Protein AF-0000000087755059 (afdb_homodimer)

Solvent-accessible surface area (backbone atoms only — not comparable to full-atom values): 27840 Å² total; per-residue (Å²): 127,82,52,74,66,60,52,49,53,50,48,50,54,49,50,62,50,54,66,37,54,52,71,51,48,65,25,63,71,60,74,59,73,80,85,64,80,77,75,58,38,65,88,63,26,51,72,67,48,26,39,60,58,36,66,69,30,67,46,46,66,72,39,74,57,93,43,62,68,45,20,50,54,49,48,53,51,49,48,53,49,27,46,35,19,40,66,34,38,36,69,63,48,51,48,38,43,71,73,68,63,47,65,60,67,48,53,47,82,53,39,42,29,28,54,33,39,5,19,39,58,45,14,54,58,18,40,52,50,38,49,74,66,66,31,70,62,72,54,44,23,67,73,39,32,44,25,27,52,40,30,3,40,73,52,68,20,56,66,38,37,50,53,49,47,73,69,34,95,46,38,62,58,62,45,54,39,52,27,74,47,30,48,27,38,50,30,42,15,14,26,70,38,36,35,72,45,34,50,48,39,49,76,56,63,32,65,65,76,48,51,23,64,24,77,50,44,10,36,37,28,25,57,32,34,6,16,74,57,40,16,40,62,19,40,51,52,42,50,75,73,61,45,72,69,78,56,49,21,67,53,70,59,37,27,30,50,52,46,5,41,75,71,63,16,56,54,25,28,49,55,50,55,66,70,99,128,83,52,78,64,59,52,49,54,51,49,49,55,49,50,61,50,53,70,35,56,52,68,49,48,62,26,66,68,56,72,61,71,80,86,64,78,76,76,56,34,62,87,64,24,50,72,66,48,25,40,59,55,37,68,69,31,67,42,44,69,72,38,72,55,95,42,62,68,45,20,50,52,50,48,52,51,47,47,51,48,28,46,34,20,39,68,34,38,34,69,62,48,50,49,38,42,71,72,68,62,49,63,63,68,48,51,45,82,53,38,43,30,28,54,34,40,5,19,40,59,46,13,54,59,18,40,53,48,39,49,74,67,65,33,71,62,73,53,45,24,68,74,36,31,44,25,26,52,40,30,3,40,73,51,68,20,54,66,39,36,50,54,49,46,71,70,34,96,47,38,61,58,63,45,53,40,52,25,75,48,29,49,28,39,51,29,43,15,15,28,70,38,36,35,71,48,35,49,50,41,49,76,55,62,30,66,64,75,48,53,25,64,26,76,48,44,12,35,36,27,26,58,31,33,6,16,74,56,40,17,40,61,18,42,52,52,40,50,75,72,62,45,72,70,77,56,48,21,66,52,70,59,38,26,31,50,52,46,5,46,75,71,63,15,55,54,23,28,49,54,51,55,66,70,97

Nearest PDB structures (foldseek):
  5et0-assembly2_C  TM=9.308E-01  e=1.948E-08  Mus musculus
  6gcu-assembly2_F  TM=9.383E-01  e=2.563E-08  synthetic construct
  5et1-assembly2_B  TM=5.572E-01  e=5.932E-09  Mus musculus
  5ma9-assembly1_A  TM=5.021E-01  e=9.524E-10  synthetic construct
  5d68-assembly2_B  TM=6.870E-01  e=3.797E-04  Homo sapiens

Radius of gyration: 23.99 Å; Cα contacts (8 Å, |Δi|>4): 1035; chains: 2; bounding box: 48×77×62 Å

Organism: NCBI:txid74557

InterPro domains:
  IPR002110 Ankyrin repeat [PF12796] (84-168)
  IPR002110 Ankyrin repeat [PF12796] (176-248)
  IPR002110 Ankyrin repeat [PS50088] (110-142)
  IPR002110 Ankyrin repeat [PS50088] (181-213)
  IPR002110 Ankyrin repeat [PS50088] (218-250)
  IPR002110 Ankyrin repeat [SM00248] (76-106)
  IPR002110 Ankyrin repeat [SM00248] (110-139)
  IPR002110 Ankyrin repeat [SM00248] (144-173)
  IPR002110 Ankyrin repeat [SM00248] (181-210)
  IPR002110 Ankyrin repeat [SM00248] (218-247)
  IPR036770 Ankyrin repeat-containing domain superfamily [G3DSA:1.25.40.20] (72-149)
  IPR036770 Ankyrin repeat-containing domain superfamily [G3DSA:1.25.40.20] (150-200)
  IPR036770 Ankyrin repeat-containing domain superfamily [G3DSA:1.25.40.20] (201-275)
  IPR036770 Ankyrin repeat-containing domain superfamily [SSF48403] (79-266)

Sequence (552 aa):
MLSKKERAEEDALVEEELQAMGPKGLLGMFSTKGAKKKPKLFLELSKAQQRVQGKNSLVLRQLDGDTMSDKLSTYKKTIRFHILAAHDEAITMVKELRGLRQDVNARDEKGRSALHFACRMGSEAAIATLIKEEGSVDEPDLEMRWTPLHYAVMGKHKYAAKLLLKYAPSPYVTVNRRDKIGTTPLMIAAAEGHASIVRFLLDSSADINDRDTYLISQGMTALHYAALTDQVKSVEVLLEYKAKVEIRTKASGETALELAERLGSHLVSVALFECKMLSKKERAEEDALVEEELQAMGPKGLLGMFSTKGAKKKPKLFLELSKAQQRVQGKNSLVLRQLDGDTMSDKLSTYKKTIRFHILAAHDEAITMVKELRGLRQDVNARDEKGRSALHFACRMGSEAAIATLIKEEGSVDEPDLEMRWTPLHYAVMGKHKYAAKLLLKYAPSPYVTVNRRDKIGTTPLMIAAAEGHASIVRFLLDSSADINDRDTYLISQGMTALHYAALTDQVKSVEVLLEYKAKVEIRTKASGETALELAERLGSHLVSVALFECK

Secondary structure (DSSP, 8-state):
---HHHHHHHHHHHHHHHH--SGGGGGGG------------TTTS-HHHHHHHHHT-HHHHTS--SSHHHHHHHHHHHHHHHHHHHTT-HHHHHHHHHHS---TT---TT---HHHHHHHHT-HHHHHHHHHTT--TT---SSS---HHHHHHHTT-HHHHHHHHHT-SSHHHHHT---TTS--HHHHHHHHT-HHHHHHHHHTT--TT-----TTTTS--HHHHHHHTT-HHHHHHHHHTT--TT---SSS---HHHHHHHHT-HHHHHHHHHH-/---HHHHHHHHHHHHHHHH--SGGGGGGG------------TTTS-HHHHHHHHHT-HHHHTS--SSHHHHHHHHHHHHHHHHHHHTT-HHHHHHHHHHS---TT---TT---HHHHHHHHT-HHHHHHHHHTT--TT---SSS---HHHHHHHTT-HHHHHHHHHT-SSHHHHHT---TTS--HHHHHHHHT-HHHHHHHHHTT--TT-----TTT-S--HHHHHHHTT-HHHHHHHHHTT--TT---SSS---HHHHHHHHT-HHHHHHHHHH-

Structure (mmCIF, N/CA/C/O backbone):
data_AF-0000000087755059-model_v1
#
loop_
_entity.id
_entity.type
_entity.pdbx_description
1 polymer 'Uncharacterized protein'
#
loop_
_atom_site.group_PDB
_atom_site.id
_atom_site.type_symbol
_atom_site.label_atom_id
_atom_site.label_alt_id
_atom_site.label_comp_id
_atom_site.label_asym_id
_atom_site.label_entity_id
_atom_site.label_seq_id
_atom_site.pdbx_PDB_ins_code
_atom_site.Cartn_x
_atom_site.Cartn_y
_atom_site.Cartn_z
_atom_site.occupancy
_atom_site.B_iso_or_equiv
_atom_site.auth_seq_id
_atom_site.auth_comp_id
_atom_site.auth_asym_id
_atom_site.auth_atom_id
_atom_site.pdbx_PDB_model_num
ATOM 1 N N . MET A 1 1 ? 8.234 -8.898 37.094 1 28.44 1 MET A N 1
ATOM 2 C CA . MET A 1 1 ? 7.523 -7.641 36.875 1 28.44 1 MET A CA 1
ATOM 3 C C . MET A 1 1 ? 8.383 -6.645 36.125 1 28.44 1 MET A C 1
ATOM 5 O O . MET A 1 1 ? 9.398 -6.172 36.625 1 28.44 1 MET A O 1
ATOM 9 N N . LEU A 1 2 ? 8.344 -6.758 34.844 1 38.06 2 LEU A N 1
ATOM 10 C CA . LEU A 1 2 ? 9.281 -5.879 34.156 1 38.06 2 LEU A CA 1
ATOM 11 C C . LEU A 1 2 ? 9.016 -4.418 34.5 1 38.06 2 LEU A C 1
ATOM 13 O O . LEU A 1 2 ? 7.863 -4.012 34.656 1 38.06 2 LEU A O 1
ATOM 17 N N . SER A 1 3 ? 10.055 -3.74 34.875 1 43.62 3 SER A N 1
ATOM 18 C CA . SER A 1 3 ? 9.992 -2.346 35.312 1 43.62 3 SER A CA 1
ATOM 19 C C . SER A 1 3 ? 9.383 -1.463 34.219 1 43.62 3 SER A C 1
ATOM 21 O O . SER A 1 3 ? 9.398 -1.82 33.031 1 43.62 3 SER A O 1
ATOM 23 N N . LYS A 1 4 ? 8.68 -0.333 34.562 1 44.88 4 LYS A N 1
ATOM 24 C CA . LYS A 1 4 ? 8.039 0.682 33.75 1 44.88 4 LYS A CA 1
ATOM 25 C C . LYS A 1 4 ? 8.961 1.133 32.625 1 44.88 4 LYS A C 1
ATOM 27 O O . LYS A 1 4 ? 8.508 1.357 31.484 1 44.88 4 LYS A O 1
ATOM 32 N N . LYS A 1 5 ? 10.219 1.311 32.938 1 48.38 5 LYS A N 1
ATOM 33 C CA . LYS A 1 5 ? 11.25 1.737 31.984 1 48.38 5 LYS A CA 1
ATOM 34 C C . LYS A 1 5 ? 11.469 0.697 30.891 1 48.38 5 LYS A C 1
ATOM 36 O O . LYS A 1 5 ? 11.617 1.045 29.719 1 48.38 5 LYS A O 1
ATOM 41 N N . GLU A 1 6 ? 11.539 -0.546 31.281 1 45.09 6 GLU A N 1
ATOM 42 C CA . GLU A 1 6 ? 11.781 -1.632 30.328 1 45.09 6 GLU A CA 1
ATOM 43 C C . GLU A 1 6 ? 10.602 -1.808 29.375 1 45.09 6 GLU A C 1
ATOM 45 O O . GLU A 1 6 ? 10.781 -2.119 28.203 1 45.09 6 GLU A O 1
ATOM 50 N N . ARG A 1 7 ? 9.43 -1.436 29.797 1 39.22 7 ARG A N 1
ATOM 51 C CA . ARG A 1 7 ? 8.234 -1.513 28.953 1 39.22 7 ARG A CA 1
ATOM 52 C C . ARG A 1 7 ? 8.195 -0.367 27.953 1 39.22 7 ARG A C 1
ATOM 54 O O . ARG A 1 7 ? 7.832 -0.566 26.781 1 39.22 7 ARG A O 1
ATOM 61 N N . ALA A 1 8 ? 8.641 0.871 28.391 1 42.53 8 ALA A N 1
ATOM 62 C CA . ALA A 1 8 ? 8.75 2.029 27.5 1 42.53 8 ALA A CA 1
ATOM 63 C C . ALA A 1 8 ? 9.773 1.783 26.406 1 42.53 8 ALA A C 1
ATOM 65 O O . ALA A 1 8 ? 9.547 2.15 25.25 1 42.53 8 ALA A O 1
ATOM 66 N N . GLU A 1 9 ? 10.93 1.281 26.734 1 44.16 9 GLU A N 1
ATOM 67 C CA . GLU A 1 9 ? 11.977 0.948 25.781 1 44.16 9 GLU A CA 1
ATOM 68 C C . GLU A 1 9 ? 11.516 -0.143 24.812 1 44.16 9 GLU A C 1
ATOM 70 O O . GLU A 1 9 ? 11.836 -0.101 23.625 1 44.16 9 GLU A O 1
ATOM 75 N N . GLU A 1 10 ? 10.805 -1.035 25.266 1 39.31 10 GLU A N 1
ATOM 76 C CA . GLU A 1 10 ? 10.242 -2.076 24.406 1 39.31 10 GLU A CA 1
ATOM 77 C C . GLU A 1 10 ? 9.141 -1.516 23.5 1 39.31 10 GLU A C 1
ATOM 79 O O . GLU A 1 10 ? 9.078 -1.854 22.328 1 39.31 10 GLU A O 1
ATOM 84 N N . ASP A 1 11 ? 8.406 -0.597 24.031 1 39.22 11 ASP A N 1
ATOM 85 C CA . ASP A 1 11 ? 7.371 0.071 23.234 1 39.22 11 ASP A CA 1
ATOM 86 C C . ASP A 1 11 ? 7.988 0.97 22.172 1 39.22 11 ASP A C 1
ATOM 88 O O . ASP A 1 11 ? 7.504 1.019 21.047 1 39.22 11 ASP A O 1
ATOM 92 N N . ALA A 1 12 ? 9.047 1.756 22.547 1 40.69 12 ALA A N 1
ATOM 93 C CA . ALA A 1 12 ? 9.797 2.582 21.609 1 40.69 12 ALA A CA 1
ATOM 94 C C . ALA A 1 12 ? 10.414 1.732 20.5 1 40.69 12 ALA A C 1
ATOM 96 O O . ALA A 1 12 ? 10.414 2.127 19.328 1 40.69 12 ALA A O 1
ATOM 97 N N . LEU A 1 13 ? 11.047 0.668 20.828 1 37.72 13 LEU A N 1
ATOM 98 C CA . LEU A 1 13 ? 11.648 -0.234 19.859 1 37.72 13 LEU A CA 1
ATOM 99 C C . LEU A 1 13 ? 10.586 -0.825 18.938 1 37.72 13 LEU A C 1
ATOM 101 O O . LEU A 1 13 ? 10.805 -0.933 17.719 1 37.72 13 LEU A O 1
ATOM 105 N N . VAL A 1 14 ? 9.492 -1.106 19.453 1 35.5 14 VAL A N 1
ATOM 106 C CA . VAL A 1 14 ? 8.398 -1.663 18.672 1 35.5 14 VAL A CA 1
ATOM 107 C C . VAL A 1 14 ? 7.809 -0.58 17.766 1 35.5 14 VAL A C 1
ATOM 109 O O . VAL A 1 14 ? 7.512 -0.828 16.594 1 35.5 14 VAL A O 1
ATOM 112 N N . GLU A 1 15 ? 7.648 0.688 18.266 1 36.78 15 GLU A N 1
ATOM 113 C CA . GLU A 1 15 ? 7.18 1.819 17.469 1 36.78 15 GLU A CA 1
ATOM 114 C C . GLU A 1 15 ? 8.148 2.129 16.328 1 36.78 15 GLU A C 1
ATOM 116 O O . GLU A 1 15 ? 7.723 2.42 15.211 1 36.78 15 GLU A O 1
ATOM 121 N N . GLU A 1 16 ? 9.406 2.221 16.594 1 37.62 16 GLU A N 1
ATOM 122 C CA . GLU A 1 16 ? 10.422 2.396 15.555 1 37.62 16 GLU A CA 1
ATOM 123 C C . GLU A 1 16 ? 10.336 1.299 14.5 1 37.62 16 GLU A C 1
ATOM 125 O O . GLU A 1 16 ? 10.516 1.561 13.312 1 37.62 16 GLU A O 1
ATOM 130 N N . GLU A 1 17 ? 10.094 0.123 14.867 1 36.88 17 GLU A N 1
ATOM 131 C CA . GLU A 1 17 ? 10.016 -0.997 13.938 1 36.88 17 GLU A CA 1
ATOM 132 C C . GLU A 1 17 ? 8.742 -0.924 13.094 1 36.88 17 GLU A C 1
ATOM 134 O O . GLU A 1 17 ? 8.75 -1.29 11.914 1 36.88 17 GLU A O 1
ATOM 139 N N . LEU A 1 18 ? 7.66 -0.38 13.602 1 31.77 18 LEU A N 1
ATOM 140 C CA . LEU A 1 18 ? 6.379 -0.274 12.914 1 31.77 18 LEU A CA 1
ATOM 141 C C . LEU A 1 18 ? 6.426 0.816 11.852 1 31.77 18 LEU A C 1
ATOM 143 O O . LEU A 1 18 ? 5.824 0.672 10.781 1 31.77 18 LEU A O 1
ATOM 147 N N . GLN A 1 19 ? 6.965 1.963 12.086 1 35.84 19 GLN A N 1
ATOM 148 C CA . GLN A 1 19 ? 7.055 3.072 11.141 1 35.84 19 GLN A CA 1
ATOM 149 C C . GLN A 1 19 ? 7.773 2.65 9.867 1 35.84 19 GLN A C 1
ATOM 151 O O . GLN A 1 19 ? 7.637 3.297 8.828 1 35.84 19 GLN A O 1
ATOM 156 N N . ALA A 1 20 ? 8.656 1.737 10.023 1 34.09 20 ALA A N 1
ATOM 157 C CA . ALA A 1 20 ? 9.422 1.319 8.852 1 34.09 20 ALA A CA 1
ATOM 158 C C . ALA A 1 20 ? 8.594 0.398 7.961 1 34.09 20 ALA A C 1
ATOM 160 O O . ALA A 1 20 ? 8.758 -0.824 7.996 1 34.09 20 ALA A O 1
ATOM 161 N N . MET A 1 21 ? 7.301 0.58 7.922 1 33.78 21 MET A N 1
ATOM 162 C CA . MET A 1 21 ? 6.363 -0.355 7.305 1 33.78 21 MET A CA 1
ATOM 163 C C . MET A 1 21 ? 6.531 -0.374 5.789 1 33.78 21 MET A C 1
ATOM 165 O O . MET A 1 21 ? 5.68 0.141 5.062 1 33.78 21 MET A O 1
ATOM 169 N N . GLY A 1 22 ? 7.5 0.141 5.332 1 35.16 22 GLY A N 1
ATOM 170 C CA . GLY A 1 22 ? 7.742 -0.263 3.955 1 35.16 22 GLY A CA 1
ATOM 171 C C . GLY A 1 22 ? 7.777 -1.769 3.773 1 35.16 22 GLY A C 1
ATOM 172 O O . GLY A 1 22 ? 7.418 -2.518 4.684 1 35.16 22 GLY A O 1
ATOM 173 N N . PRO A 1 23 ? 8.031 -2.254 2.643 1 34 23 PRO A N 1
ATOM 174 C CA . PRO A 1 23 ? 8.25 -3.695 2.492 1 34 23 PRO A CA 1
ATOM 175 C C . PRO A 1 23 ? 8.969 -4.312 3.689 1 34 23 PRO A C 1
ATOM 177 O O . PRO A 1 23 ? 8.867 -5.52 3.918 1 34 23 PRO A O 1
ATOM 180 N N . LYS A 1 24 ? 9.57 -3.447 4.414 1 37.66 24 LYS A N 1
ATOM 181 C CA . LYS A 1 24 ? 10.414 -3.867 5.531 1 37.66 24 LYS A CA 1
ATOM 182 C C . LYS A 1 24 ? 9.562 -4.301 6.727 1 37.66 24 LYS A C 1
ATOM 184 O O . LYS A 1 24 ? 10.07 -4.906 7.672 1 37.66 24 LYS A O 1
ATOM 189 N N . GLY A 1 25 ? 8.523 -3.635 6.957 1 35.59 25 GLY A N 1
ATOM 190 C CA . GLY A 1 25 ? 7.75 -4.148 8.078 1 35.59 25 GLY A CA 1
ATOM 191 C C . GLY A 1 25 ? 7.66 -5.664 8.094 1 35.59 25 GLY A C 1
ATOM 192 O O . GLY A 1 25 ? 7.379 -6.262 9.133 1 35.59 25 GLY A O 1
ATOM 193 N N . LEU A 1 26 ? 7.805 -6.156 6.914 1 32.66 26 LEU A N 1
ATOM 194 C CA . LEU A 1 26 ? 7.766 -7.605 6.734 1 32.66 26 LEU A CA 1
ATOM 195 C C . LEU A 1 26 ? 9.039 -8.25 7.266 1 32.66 26 LEU A C 1
ATOM 197 O O . LEU A 1 26 ? 9.031 -9.414 7.676 1 32.66 26 LEU A O 1
ATOM 201 N N . LEU A 1 27 ? 10.172 -7.504 7.27 1 33.12 27 LEU A N 1
ATOM 202 C CA . LEU A 1 27 ? 11.469 -8.148 7.438 1 33.12 27 LEU A CA 1
ATOM 203 C C . LEU A 1 27 ? 11.695 -8.547 8.891 1 33.12 27 LEU A C 1
ATOM 205 O O . LEU A 1 27 ? 12.555 -9.383 9.188 1 33.12 27 LEU A O 1
ATOM 209 N N . GLY A 1 28 ? 11.148 -7.875 9.742 1 32.16 28 GLY A N 1
ATOM 210 C CA . GLY A 1 28 ? 11.586 -8.156 11.094 1 32.16 28 GLY A CA 1
ATOM 211 C C . GLY A 1 28 ? 11.398 -9.602 11.5 1 32.16 28 GLY A C 1
ATOM 212 O O . GLY A 1 28 ? 11.836 -10.023 12.57 1 32.16 28 GLY A O 1
ATOM 213 N N . MET A 1 29 ? 10.398 -10.242 10.922 1 31.73 29 MET A N 1
ATOM 214 C CA . MET A 1 29 ? 9.953 -11.469 11.586 1 31.73 29 MET A CA 1
ATOM 215 C C . MET A 1 29 ? 10.805 -12.656 11.156 1 31.73 29 MET A C 1
ATOM 217 O O . MET A 1 29 ? 10.469 -13.805 11.453 1 31.73 29 MET A O 1
ATOM 221 N N . PHE A 1 30 ? 11.812 -12.5 10.367 1 30.48 30 PHE A N 1
ATOM 222 C CA . PHE A 1 30 ? 12.508 -13.703 9.922 1 30.48 30 PHE A CA 1
ATOM 223 C C . PHE A 1 30 ? 13.445 -14.219 11.008 1 30.48 30 PHE A C 1
ATOM 225 O O . PHE A 1 30 ? 14.422 -13.547 11.359 1 30.48 30 PHE A O 1
ATOM 232 N N . SER A 1 31 ? 12.883 -14.867 12 1 29.44 31 SER A N 1
ATOM 233 C CA . SER A 1 31 ? 13.773 -15.617 12.883 1 29.44 31 SER A CA 1
ATOM 234 C C . SER A 1 31 ? 14.555 -16.672 12.109 1 29.44 31 SER A C 1
ATOM 236 O O . SER A 1 31 ? 13.992 -17.406 11.297 1 29.44 31 SER A O 1
ATOM 238 N N . THR A 1 32 ? 15.883 -16.578 12.078 1 30.34 32 THR A N 1
ATOM 239 C CA . THR A 1 32 ? 16.922 -17.453 11.547 1 30.34 32 THR A CA 1
ATOM 240 C C . THR A 1 32 ? 16.938 -18.797 12.273 1 30.34 32 THR A C 1
ATOM 242 O O . THR A 1 32 ? 17.422 -18.891 13.398 1 30.34 32 THR A O 1
ATOM 245 N N . LYS A 1 33 ? 15.969 -19.719 12.305 1 30.75 33 LYS A N 1
ATOM 246 C CA . LYS A 1 33 ? 16.328 -21.031 12.852 1 30.75 33 LYS A CA 1
ATOM 247 C C . LYS A 1 33 ? 17.5 -21.641 12.094 1 30.75 33 LYS A C 1
ATOM 249 O O . LYS A 1 33 ? 17.797 -21.234 10.961 1 30.75 33 LYS A O 1
ATOM 254 N N . GLY A 1 34 ? 18.094 -22.828 12.727 1 29.89 34 GLY A N 1
ATOM 255 C CA . GLY A 1 34 ? 19.234 -23.672 12.43 1 29.89 34 GLY A CA 1
ATOM 256 C C . GLY A 1 34 ? 19.297 -24.125 10.984 1 29.89 34 GLY A C 1
ATOM 257 O O . GLY A 1 34 ? 18.281 -24.109 10.289 1 29.89 34 GLY A O 1
ATOM 258 N N . ALA A 1 35 ? 20.516 -24.422 10.508 1 31.14 35 ALA A N 1
ATOM 259 C CA . ALA A 1 35 ? 21.156 -24.859 9.266 1 31.14 35 ALA A CA 1
ATOM 260 C C . ALA A 1 35 ? 20.469 -26.109 8.719 1 31.14 35 ALA A C 1
ATOM 262 O O . ALA A 1 35 ? 21.078 -27.188 8.648 1 31.14 35 ALA A O 1
ATOM 263 N N . LYS A 1 36 ? 19.359 -26.562 9.25 1 34.28 36 LYS A N 1
ATOM 264 C CA . LYS A 1 36 ? 19.109 -27.859 8.648 1 34.28 36 LYS A CA 1
ATOM 265 C C . LYS A 1 36 ? 19.172 -27.797 7.125 1 34.28 36 LYS A C 1
ATOM 267 O O . LYS A 1 36 ? 19.047 -26.703 6.547 1 34.28 36 LYS A O 1
ATOM 272 N N . LYS A 1 37 ? 19.328 -28.984 6.453 1 36.44 37 LYS A N 1
ATOM 273 C CA . LYS A 1 37 ? 19.422 -29.312 5.035 1 36.44 37 LYS A CA 1
ATOM 274 C C . LYS A 1 37 ? 18.422 -28.516 4.211 1 36.44 37 LYS A C 1
ATOM 276 O O . LYS A 1 37 ? 17.328 -28.219 4.676 1 36.44 37 LYS A O 1
ATOM 281 N N . LYS A 1 38 ? 18.953 -27.828 3.23 1 41.81 38 LYS A N 1
ATOM 282 C CA . LYS A 1 38 ? 18.391 -26.844 2.311 1 41.81 38 LYS A CA 1
ATOM 283 C C . LYS A 1 38 ? 17.031 -27.312 1.786 1 41.81 38 LYS A C 1
ATOM 285 O O . LYS A 1 38 ? 16.938 -28.328 1.106 1 41.81 38 LYS A O 1
ATOM 290 N N . PRO A 1 39 ? 15.938 -27.156 2.543 1 40.34 39 PRO A N 1
ATOM 291 C CA . PRO A 1 39 ? 14.719 -27.719 1.957 1 40.34 39 PRO A CA 1
ATOM 292 C C . PRO A 1 39 ? 14.523 -27.312 0.497 1 40.34 39 PRO A C 1
ATOM 294 O O . PRO A 1 39 ? 14.805 -26.172 0.124 1 40.34 39 PRO A O 1
ATOM 297 N N . LYS A 1 40 ? 14.758 -28.203 -0.415 1 44.72 40 LYS A N 1
ATOM 298 C CA . LYS A 1 40 ? 14.469 -28 -1.83 1 44.72 40 LYS A CA 1
ATOM 299 C C . LYS A 1 40 ? 13.117 -27.312 -2.016 1 44.72 40 LYS A C 1
ATOM 301 O O . LYS A 1 40 ? 12.219 -27.453 -1.185 1 44.72 40 LYS A O 1
ATOM 306 N N . LEU A 1 41 ? 13.117 -26.281 -2.752 1 50.09 41 LEU A N 1
ATOM 307 C CA . LEU A 1 41 ? 11.875 -25.703 -3.234 1 50.09 41 LEU A CA 1
ATOM 308 C C . LEU A 1 41 ? 10.898 -26.781 -3.68 1 50.09 41 LEU A C 1
ATOM 310 O O . LEU A 1 41 ? 11.312 -27.844 -4.141 1 50.09 41 LEU A O 1
ATOM 314 N N . PHE A 1 42 ? 9.547 -26.656 -3.244 1 53.81 42 PHE A N 1
ATOM 315 C CA . PHE A 1 42 ? 8.617 -27.703 -3.662 1 53.81 42 PHE A CA 1
ATOM 316 C C . PHE A 1 42 ? 8.859 -28.094 -5.117 1 53.81 42 PHE A C 1
ATOM 318 O O . PHE A 1 42 ? 8.906 -29.281 -5.445 1 53.81 42 PHE A O 1
ATOM 325 N N . LEU A 1 43 ? 9.109 -26.984 -5.906 1 52.56 43 LEU A N 1
ATOM 326 C CA . LEU A 1 43 ? 9.273 -27.219 -7.34 1 52.56 43 LEU A CA 1
ATOM 327 C C . LEU A 1 43 ? 10.641 -27.844 -7.637 1 52.56 43 LEU A C 1
ATOM 329 O O . LEU A 1 43 ? 10.859 -28.375 -8.727 1 52.56 43 LEU A O 1
ATOM 333 N N . GLU A 1 44 ? 11.609 -27.656 -6.707 1 53.53 44 GLU A N 1
ATOM 334 C CA . GLU A 1 44 ? 12.938 -28.234 -6.902 1 53.53 44 GLU A CA 1
ATOM 335 C C . GLU A 1 44 ? 13.008 -29.656 -6.344 1 53.53 44 GLU A C 1
ATOM 337 O O . GLU A 1 44 ? 13.992 -30.375 -6.566 1 53.53 44 GLU A O 1
ATOM 342 N N . LEU A 1 45 ? 12.211 -29.812 -5.457 1 54.72 45 LEU A N 1
ATOM 343 C CA . LEU A 1 45 ? 12.195 -31.141 -4.859 1 54.72 45 LEU A CA 1
ATOM 344 C C . LEU A 1 45 ? 11.938 -32.219 -5.918 1 54.72 45 LEU A C 1
ATOM 346 O O . LEU A 1 45 ? 11.336 -31.938 -6.957 1 54.72 45 LEU A O 1
ATOM 350 N N . SER A 1 46 ? 12.758 -33.188 -5.727 1 53.66 46 SER A N 1
ATOM 351 C CA . SER A 1 46 ? 12.414 -34.344 -6.562 1 53.66 46 SER A CA 1
ATOM 352 C C . SER A 1 46 ? 10.93 -34.688 -6.461 1 53.66 46 SER A C 1
ATOM 354 O O . SER A 1 46 ? 10.266 -34.281 -5.508 1 53.66 46 SER A O 1
ATOM 356 N N . LYS A 1 47 ? 10.383 -35.062 -7.621 1 53.22 47 LYS A N 1
ATOM 357 C CA . LYS A 1 47 ? 8.984 -35.5 -7.625 1 53.22 47 LYS A CA 1
ATOM 358 C C . LYS A 1 47 ? 8.633 -36.25 -6.344 1 53.22 47 LYS A C 1
ATOM 360 O O . LYS A 1 47 ? 7.547 -36.062 -5.785 1 53.22 47 LYS A O 1
ATOM 365 N N . ALA A 1 48 ? 9.609 -37 -5.926 1 55.97 48 ALA A N 1
ATOM 366 C CA . ALA A 1 48 ? 9.398 -37.781 -4.719 1 55.97 48 ALA A CA 1
ATOM 367 C C . ALA A 1 48 ? 9.273 -36.875 -3.49 1 55.97 48 ALA A C 1
ATOM 369 O O . ALA A 1 48 ? 8.398 -37.094 -2.646 1 55.97 48 ALA A O 1
ATOM 370 N N . GLN A 1 49 ? 10.07 -35.906 -3.396 1 59.19 49 GLN A N 1
ATOM 371 C CA . GLN A 1 49 ? 10.062 -35 -2.242 1 59.19 49 GLN A CA 1
ATOM 372 C C . GLN A 1 49 ? 8.836 -34.094 -2.256 1 59.19 49 GLN A C 1
ATOM 374 O O . GLN A 1 49 ? 8.25 -33.812 -1.207 1 59.19 49 GLN A O 1
ATOM 379 N N . GLN A 1 50 ? 8.586 -33.719 -3.461 1 57.66 50 GLN A N 1
ATOM 380 C CA . GLN A 1 50 ? 7.371 -32.938 -3.619 1 57.66 50 GLN A CA 1
ATOM 381 C C . GLN A 1 50 ? 6.141 -33.719 -3.146 1 57.66 50 GLN A C 1
ATOM 383 O O . GLN A 1 50 ? 5.25 -33.156 -2.514 1 57.66 50 GLN A O 1
ATOM 388 N N . ARG A 1 51 ? 6.176 -34.938 -3.484 1 54.47 51 ARG A N 1
ATOM 389 C CA . ARG A 1 51 ? 5.086 -35.812 -3.084 1 54.47 51 ARG A CA 1
ATOM 390 C C . ARG A 1 51 ? 4.984 -35.906 -1.565 1 54.47 51 ARG A C 1
ATOM 392 O O . ARG A 1 51 ? 3.885 -35.875 -1.008 1 54.47 51 ARG A O 1
ATOM 399 N N . VAL A 1 52 ? 6.137 -36 -1.011 1 56.66 52 VAL A N 1
ATOM 400 C CA . VAL A 1 52 ? 6.129 -36.125 0.442 1 56.66 52 VAL A CA 1
ATOM 401 C C . VAL A 1 52 ? 5.621 -34.844 1.083 1 56.66 52 VAL A C 1
ATOM 403 O O . VAL A 1 52 ? 4.762 -34.875 1.969 1 56.66 52 VAL A O 1
ATOM 406 N N . GLN A 1 53 ? 6.172 -33.781 0.645 1 58.56 53 GLN A N 1
ATOM 407 C CA . GLN A 1 53 ? 5.793 -32.531 1.243 1 58.56 53 GLN A CA 1
AT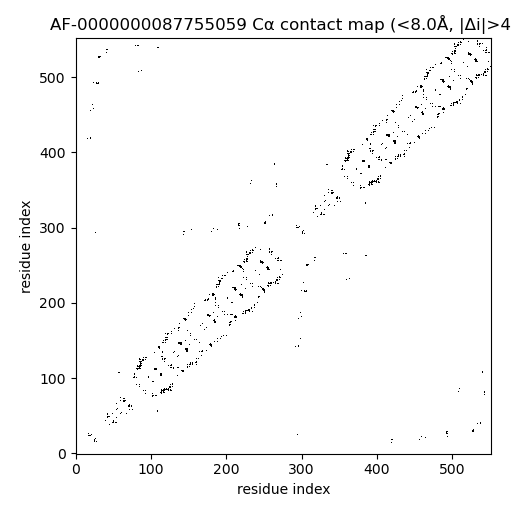OM 408 C C . GLN A 1 53 ? 4.363 -32.125 0.861 1 58.56 53 GLN A C 1
ATOM 410 O O . GLN A 1 53 ? 3.652 -31.516 1.646 1 58.56 53 GLN A O 1
ATOM 415 N N . GLY A 1 54 ? 4.094 -32.5 -0.406 1 55.56 54 GLY A N 1
ATOM 416 C CA . GLY A 1 54 ? 2.762 -32.219 -0.912 1 55.56 54 GLY A CA 1
ATOM 417 C C . GLY A 1 54 ? 1.667 -32.969 -0.187 1 55.56 54 GLY A C 1
ATOM 418 O O . GLY A 1 54 ? 0.524 -32.531 -0.124 1 55.56 54 GLY A O 1
ATOM 419 N N . LYS A 1 55 ? 2.078 -34.062 0.245 1 53 55 LYS A N 1
ATOM 420 C CA . LYS A 1 55 ? 1.073 -34.875 0.936 1 53 55 LYS A CA 1
ATOM 421 C C . LYS A 1 55 ? 0.433 -34.094 2.076 1 53 55 LYS A C 1
ATOM 423 O O . LYS A 1 55 ? -0.753 -34.25 2.367 1 53 55 LYS A O 1
ATOM 428 N N . ASN A 1 56 ? 1.227 -33.219 2.533 1 54.66 56 ASN A N 1
ATOM 429 C CA . ASN A 1 56 ? 0.68 -32.5 3.688 1 54.66 56 ASN A CA 1
ATOM 430 C C . ASN A 1 56 ? 0.108 -31.141 3.297 1 54.66 56 ASN A C 1
ATOM 432 O O . ASN A 1 56 ? -0.466 -30.438 4.133 1 54.66 56 ASN A O 1
ATOM 436 N N . SER A 1 57 ? 0.34 -30.906 2.057 1 60.59 57 SER A N 1
ATOM 437 C CA . SER A 1 57 ? -0.149 -29.594 1.658 1 60.59 57 SER A CA 1
ATOM 438 C C . SER A 1 57 ? -1.66 -29.594 1.451 1 60.59 57 SER A C 1
ATOM 440 O O . SER A 1 57 ? -2.191 -30.484 0.772 1 60.59 57 SER A O 1
ATOM 442 N N . LEU A 1 58 ? -2.273 -28.797 2.176 1 59.31 58 LEU A N 1
ATOM 443 C CA . LEU A 1 58 ? -3.729 -28.703 2.145 1 59.31 58 LEU A CA 1
ATOM 444 C C . LEU A 1 58 ? -4.227 -28.469 0.721 1 59.31 58 LEU A C 1
ATOM 446 O O . LEU A 1 58 ? -5.25 -29.031 0.318 1 59.31 58 LEU A O 1
ATOM 450 N N . VAL A 1 59 ? -3.414 -27.781 0.002 1 62.09 59 VAL A N 1
ATOM 451 C CA . VAL A 1 59 ? -3.887 -27.438 -1.332 1 62.09 59 VAL A CA 1
ATOM 452 C C . VAL A 1 59 ? -3.877 -28.672 -2.229 1 62.09 59 VAL A C 1
ATOM 454 O O . VAL A 1 59 ? -4.777 -28.859 -3.051 1 62.09 59 VAL A O 1
ATOM 457 N N . LEU A 1 60 ? -3.004 -29.531 -1.986 1 65.88 60 LEU A N 1
ATOM 458 C CA . LEU A 1 60 ? -2.916 -30.703 -2.846 1 65.88 60 LEU A CA 1
ATOM 459 C C . LEU A 1 60 ? -4.012 -31.719 -2.508 1 65.88 60 LEU A C 1
ATOM 461 O O . LEU A 1 60 ? -4.473 -32.438 -3.381 1 65.88 60 LEU A O 1
ATOM 465 N N . ARG A 1 61 ? -4.359 -31.578 -1.235 1 64.94 61 ARG A N 1
ATOM 466 C CA . ARG A 1 61 ? -5.41 -32.5 -0.824 1 64.94 61 ARG A CA 1
ATOM 467 C C . ARG A 1 61 ? -6.727 -32.188 -1.524 1 64.94 61 ARG A C 1
ATOM 469 O O . ARG A 1 61 ? -7.559 -33.062 -1.734 1 64.94 61 ARG A O 1
ATOM 476 N N . GLN A 1 62 ? -6.805 -30.984 -1.864 1 64.31 62 GLN A N 1
ATOM 477 C CA . GLN A 1 62 ? -8.07 -30.547 -2.441 1 64.31 62 GLN A CA 1
ATOM 478 C C . GLN A 1 62 ? -8.07 -30.703 -3.957 1 64.31 62 GLN A C 1
ATOM 480 O O . GLN A 1 62 ? -9.109 -30.547 -4.605 1 64.31 62 GLN A O 1
ATOM 485 N N . LEU A 1 63 ? -6.898 -31.125 -4.387 1 67.44 63 LEU A N 1
ATOM 486 C CA . LEU A 1 63 ? -6.801 -31.188 -5.84 1 67.44 63 LEU A CA 1
ATOM 487 C C . LEU A 1 63 ? -7.203 -32.562 -6.344 1 67.44 63 LEU A C 1
ATOM 489 O O . LEU A 1 63 ? -6.988 -33.594 -5.656 1 67.44 63 LEU A O 1
ATOM 493 N N . ASP A 1 64 ? -7.867 -32.531 -7.441 1 64.44 64 ASP A N 1
ATOM 494 C CA . ASP A 1 64 ? -8.242 -33.781 -8.086 1 64.44 64 ASP A CA 1
ATOM 495 C C . ASP A 1 64 ? -7.012 -34.531 -8.617 1 64.44 64 ASP A C 1
ATOM 497 O O . ASP A 1 64 ? -6.039 -33.875 -9.039 1 64.44 64 ASP A O 1
ATOM 501 N N . GLY A 1 65 ? -6.914 -35.75 -8.352 1 66.31 65 GLY A N 1
ATOM 502 C CA . GLY A 1 65 ? -5.848 -36.594 -8.883 1 66.31 65 GLY A CA 1
ATOM 503 C C . GLY A 1 65 ? -5.672 -37.875 -8.117 1 66.31 65 GLY A C 1
ATOM 504 O O . GLY A 1 65 ? -5.895 -37.938 -6.906 1 66.31 65 GLY A O 1
ATOM 505 N N . ASP A 1 66 ? -5.398 -38.875 -8.906 1 68.75 66 ASP A N 1
ATOM 506 C CA . ASP A 1 66 ? -5.281 -40.219 -8.32 1 68.75 66 ASP A CA 1
ATOM 507 C C . ASP A 1 66 ? -3.91 -40.406 -7.676 1 68.75 66 ASP A C 1
ATOM 509 O O . ASP A 1 66 ? -3.781 -41.125 -6.684 1 68.75 66 ASP A O 1
ATOM 513 N N . THR A 1 67 ? -3.01 -39.719 -8.305 1 72.31 67 THR A N 1
ATOM 514 C CA . THR A 1 67 ? -1.647 -39.875 -7.805 1 72.31 67 THR A CA 1
ATOM 515 C C . THR A 1 67 ? -1.081 -38.5 -7.395 1 72.31 67 THR A C 1
ATOM 517 O O . THR A 1 67 ? -1.628 -37.469 -7.762 1 72.31 67 THR A O 1
ATOM 520 N N . ME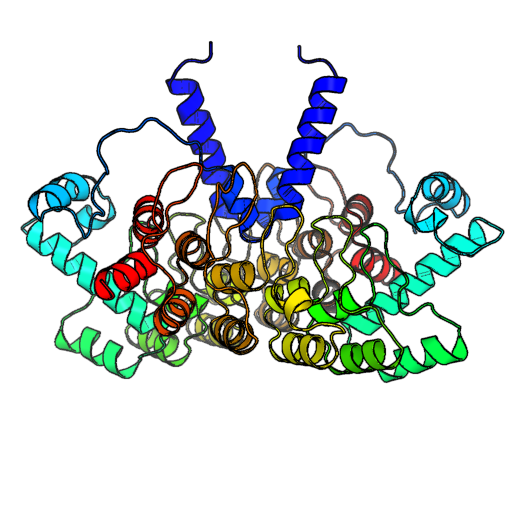T A 1 68 ? -0.11 -38.562 -6.566 1 72 68 MET A N 1
ATOM 521 C CA . MET A 1 68 ? 0.569 -37.344 -6.145 1 72 68 MET A CA 1
ATOM 522 C C . MET A 1 68 ? 1.15 -36.594 -7.348 1 72 68 MET A C 1
ATOM 524 O O . MET A 1 68 ? 1.157 -35.375 -7.379 1 72 68 MET A O 1
ATOM 528 N N . SER A 1 69 ? 1.606 -37.344 -8.266 1 72.38 69 SER A N 1
ATOM 529 C CA . SER A 1 69 ? 2.145 -36.75 -9.484 1 72.38 69 SER A CA 1
ATOM 530 C C . SER A 1 69 ? 1.071 -35.969 -10.242 1 72.38 69 SER A C 1
ATOM 532 O O . SER A 1 69 ? 1.333 -34.875 -10.75 1 72.38 69 SER A O 1
ATOM 534 N N . ASP A 1 70 ? -0.066 -36.469 -10.273 1 75.38 70 ASP A N 1
ATOM 535 C CA . ASP A 1 70 ? -1.177 -35.812 -10.953 1 75.38 70 ASP A CA 1
ATOM 536 C C . ASP A 1 70 ? -1.581 -34.531 -10.219 1 75.38 70 ASP A C 1
ATOM 538 O O . ASP A 1 70 ? -1.872 -33.531 -10.844 1 75.38 70 ASP A O 1
ATOM 542 N N . LYS A 1 71 ? -1.514 -34.688 -8.953 1 76.19 71 LYS A N 1
ATOM 543 C CA . LYS A 1 71 ? -1.898 -33.531 -8.133 1 76.19 71 LYS A CA 1
ATOM 544 C C . LYS A 1 71 ? -0.896 -32.406 -8.289 1 76.19 71 LYS A C 1
ATOM 546 O O . LYS A 1 71 ? -1.285 -31.234 -8.375 1 76.19 71 LYS A O 1
ATOM 551 N N . LEU A 1 72 ? 0.259 -32.75 -8.344 1 73.69 72 LEU A N 1
ATOM 552 C CA . LEU A 1 72 ? 1.306 -31.734 -8.516 1 73.69 72 LEU A CA 1
ATOM 553 C C . LEU A 1 72 ? 1.208 -31.078 -9.883 1 73.69 72 LEU A C 1
ATOM 555 O O . LEU A 1 72 ? 1.443 -29.875 -10.016 1 73.69 72 LEU A O 1
ATOM 559 N N . SER A 1 73 ? 1 -31.844 -10.875 1 77.19 73 SER A N 1
ATOM 560 C CA . SER A 1 73 ? 0.818 -31.297 -12.219 1 77.19 73 SER A CA 1
ATOM 561 C C . SER A 1 73 ? -0.368 -30.328 -12.266 1 77.19 73 SER A C 1
ATOM 563 O O . SER A 1 73 ? -0.287 -29.266 -12.883 1 77.19 73 SER A O 1
ATOM 565 N N . THR A 1 74 ? -1.393 -30.781 -11.625 1 80.56 74 THR A N 1
ATOM 566 C CA . THR A 1 74 ? -2.582 -29.938 -11.57 1 80.56 74 THR A CA 1
ATOM 567 C C . THR A 1 74 ? -2.285 -28.625 -10.836 1 80.56 74 THR A C 1
ATOM 569 O O . THR A 1 74 ? -2.746 -27.562 -11.25 1 80.56 74 THR A O 1
ATOM 572 N N . TYR A 1 75 ? -1.56 -28.75 -9.812 1 81.56 75 TYR A N 1
ATOM 573 C CA . TYR A 1 75 ? -1.208 -27.562 -9.031 1 81.56 75 TYR A CA 1
ATOM 574 C C . TYR A 1 75 ? -0.378 -26.594 -9.867 1 81.56 75 TYR A C 1
ATOM 576 O O . TYR A 1 75 ? -0.632 -25.391 -9.859 1 81.56 75 TYR A O 1
ATOM 584 N N . LYS A 1 76 ? 0.594 -27.078 -10.562 1 79.5 76 LYS A N 1
ATOM 585 C CA . LYS A 1 76 ? 1.431 -26.25 -11.414 1 79.5 76 LYS A CA 1
ATOM 586 C C . LYS A 1 76 ? 0.596 -25.547 -12.484 1 79.5 76 LYS A C 1
ATOM 588 O O . LYS A 1 76 ? 0.824 -24.359 -12.781 1 79.5 76 LYS A O 1
ATOM 593 N N . LYS A 1 77 ? -0.27 -26.266 -13.008 1 84.25 77 LYS A N 1
ATOM 594 C CA . LYS A 1 77 ? -1.158 -25.688 -14.008 1 84.25 77 LYS A CA 1
ATOM 595 C C . LYS A 1 77 ? -2.002 -24.562 -13.414 1 84.25 77 LYS A C 1
ATOM 597 O O . LYS A 1 77 ? -2.23 -23.547 -14.062 1 84.25 77 LYS A O 1
ATOM 602 N N . THR A 1 78 ? -2.406 -24.812 -12.219 1 87.81 78 THR A N 1
ATOM 603 C CA . THR A 1 78 ? -3.215 -23.812 -11.531 1 87.81 78 THR A CA 1
ATOM 604 C C . THR A 1 78 ? -2.418 -22.531 -11.305 1 87.81 78 THR A C 1
ATOM 606 O O . THR A 1 78 ? -2.92 -21.438 -11.539 1 87.81 78 THR A O 1
ATOM 609 N N . ILE A 1 79 ? -1.244 -22.656 -10.875 1 88.62 79 ILE A N 1
ATOM 610 C CA . ILE A 1 79 ? -0.414 -21.5 -10.602 1 88.62 79 ILE A CA 1
ATOM 611 C C . ILE A 1 79 ? -0.098 -20.766 -11.914 1 88.62 79 ILE A C 1
ATOM 613 O O . ILE A 1 79 ? -0.078 -19.547 -11.953 1 88.62 79 ILE A O 1
ATOM 617 N N . ARG A 1 80 ? 0.151 -21.5 -12.945 1 88.25 80 ARG A N 1
ATOM 618 C CA . ARG A 1 80 ? 0.359 -20.891 -14.258 1 88.25 80 ARG A CA 1
ATOM 619 C C . ARG A 1 80 ? -0.88 -20.109 -14.703 1 88.25 80 ARG A C 1
ATOM 621 O O . ARG A 1 80 ? -0.77 -19.031 -15.289 1 88.25 80 ARG A O 1
ATOM 628 N N . PHE A 1 81 ? -1.996 -20.719 -14.414 1 93.56 81 PHE A N 1
ATOM 629 C CA . PHE A 1 81 ? -3.252 -20.062 -14.734 1 93.56 81 PHE A CA 1
ATOM 630 C C . PHE A 1 81 ? -3.393 -18.75 -13.953 1 93.56 81 PHE A C 1
ATOM 632 O O . PHE A 1 81 ? -3.859 -17.75 -14.492 1 93.56 81 PHE A O 1
ATOM 639 N N . HIS A 1 82 ? -2.955 -18.75 -12.695 1 94.62 82 HIS A N 1
ATOM 640 C CA . HIS A 1 82 ? -2.977 -17.547 -11.875 1 94.62 82 HIS A CA 1
ATOM 641 C C . HIS A 1 82 ? -2.039 -16.484 -12.43 1 94.62 82 HIS A C 1
ATOM 643 O O . HIS A 1 82 ? -2.348 -15.289 -12.375 1 94.62 82 HIS A O 1
ATOM 649 N N . ILE A 1 83 ? -0.936 -16.891 -12.945 1 92.75 83 ILE A N 1
ATOM 650 C CA . ILE A 1 83 ? 0.014 -15.961 -13.547 1 92.75 83 ILE A CA 1
ATOM 651 C C . ILE A 1 83 ? -0.606 -15.32 -14.781 1 92.75 83 ILE A C 1
ATOM 653 O O . ILE A 1 83 ? -0.492 -14.109 -14.984 1 92.75 83 ILE A O 1
ATOM 657 N N . LEU A 1 84 ? -1.263 -16.094 -15.586 1 94.5 84 LEU A N 1
ATOM 658 C CA . LEU A 1 84 ? -1.942 -15.562 -16.766 1 94.5 84 LEU A CA 1
ATOM 659 C C . LEU A 1 84 ? -2.967 -14.5 -16.375 1 94.5 84 LEU A C 1
ATOM 661 O O . LEU A 1 84 ? -3.08 -13.461 -17.031 1 94.5 84 LEU A O 1
ATOM 665 N N . ALA A 1 85 ? -3.711 -14.805 -15.305 1 96.38 85 ALA A N 1
ATOM 666 C CA . ALA A 1 85 ? -4.719 -13.859 -14.812 1 96.38 85 ALA A CA 1
ATOM 667 C C . ALA A 1 85 ? -4.074 -12.555 -14.375 1 96.38 85 ALA A C 1
ATOM 669 O O . ALA A 1 85 ? -4.566 -11.469 -14.703 1 96.38 85 ALA A O 1
ATOM 670 N N . ALA A 1 86 ? -2.982 -12.68 -13.688 1 93.69 86 ALA A N 1
ATOM 671 C CA . ALA A 1 86 ? -2.26 -11.508 -13.211 1 93.69 86 ALA A CA 1
ATOM 672 C C . ALA A 1 86 ? -1.726 -10.68 -14.383 1 93.69 86 ALA A C 1
ATOM 674 O O . ALA A 1 86 ? -1.657 -9.453 -14.297 1 93.69 86 ALA A O 1
ATOM 675 N N . HIS A 1 87 ? -1.438 -11.344 -15.508 1 94.12 87 HIS A N 1
ATOM 676 C CA . HIS A 1 87 ? -0.859 -10.68 -16.672 1 94.12 87 HIS A CA 1
ATOM 677 C C . HIS A 1 87 ? -1.945 -10.188 -17.625 1 94.12 87 HIS A C 1
ATOM 679 O O . HIS A 1 87 ? -1.645 -9.602 -18.656 1 94.12 87 HIS A O 1
ATOM 685 N N . ASP A 1 88 ? -3.1 -10.445 -17.266 1 96 88 ASP A N 1
ATOM 686 C CA . ASP A 1 88 ? -4.242 -10.023 -18.062 1 96 88 ASP A CA 1
ATOM 687 C C . ASP A 1 88 ? -4.234 -10.703 -19.438 1 96 88 ASP A C 1
ATOM 689 O O . ASP A 1 88 ? -4.566 -10.078 -20.438 1 96 88 ASP A O 1
ATOM 693 N N . GLU A 1 89 ? -3.801 -11.93 -19.453 1 95.31 89 GLU A N 1
ATOM 694 C CA . GLU A 1 89 ? -3.795 -12.719 -20.688 1 95.31 89 GLU A CA 1
ATOM 695 C C . GLU A 1 89 ? -5.129 -13.438 -20.891 1 95.31 89 GLU A C 1
ATOM 697 O O . GLU A 1 89 ? -5.18 -14.672 -20.906 1 95.31 89 GLU A O 1
ATOM 702 N N . ALA A 1 90 ? -6.055 -12.719 -21.203 1 94.81 90 ALA A N 1
ATOM 703 C CA . ALA A 1 90 ? -7.441 -13.18 -21.25 1 94.81 90 ALA A CA 1
ATOM 704 C C . ALA A 1 90 ? -7.637 -14.234 -22.328 1 94.81 90 ALA A C 1
ATOM 706 O O . ALA A 1 90 ? -8.312 -15.242 -22.109 1 94.81 90 ALA A O 1
ATOM 707 N N . ILE A 1 91 ? -7.012 -14.047 -23.453 1 94 91 ILE A N 1
ATOM 708 C CA . ILE A 1 91 ? -7.199 -14.953 -24.578 1 94 91 ILE A CA 1
ATOM 709 C C . ILE A 1 91 ? -6.652 -16.328 -24.234 1 94 91 ILE A C 1
ATOM 711 O O . ILE A 1 91 ? -7.324 -17.344 -24.438 1 94 91 ILE A O 1
ATOM 715 N N . THR A 1 92 ? -5.473 -16.344 -23.719 1 94.69 92 THR A N 1
ATOM 716 C CA . THR A 1 92 ? -4.852 -17.594 -23.328 1 94.69 92 THR A CA 1
ATOM 717 C C . THR A 1 92 ? -5.648 -18.266 -22.219 1 94.69 92 THR A C 1
ATOM 719 O O . THR A 1 92 ? -5.77 -19.484 -22.172 1 94.69 92 THR A O 1
ATOM 722 N N . MET A 1 93 ? -6.184 -17.5 -21.328 1 94.56 93 MET A N 1
ATOM 723 C CA . MET A 1 93 ? -6.977 -18.031 -20.219 1 94.56 93 MET A CA 1
ATOM 724 C C . MET A 1 93 ? -8.211 -18.766 -20.734 1 94.56 93 MET A C 1
ATOM 726 O O . MET A 1 93 ? -8.539 -19.859 -20.25 1 94.56 93 MET A O 1
ATOM 730 N N . VAL A 1 94 ? -8.828 -18.203 -21.672 1 92 94 VAL A N 1
ATOM 731 C CA . VAL A 1 94 ? -10.023 -18.812 -22.25 1 92 94 VAL A CA 1
ATOM 732 C C . VAL A 1 94 ? -9.664 -20.156 -22.859 1 92 94 VAL A C 1
ATOM 734 O O . VAL A 1 94 ? -10.406 -21.141 -22.688 1 92 94 VAL A O 1
ATOM 737 N N . LYS A 1 95 ? -8.555 -20.141 -23.547 1 91.56 95 LYS A N 1
ATOM 738 C CA . LYS A 1 95 ? -8.094 -21.391 -24.141 1 91.56 95 LYS A CA 1
ATOM 739 C C . LYS A 1 95 ? -7.84 -22.453 -23.078 1 91.56 95 LYS A C 1
ATOM 741 O O . LYS A 1 95 ? -8.188 -23.625 -23.281 1 91.56 95 LYS A O 1
ATOM 746 N N . GLU A 1 96 ? -7.266 -22.062 -22.016 1 90 96 GLU A N 1
ATOM 747 C CA . GLU A 1 96 ? -6.973 -23 -20.938 1 90 96 GLU A CA 1
ATOM 748 C C . GLU A 1 96 ? -8.258 -23.5 -20.266 1 90 96 GLU A C 1
ATOM 750 O O . GLU A 1 96 ? -8.352 -24.672 -19.891 1 90 96 GLU A O 1
ATOM 755 N N . LEU A 1 97 ? -9.188 -22.672 -20.078 1 89.75 97 LEU A N 1
ATOM 756 C CA . LEU A 1 97 ? -10.445 -23.016 -19.406 1 89.75 97 LEU A CA 1
ATOM 757 C C . LEU A 1 97 ? -11.273 -23.953 -20.281 1 89.75 97 LEU A C 1
ATOM 759 O O . LEU A 1 97 ? -11.891 -24.891 -19.766 1 89.75 97 LEU A O 1
ATOM 763 N N . ARG A 1 98 ? -11.281 -23.734 -21.5 1 87.69 98 ARG A N 1
ATOM 764 C CA . ARG A 1 98 ? -12.125 -24.5 -22.406 1 87.69 98 ARG A CA 1
ATOM 765 C C . ARG A 1 98 ? -11.398 -25.75 -22.906 1 87.69 98 ARG A C 1
ATOM 767 O O . ARG A 1 98 ? -12.008 -26.812 -23.031 1 87.69 98 ARG A O 1
ATOM 774 N N . GLY A 1 99 ? -10.133 -25.672 -23.172 1 83.88 99 GLY A N 1
ATOM 775 C CA . GLY A 1 99 ? -9.383 -26.766 -23.766 1 83.88 99 GLY A CA 1
ATOM 776 C C . GLY A 1 99 ? -8.789 -27.703 -22.719 1 83.88 99 GLY A C 1
ATOM 777 O O . GLY A 1 99 ? -8.734 -28.922 -22.938 1 83.88 99 GLY A O 1
ATOM 778 N N . LEU A 1 100 ? -8.281 -27.25 -21.625 1 75.5 100 LEU A N 1
ATOM 779 C CA . LEU A 1 100 ? -7.504 -28.047 -20.672 1 75.5 100 LEU A CA 1
ATOM 780 C C . LEU A 1 100 ? -8.297 -28.297 -19.391 1 75.5 100 LEU A C 1
ATOM 782 O O . LEU A 1 100 ? -7.789 -28.906 -18.453 1 75.5 100 LEU A O 1
ATOM 786 N N . ARG A 1 101 ? -9.438 -27.859 -19.375 1 81 101 ARG A N 1
ATOM 787 C CA . ARG A 1 101 ? -10.375 -28.047 -18.281 1 81 101 ARG A CA 1
ATOM 788 C C . ARG A 1 101 ? -9.812 -27.484 -16.984 1 81 101 ARG A C 1
ATOM 790 O O . ARG A 1 101 ? -9.828 -28.156 -15.945 1 81 101 ARG A O 1
ATOM 797 N N . GLN A 1 102 ? -9.219 -26.453 -17.031 1 88.56 102 GLN A N 1
ATOM 798 C CA . GLN A 1 102 ? -8.773 -25.719 -15.844 1 88.56 102 GLN A CA 1
ATOM 799 C C . GLN A 1 102 ? -9.961 -25.25 -15.008 1 88.56 102 GLN A C 1
ATOM 801 O O . GLN A 1 102 ? -10.93 -24.703 -15.539 1 88.56 102 GLN A O 1
ATOM 806 N N . ASP A 1 103 ? -9.906 -25.594 -13.703 1 89.88 103 ASP A N 1
ATOM 807 C CA . ASP A 1 103 ? -10.922 -25.094 -12.773 1 89.88 103 ASP A CA 1
ATOM 808 C C . ASP A 1 103 ? -10.75 -23.594 -12.531 1 89.88 103 ASP A C 1
ATOM 810 O O . ASP A 1 103 ? -9.727 -23.156 -12 1 89.88 103 ASP A O 1
ATOM 814 N N . VAL A 1 104 ? -11.727 -22.797 -12.906 1 93.94 104 VAL A N 1
ATOM 815 C CA . VAL A 1 104 ? -11.672 -21.344 -12.82 1 93.94 104 VAL A CA 1
ATOM 816 C C . VAL A 1 104 ? -11.547 -20.922 -11.359 1 93.94 104 VAL A C 1
ATOM 818 O O . VAL A 1 104 ? -10.969 -19.875 -11.055 1 93.94 104 VAL A O 1
ATOM 821 N N . ASN A 1 105 ? -11.977 -21.766 -10.438 1 93.62 105 ASN A N 1
ATOM 822 C CA . ASN A 1 105 ? -12.008 -21.406 -9.023 1 93.62 105 ASN A CA 1
ATOM 823 C C . ASN A 1 105 ? -10.93 -22.141 -8.242 1 93.62 105 ASN A C 1
ATOM 825 O O . ASN A 1 105 ? -10.953 -22.156 -7.008 1 93.62 105 ASN A O 1
ATOM 829 N N . ALA A 1 106 ? -9.992 -22.766 -9.016 1 90.06 106 ALA A N 1
ATOM 830 C CA . ALA A 1 106 ? -8.883 -23.422 -8.328 1 90.06 106 ALA A CA 1
ATOM 831 C C . ALA A 1 106 ? -8.102 -22.422 -7.477 1 90.06 106 ALA A C 1
ATOM 833 O O . ALA A 1 106 ? -7.91 -21.266 -7.883 1 90.06 106 ALA A O 1
ATOM 834 N N . ARG A 1 107 ? -7.617 -22.891 -6.324 1 88.88 107 ARG A N 1
ATOM 835 C CA . ARG A 1 107 ? -6.973 -21.984 -5.371 1 88.88 107 ARG A CA 1
ATOM 836 C C . ARG A 1 107 ? -5.559 -22.453 -5.043 1 88.88 107 ARG A C 1
ATOM 838 O O . ARG A 1 107 ? -5.234 -23.641 -5.219 1 88.88 107 ARG A O 1
ATOM 845 N N . ASP A 1 108 ? -4.793 -21.516 -4.652 1 86.06 108 ASP A N 1
ATOM 846 C CA . ASP A 1 108 ? -3.479 -21.875 -4.121 1 86.06 108 ASP A CA 1
ATOM 847 C C . ASP A 1 108 ? -3.551 -22.172 -2.627 1 86.06 108 ASP A C 1
ATOM 849 O O . ASP A 1 108 ? -4.641 -22.328 -2.072 1 86.06 108 ASP A O 1
ATOM 853 N N . GLU A 1 109 ? -2.426 -22.328 -1.98 1 78.06 109 GLU A N 1
ATOM 854 C CA . GLU A 1 109 ? -2.369 -22.734 -0.582 1 78.06 109 GLU A CA 1
ATOM 855 C C . GLU A 1 109 ? -2.959 -21.672 0.336 1 78.06 109 GLU A C 1
ATOM 857 O O . GLU A 1 109 ? -3.412 -21.969 1.44 1 78.06 109 GLU A O 1
ATOM 862 N N . LYS A 1 110 ? -2.965 -20.5 -0.191 1 83.88 110 LYS A N 1
ATOM 863 C CA . LYS A 1 110 ? -3.482 -19.406 0.612 1 83.88 110 LYS A CA 1
ATOM 864 C C . LYS A 1 110 ? -4.953 -19.141 0.303 1 83.88 110 LYS A C 1
ATOM 866 O O . LYS A 1 110 ? -5.539 -18.188 0.812 1 83.88 110 LYS A O 1
ATOM 871 N N . GLY A 1 111 ? -5.469 -19.953 -0.549 1 88.56 111 GLY A N 1
ATOM 872 C CA . GLY A 1 111 ? -6.887 -19.844 -0.866 1 88.56 111 GLY A CA 1
ATOM 873 C C . GLY A 1 111 ? -7.188 -18.812 -1.932 1 88.56 111 GLY A C 1
ATOM 874 O O . GLY A 1 111 ? -8.328 -18.375 -2.066 1 88.56 111 GLY A O 1
ATOM 875 N N . ARG A 1 112 ? -6.195 -18.453 -2.633 1 93.06 112 ARG A N 1
ATOM 876 C CA . ARG A 1 112 ? -6.391 -17.438 -3.658 1 93.06 112 ARG A CA 1
ATOM 877 C C . ARG A 1 112 ? -6.672 -18.078 -5.016 1 93.06 112 ARG A C 1
ATOM 879 O O . ARG A 1 112 ? -6.031 -19.062 -5.387 1 93.06 112 ARG A O 1
ATOM 886 N N . SER A 1 113 ? -7.605 -17.531 -5.656 1 95 113 SER A N 1
ATOM 887 C CA . SER A 1 113 ? -7.953 -17.953 -7.008 1 95 113 SER A CA 1
ATOM 888 C C . SER A 1 113 ? -7.398 -16.984 -8.047 1 95 113 SER A C 1
ATOM 890 O O . SER A 1 113 ? -6.812 -15.953 -7.695 1 95 113 SER A O 1
ATOM 892 N N . ALA A 1 114 ? -7.574 -17.328 -9.312 1 96.44 114 ALA A N 1
ATOM 893 C CA . ALA A 1 114 ? -7.137 -16.469 -10.414 1 96.44 114 ALA A CA 1
ATOM 894 C C . ALA A 1 114 ? -7.781 -15.094 -10.32 1 96.44 114 ALA A C 1
ATOM 896 O O . ALA A 1 114 ? -7.148 -14.086 -10.625 1 96.44 114 ALA A O 1
ATOM 897 N N . LEU A 1 115 ? -9 -15.039 -9.844 1 97.81 115 LEU A N 1
ATOM 898 C CA . LEU A 1 115 ? -9.719 -13.773 -9.742 1 97.81 115 LEU A CA 1
ATOM 899 C C . LEU A 1 115 ? -9.07 -12.859 -8.703 1 97.81 115 LEU A C 1
ATOM 901 O O . LEU A 1 115 ? -8.992 -11.648 -8.898 1 97.81 115 LEU A O 1
ATOM 905 N N . HIS A 1 116 ? -8.609 -13.461 -7.609 1 97.44 116 HIS A N 1
ATOM 906 C CA . HIS A 1 116 ? -7.891 -12.672 -6.609 1 97.44 116 HIS A CA 1
ATOM 907 C C . HIS A 1 116 ? -6.684 -11.977 -7.227 1 97.44 116 HIS A C 1
ATOM 909 O O . HIS A 1 116 ? -6.5 -10.773 -7.047 1 97.44 116 HIS A O 1
ATOM 915 N N . PHE A 1 117 ? -5.93 -12.695 -7.969 1 95.81 117 PHE A N 1
ATOM 916 C CA . PHE A 1 117 ? -4.699 -12.164 -8.547 1 95.81 117 PHE A CA 1
ATOM 917 C C . PHE A 1 117 ? -5.012 -11.133 -9.633 1 95.81 117 PHE A C 1
ATOM 919 O O . PHE A 1 117 ? -4.348 -10.102 -9.719 1 95.81 117 PHE A O 1
ATOM 926 N N . ALA A 1 118 ? -5.973 -11.461 -10.453 1 97.62 118 ALA A N 1
ATOM 927 C CA . ALA A 1 118 ? -6.379 -10.516 -11.492 1 97.62 118 ALA A CA 1
ATOM 928 C C . ALA A 1 118 ? -6.812 -9.18 -10.883 1 97.62 118 ALA A C 1
ATOM 930 O O . ALA A 1 118 ? -6.473 -8.117 -11.398 1 97.62 118 ALA A O 1
ATOM 931 N N . CYS A 1 119 ? -7.527 -9.242 -9.812 1 97.81 119 CYS A N 1
ATOM 932 C CA . CYS A 1 119 ? -8.023 -8.039 -9.148 1 97.81 119 CYS A CA 1
ATOM 933 C C . CYS A 1 119 ? -6.883 -7.262 -8.516 1 97.81 119 CYS A C 1
ATOM 935 O O . CYS A 1 119 ? -6.844 -6.031 -8.586 1 97.81 119 CYS A O 1
ATOM 937 N N . ARG A 1 120 ? -5.965 -7.969 -7.898 1 94.81 120 ARG A N 1
ATOM 938 C CA . ARG A 1 120 ? -4.816 -7.324 -7.27 1 94.81 120 ARG A CA 1
ATOM 939 C C . ARG A 1 120 ? -4.008 -6.531 -8.289 1 94.81 120 ARG A C 1
ATOM 941 O O . ARG A 1 120 ? -3.453 -5.477 -7.969 1 94.81 120 ARG A O 1
ATOM 948 N N . MET A 1 121 ? -3.984 -7.074 -9.516 1 93.69 121 MET A N 1
ATOM 949 C CA . MET A 1 121 ? -3.146 -6.473 -10.547 1 93.69 121 MET A CA 1
ATOM 950 C C . MET A 1 121 ? -3.961 -5.531 -11.43 1 93.69 121 MET A C 1
ATOM 952 O O . MET A 1 121 ? -3.4 -4.809 -12.258 1 93.69 121 MET A O 1
ATOM 956 N N . GLY A 1 122 ? -5.219 -5.512 -11.258 1 95.69 122 GLY A N 1
ATOM 957 C CA . GLY A 1 122 ? -6.062 -4.68 -12.102 1 95.69 122 GLY A CA 1
ATOM 958 C C . GLY A 1 122 ? -6.164 -5.191 -13.523 1 95.69 122 GLY A C 1
ATOM 959 O O . GLY A 1 122 ? -6.215 -4.402 -14.477 1 95.69 122 GLY A O 1
ATOM 960 N N . SER A 1 123 ? -6.129 -6.48 -13.695 1 96.94 123 SER A N 1
ATOM 961 C CA . SER A 1 123 ? -6.223 -7.109 -15.008 1 96.94 123 SER A CA 1
ATOM 962 C C . SER A 1 123 ? -7.676 -7.207 -15.469 1 96.94 123 SER A C 1
ATOM 964 O O . SER A 1 123 ? -8.289 -8.273 -15.383 1 96.94 123 SER A O 1
ATOM 966 N N . GLU A 1 124 ? -8.102 -6.211 -16.078 1 97.44 124 GLU A N 1
ATOM 967 C CA . GLU A 1 124 ? -9.523 -6.023 -16.344 1 97.44 124 GLU A CA 1
ATOM 968 C C . GLU A 1 124 ? -10.055 -7.07 -17.312 1 97.44 124 GLU A C 1
ATOM 970 O O . GLU A 1 124 ? -11.148 -7.598 -17.141 1 97.44 124 GLU A O 1
ATOM 975 N N . ALA A 1 125 ? -9.281 -7.367 -18.375 1 97.94 125 ALA A N 1
ATOM 976 C CA . ALA A 1 125 ? -9.734 -8.359 -19.344 1 97.94 125 ALA A CA 1
ATOM 977 C C . ALA A 1 125 ? -9.805 -9.75 -18.719 1 97.94 125 ALA A C 1
ATOM 979 O O . ALA A 1 125 ? -10.742 -10.508 -18.969 1 97.94 125 ALA A O 1
ATOM 980 N N . ALA A 1 126 ? -8.852 -10.039 -17.906 1 98.06 126 ALA A N 1
ATOM 981 C CA . ALA A 1 126 ? -8.852 -11.312 -17.203 1 98.06 126 ALA A CA 1
ATOM 982 C C . ALA A 1 126 ? -10.023 -11.414 -16.234 1 98.06 126 ALA A C 1
ATOM 984 O O . ALA A 1 126 ? -10.664 -12.461 -16.125 1 98.06 126 ALA A O 1
ATOM 985 N N . ILE A 1 127 ? -10.297 -10.32 -15.5 1 98.19 127 ILE A N 1
ATOM 986 C CA . ILE A 1 127 ? -11.398 -10.289 -14.547 1 98.19 127 ILE A CA 1
ATOM 987 C C . ILE A 1 127 ? -12.719 -10.555 -15.273 1 98.19 127 ILE A C 1
ATOM 989 O O . ILE A 1 127 ? -13.516 -11.391 -14.836 1 98.19 127 ILE A O 1
ATOM 993 N N . ALA A 1 128 ? -12.891 -9.891 -16.359 1 97.44 128 ALA A N 1
ATOM 994 C CA . ALA A 1 128 ? -14.109 -10.078 -17.141 1 97.44 128 ALA A CA 1
ATOM 995 C C . ALA A 1 128 ? -14.242 -11.523 -17.609 1 97.44 128 ALA A C 1
ATOM 997 O O . ALA A 1 128 ? -15.328 -12.109 -17.531 1 97.44 128 ALA A O 1
ATOM 998 N N . THR A 1 129 ? -13.164 -12.062 -18.109 1 97.06 129 THR A N 1
ATOM 999 C CA . THR A 1 129 ? -13.148 -13.445 -18.578 1 97.06 129 THR A CA 1
ATOM 1000 C C . THR A 1 129 ? -13.492 -14.406 -17.453 1 97.06 129 THR A C 1
ATOM 1002 O O . THR A 1 129 ? -14.312 -15.312 -17.625 1 97.06 129 THR A O 1
ATOM 1005 N N . LEU A 1 130 ? -12.898 -14.219 -16.266 1 97.75 130 LEU A N 1
ATOM 1006 C CA . LEU A 1 130 ? -13.094 -15.117 -15.141 1 97.75 130 LEU A CA 1
ATOM 1007 C C . LEU A 1 130 ? -14.539 -15.055 -14.641 1 97.75 130 LEU A C 1
ATOM 1009 O O . LEU A 1 130 ? -15.117 -16.094 -14.289 1 97.75 130 LEU A O 1
ATOM 1013 N N . ILE A 1 131 ? -15.102 -13.875 -14.609 1 96.25 131 ILE A N 1
ATOM 1014 C CA . ILE A 1 131 ? -16.484 -13.711 -14.188 1 96.25 131 ILE A CA 1
ATOM 1015 C C . ILE A 1 131 ? -17.422 -14.414 -15.172 1 96.25 131 ILE A C 1
ATOM 1017 O O . ILE A 1 131 ? -18.344 -15.117 -14.773 1 96.25 131 ILE A O 1
ATOM 1021 N N . LYS A 1 132 ? -17.141 -14.203 -16.469 1 94.88 132 LYS A N 1
ATOM 1022 C CA . LYS A 1 132 ? -17.953 -14.836 -17.5 1 94.88 132 LYS A CA 1
ATOM 1023 C C . LYS A 1 132 ? -17.922 -16.359 -17.391 1 94.88 132 LYS A C 1
ATOM 1025 O O . LYS A 1 132 ? -18.922 -17.031 -17.656 1 94.88 132 LYS A O 1
ATOM 1030 N N . GLU A 1 133 ? -16.812 -16.859 -17 1 94 133 GLU A N 1
ATOM 1031 C CA . GLU A 1 133 ? -16.625 -18.297 -16.875 1 94 133 GLU A CA 1
ATOM 1032 C C . GLU A 1 133 ? -17.016 -18.781 -15.492 1 94 133 GLU A C 1
ATOM 1034 O O . GLU A 1 133 ? -16.547 -19.828 -15.039 1 94 133 GLU A O 1
ATOM 1039 N N . GLU A 1 134 ? -17.719 -17.969 -14.711 1 92.94 134 GLU A N 1
ATOM 1040 C CA . GLU A 1 134 ? -18.359 -18.312 -13.445 1 92.94 134 GLU A CA 1
ATOM 1041 C C . GLU A 1 134 ? -17.359 -18.344 -12.305 1 92.94 134 GLU A C 1
ATOM 1043 O O . GLU A 1 134 ? -17.438 -19.203 -11.422 1 92.94 134 GLU A O 1
ATOM 1048 N N . GLY A 1 135 ? -16.359 -17.547 -12.43 1 94.75 135 GLY A N 1
ATOM 1049 C CA . GLY A 1 135 ? -15.508 -17.344 -11.273 1 94.75 135 GLY A CA 1
ATOM 1050 C C . GLY A 1 135 ? -16.25 -16.781 -10.07 1 94.75 135 GLY A C 1
ATOM 1051 O O . GLY A 1 135 ? -17.125 -15.938 -10.219 1 94.75 135 GLY A O 1
ATOM 1052 N N . SER A 1 136 ? -15.891 -17.281 -8.859 1 94.38 136 SER A N 1
ATOM 1053 C CA . SER A 1 136 ? -16.547 -16.828 -7.637 1 94.38 136 SER A CA 1
ATOM 1054 C C . SER A 1 136 ? -16.062 -15.445 -7.215 1 94.38 136 SER A C 1
ATOM 1056 O O . SER A 1 136 ? -14.906 -15.281 -6.816 1 94.38 136 SER A O 1
ATOM 1058 N N . VAL A 1 137 ? -16.922 -14.477 -7.141 1 95.19 137 VAL A N 1
ATOM 1059 C CA . VAL A 1 137 ? -16.578 -13.078 -6.91 1 95.19 137 VAL A CA 1
ATOM 1060 C C . VAL A 1 137 ? -16.406 -12.828 -5.41 1 95.19 137 VAL A C 1
ATOM 1062 O O . VAL A 1 137 ? -15.633 -11.961 -5.004 1 95.19 137 VAL A O 1
ATOM 1065 N N . ASP A 1 138 ? -17 -13.648 -4.547 1 94.56 138 ASP A N 1
ATOM 1066 C CA . ASP A 1 138 ? -17.031 -13.336 -3.121 1 94.56 138 ASP A CA 1
ATOM 1067 C C . ASP A 1 138 ? -16.234 -14.352 -2.311 1 94.56 138 ASP A C 1
ATOM 1069 O O . ASP A 1 138 ? -16.344 -14.398 -1.083 1 94.56 138 ASP A O 1
ATOM 1073 N N . GLU A 1 139 ? -15.469 -15.133 -2.992 1 93.19 139 GLU A N 1
ATOM 1074 C CA . GLU A 1 139 ? -14.703 -16.156 -2.277 1 93.19 139 GLU A CA 1
ATOM 1075 C C . GLU A 1 139 ? -13.531 -15.539 -1.521 1 93.19 139 GLU A C 1
ATOM 1077 O O . GLU A 1 139 ? -12.68 -14.883 -2.119 1 93.19 139 GLU A O 1
ATOM 1082 N N . PRO A 1 140 ? -13.492 -15.711 -0.221 1 95.69 140 PRO A N 1
ATOM 1083 C CA . PRO A 1 140 ? -12.375 -15.148 0.542 1 95.69 140 PRO A CA 1
ATOM 1084 C C . PRO A 1 140 ? -11.125 -16.031 0.498 1 95.69 140 PRO A C 1
ATOM 1086 O O . PRO A 1 140 ? -11.234 -17.234 0.331 1 95.69 140 PRO A O 1
ATOM 1089 N N . ASP A 1 141 ? -10 -15.438 0.565 1 92.81 141 ASP A N 1
ATOM 1090 C CA . ASP A 1 141 ? -8.781 -16.219 0.737 1 92.81 141 ASP A CA 1
ATOM 1091 C C . ASP A 1 141 ? -8.711 -16.828 2.135 1 92.81 141 ASP A C 1
ATOM 1093 O O . ASP A 1 141 ? -9.633 -16.656 2.939 1 92.81 141 ASP A O 1
ATOM 1097 N N . LEU A 1 142 ? -7.691 -17.578 2.406 1 88.12 142 LEU A N 1
ATOM 1098 C CA . LEU A 1 142 ? -7.617 -18.328 3.66 1 88.12 142 LEU A CA 1
ATOM 1099 C C . LEU A 1 142 ? -6.738 -17.594 4.672 1 88.12 142 LEU A C 1
ATOM 1101 O O . LEU A 1 142 ? -6.637 -18.016 5.828 1 88.12 142 LEU A O 1
ATOM 1105 N N . GLU A 1 143 ? -6.172 -16.5 4.312 1 86.44 143 GLU A N 1
ATOM 1106 C CA . GLU A 1 143 ? -5.281 -15.758 5.203 1 86.44 143 GLU A CA 1
ATOM 1107 C C . GLU A 1 143 ? -6.027 -14.648 5.934 1 86.44 143 GLU A C 1
ATOM 1109 O O . GLU A 1 143 ? -6.398 -14.805 7.098 1 86.44 143 GLU A O 1
ATOM 1114 N N . MET A 1 144 ? -6.355 -13.688 5.195 1 90.69 144 MET A N 1
ATOM 1115 C CA . MET A 1 144 ? -7.035 -12.539 5.797 1 90.69 144 MET A CA 1
ATOM 1116 C C . MET A 1 144 ? -8.531 -12.578 5.504 1 90.69 144 MET A C 1
ATOM 1118 O O . MET A 1 144 ? -9.281 -11.711 5.965 1 90.69 144 MET A O 1
ATOM 1122 N N . ARG A 1 145 ? -8.93 -13.602 4.691 1 95.69 145 ARG A N 1
ATOM 1123 C CA . ARG A 1 145 ? -10.312 -13.695 4.238 1 95.69 145 ARG A CA 1
ATOM 1124 C C . ARG A 1 145 ? -10.672 -12.531 3.322 1 95.69 145 ARG A C 1
ATOM 1126 O O . ARG A 1 145 ? -11.766 -11.977 3.42 1 95.69 145 ARG A O 1
ATOM 1133 N N . TRP A 1 146 ? -9.75 -12.164 2.6 1 97.12 146 TRP A N 1
ATOM 1134 C CA . TRP A 1 146 ? -9.984 -11.125 1.605 1 97.12 146 TRP A CA 1
ATOM 1135 C C . TRP A 1 146 ? -10.688 -11.688 0.38 1 97.12 146 TRP A C 1
ATOM 1137 O O . TRP A 1 146 ? -10.352 -12.781 -0.09 1 97.12 146 TRP A O 1
ATOM 1147 N N . THR A 1 147 ? -11.641 -11 -0.036 1 97.69 147 THR A N 1
ATOM 1148 C CA . THR A 1 147 ? -12.312 -11.289 -1.299 1 97.69 147 THR A CA 1
ATOM 1149 C C . THR A 1 147 ? -11.625 -10.57 -2.455 1 97.69 147 THR A C 1
ATOM 1151 O O . THR A 1 147 ? -10.773 -9.711 -2.236 1 97.69 147 THR A O 1
ATOM 1154 N N . PRO A 1 148 ? -11.938 -10.93 -3.697 1 98.12 148 PRO A N 1
ATOM 1155 C CA . PRO A 1 148 ? -11.383 -10.211 -4.848 1 98.12 148 PRO A CA 1
ATOM 1156 C C . PRO A 1 148 ? -11.594 -8.703 -4.754 1 98.12 148 PRO A C 1
ATOM 1158 O O . PRO A 1 148 ? -10.727 -7.926 -5.156 1 98.12 148 PRO A O 1
ATOM 1161 N N . LEU A 1 149 ? -12.68 -8.289 -4.121 1 98.56 149 LEU A N 1
ATOM 1162 C CA . LEU A 1 149 ? -12.922 -6.859 -3.975 1 98.56 149 LEU A CA 1
ATOM 1163 C C . LEU A 1 149 ? -11.883 -6.227 -3.061 1 98.56 149 LEU A C 1
ATOM 1165 O O . LEU A 1 149 ? -11.375 -5.137 -3.348 1 98.56 149 LEU A O 1
ATOM 1169 N N . HIS A 1 150 ? -11.594 -6.91 -1.965 1 98.25 150 HIS A N 1
ATOM 1170 C CA . HIS A 1 150 ? -10.523 -6.418 -1.102 1 98.25 150 HIS A CA 1
ATOM 1171 C C . HIS A 1 150 ? -9.227 -6.227 -1.882 1 98.25 150 HIS A C 1
ATOM 1173 O O . HIS A 1 150 ? -8.547 -5.207 -1.724 1 98.25 150 HIS A O 1
ATOM 1179 N N . TYR A 1 151 ? -8.914 -7.191 -2.686 1 97.25 151 TYR A N 1
ATOM 1180 C CA . TYR A 1 151 ? -7.691 -7.137 -3.477 1 97.25 151 TYR A CA 1
ATOM 1181 C C . TYR A 1 151 ? -7.738 -5.98 -4.469 1 97.25 151 TYR A C 1
ATOM 1183 O O . TYR A 1 151 ? -6.75 -5.27 -4.652 1 97.25 151 TYR A O 1
ATOM 1191 N N . ALA A 1 152 ? -8.812 -5.812 -5.145 1 98.06 152 ALA A N 1
ATOM 1192 C CA . ALA A 1 152 ? -8.969 -4.723 -6.105 1 98.06 152 ALA A CA 1
ATOM 1193 C C . ALA A 1 152 ? -8.781 -3.367 -5.438 1 98.06 152 ALA A C 1
ATOM 1195 O O . ALA A 1 152 ? -8.117 -2.482 -5.984 1 98.06 152 ALA A O 1
ATOM 1196 N N . VAL A 1 153 ? -9.367 -3.238 -4.273 1 97.94 153 VAL A N 1
ATOM 1197 C CA . VAL A 1 153 ? -9.312 -1.982 -3.533 1 97.94 153 VAL A CA 1
ATOM 1198 C C . VAL A 1 153 ? -7.887 -1.728 -3.051 1 97.94 153 VAL A C 1
ATOM 1200 O O . VAL A 1 153 ? -7.363 -0.622 -3.205 1 97.94 153 VAL A O 1
ATOM 1203 N N . MET A 1 154 ? -7.281 -2.75 -2.531 1 94.69 154 MET A N 1
ATOM 1204 C CA . MET A 1 154 ? -5.906 -2.619 -2.062 1 94.69 154 MET A CA 1
ATOM 1205 C C . MET A 1 154 ? -4.977 -2.217 -3.203 1 94.69 154 MET A C 1
ATOM 1207 O O . MET A 1 154 ? -4.059 -1.42 -3.01 1 94.69 154 MET A O 1
ATOM 1211 N N . GLY A 1 155 ? -5.203 -2.719 -4.355 1 92.94 155 GLY A N 1
ATOM 1212 C CA . GLY A 1 155 ? -4.371 -2.439 -5.516 1 92.94 155 GLY A CA 1
ATOM 1213 C C . GLY A 1 155 ? -4.715 -1.126 -6.191 1 92.94 155 GLY A C 1
ATOM 1214 O O . GLY A 1 155 ? -4.059 -0.729 -7.156 1 92.94 155 GLY A O 1
ATOM 1215 N N . LYS A 1 156 ? -5.75 -0.432 -5.73 1 95.06 156 LYS A N 1
ATOM 1216 C CA . LYS A 1 156 ? -6.215 0.846 -6.262 1 95.06 156 LYS A CA 1
ATOM 1217 C C . LYS A 1 156 ? -6.797 0.68 -7.664 1 95.06 156 LYS A C 1
ATOM 1219 O O . LYS A 1 156 ? -6.547 1.503 -8.547 1 95.06 156 LYS A O 1
ATOM 1224 N N . HIS A 1 157 ? -7.516 -0.361 -7.879 1 96.81 157 HIS A N 1
ATOM 1225 C CA . HIS A 1 157 ? -8.109 -0.621 -9.18 1 96.81 157 HIS A CA 1
ATOM 1226 C C . HIS A 1 157 ? -9.625 -0.416 -9.148 1 96.81 157 HIS A C 1
ATOM 1228 O O . HIS A 1 157 ? -10.383 -1.375 -8.992 1 96.81 157 HIS A O 1
ATOM 1234 N N . LYS A 1 158 ? -9.953 0.77 -9.43 1 97.75 158 LYS A N 1
ATOM 1235 C CA . LYS A 1 158 ? -11.352 1.173 -9.336 1 97.75 158 LYS A CA 1
ATOM 1236 C C . LYS A 1 158 ? -12.211 0.426 -10.359 1 97.75 158 LYS A C 1
ATOM 1238 O O . LYS A 1 158 ? -13.32 -0.011 -10.055 1 97.75 158 LYS A O 1
ATOM 1243 N N . TYR A 1 159 ? -11.695 0.23 -11.539 1 97.81 159 TYR A N 1
ATOM 1244 C CA . TYR A 1 159 ? -12.477 -0.421 -12.586 1 97.81 159 TYR A CA 1
ATOM 1245 C C . TYR A 1 159 ? -12.688 -1.897 -12.266 1 97.81 159 TYR A C 1
ATOM 1247 O O . TYR A 1 159 ? -13.75 -2.453 -12.547 1 97.81 159 TYR A O 1
ATOM 1255 N N . ALA A 1 160 ? -11.656 -2.531 -11.711 1 98.06 160 ALA A N 1
ATOM 1256 C CA . ALA A 1 160 ? -11.828 -3.908 -11.25 1 98.06 160 ALA A CA 1
ATOM 1257 C C . ALA A 1 160 ? -12.938 -4.004 -10.203 1 98.06 160 ALA A C 1
ATOM 1259 O O . ALA A 1 160 ? -13.766 -4.918 -10.25 1 98.06 160 ALA A O 1
ATOM 1260 N N . ALA A 1 161 ? -12.938 -3.049 -9.281 1 98.44 161 ALA A N 1
ATOM 1261 C CA . ALA A 1 161 ? -13.969 -3.016 -8.25 1 98.44 161 ALA A CA 1
ATOM 1262 C C . ALA A 1 161 ? -15.359 -2.838 -8.859 1 98.44 161 ALA A C 1
ATOM 1264 O O . ALA A 1 161 ? -16.312 -3.48 -8.43 1 98.44 161 ALA A O 1
ATOM 1265 N N . LYS A 1 162 ? -15.43 -1.99 -9.852 1 98.25 162 LYS A N 1
ATOM 1266 C CA . LYS A 1 162 ? -16.688 -1.749 -10.547 1 98.25 162 LYS A CA 1
ATOM 1267 C C . LYS A 1 162 ? -17.203 -3.023 -11.211 1 98.25 162 LYS A C 1
ATOM 1269 O O . LYS A 1 162 ? -18.391 -3.346 -11.102 1 98.25 162 LYS A O 1
ATOM 1274 N N . LEU A 1 163 ? -16.328 -3.711 -11.867 1 97.5 163 LEU A N 1
ATOM 1275 C CA . LEU A 1 163 ? -16.703 -4.949 -12.539 1 97.5 163 LEU A CA 1
ATOM 1276 C C . LEU A 1 163 ? -17.203 -5.988 -11.539 1 97.5 163 LEU A C 1
ATOM 1278 O O . LEU A 1 163 ? -18.188 -6.672 -11.789 1 97.5 163 LEU A O 1
ATOM 1282 N N . LEU A 1 164 ? -16.531 -6.105 -10.438 1 98.06 164 LEU A N 1
ATOM 1283 C CA . LEU A 1 164 ? -16.891 -7.094 -9.422 1 98.06 164 LEU A CA 1
ATOM 1284 C C . LEU A 1 164 ? -18.266 -6.809 -8.859 1 98.06 164 LEU A C 1
ATOM 1286 O O . LEU A 1 164 ? -19.078 -7.727 -8.703 1 98.06 164 LEU A O 1
ATOM 1290 N N . LEU A 1 165 ? -18.562 -5.562 -8.539 1 97.56 165 LEU A N 1
ATOM 1291 C CA . LEU A 1 165 ? -19.844 -5.219 -7.93 1 97.56 165 LEU A CA 1
ATOM 1292 C C . LEU A 1 165 ? -20.984 -5.352 -8.938 1 97.56 165 LEU A C 1
ATOM 1294 O O . LEU A 1 165 ? -22.094 -5.711 -8.57 1 97.56 165 LEU A O 1
ATOM 1298 N N . LYS A 1 166 ? -20.656 -5.059 -10.203 1 96.31 166 LYS A N 1
ATOM 1299 C CA . LYS A 1 166 ? -21.656 -5.184 -11.258 1 96.31 166 LYS A CA 1
ATOM 1300 C C . LYS A 1 166 ? -22.141 -6.625 -11.391 1 96.31 166 LYS A C 1
ATOM 1302 O O . LYS A 1 166 ? -23.328 -6.863 -11.648 1 96.31 166 LYS A O 1
ATOM 1307 N N . TYR A 1 167 ? -21.234 -7.539 -11.188 1 94.31 167 TYR A N 1
ATOM 1308 C CA . TYR A 1 167 ? -21.562 -8.938 -11.445 1 94.31 167 TYR A CA 1
ATOM 1309 C C . TYR A 1 167 ? -21.672 -9.719 -10.141 1 94.31 167 TYR A C 1
ATOM 1311 O O . TYR A 1 167 ? -21.75 -10.945 -10.156 1 94.31 167 TYR A O 1
ATOM 1319 N N . ALA A 1 168 ? -21.625 -9.055 -9.039 1 94.94 168 ALA A N 1
ATOM 1320 C CA . ALA A 1 168 ? -21.766 -9.711 -7.738 1 94.94 168 ALA A CA 1
ATOM 1321 C C . ALA A 1 168 ? -23.172 -10.266 -7.547 1 94.94 168 ALA A C 1
ATOM 1323 O O . ALA A 1 168 ? -24.156 -9.633 -7.953 1 94.94 168 ALA A O 1
ATOM 1324 N N . PRO A 1 169 ? -23.266 -11.461 -6.91 1 92.88 169 PRO A N 1
ATOM 1325 C CA . PRO A 1 169 ? -24.609 -11.984 -6.617 1 92.88 169 PRO A CA 1
ATOM 1326 C C . PRO A 1 169 ? -25.438 -11.031 -5.754 1 92.88 169 PRO A C 1
ATOM 1328 O O . PRO A 1 169 ? -26.641 -10.867 -5.992 1 92.88 169 PRO A O 1
ATOM 1331 N N . SER A 1 170 ? -24.844 -10.461 -4.762 1 95.12 170 SER A N 1
ATOM 1332 C CA . SER A 1 170 ? -25.422 -9.422 -3.918 1 95.12 170 SER A CA 1
ATOM 1333 C C . SER A 1 170 ? -24.422 -8.281 -3.691 1 95.12 170 SER A C 1
ATOM 1335 O O . SER A 1 170 ? -23.578 -8.359 -2.811 1 95.12 170 SER A O 1
ATOM 1337 N N . PRO A 1 171 ? -24.578 -7.234 -4.453 1 94.94 171 PRO A N 1
ATOM 1338 C CA . PRO A 1 171 ? -23.625 -6.129 -4.363 1 94.94 171 PRO A CA 1
ATOM 1339 C C . PRO A 1 171 ? -23.484 -5.582 -2.943 1 94.94 171 PRO A C 1
ATOM 1341 O O . PRO A 1 171 ? -22.375 -5.211 -2.527 1 94.94 171 PRO A O 1
ATOM 1344 N N . TYR A 1 172 ? -24.578 -5.602 -2.23 1 96.25 172 TYR A N 1
ATOM 1345 C CA . TYR A 1 172 ? -24.547 -5.07 -0.873 1 96.25 172 TYR A CA 1
ATOM 1346 C C . TYR A 1 172 ? -23.656 -5.93 0.029 1 96.25 172 TYR A C 1
ATOM 1348 O O . TYR A 1 172 ? -22.875 -5.406 0.825 1 96.25 172 TYR A O 1
ATOM 1356 N N . VAL A 1 173 ? -23.766 -7.215 -0.097 1 96.19 173 VAL A N 1
ATOM 1357 C CA . VAL A 1 173 ? -22.969 -8.125 0.706 1 96.19 173 VAL A CA 1
ATOM 1358 C C . VAL A 1 173 ? -21.5 -8.039 0.28 1 96.19 173 VAL A C 1
ATOM 1360 O O . VAL A 1 173 ? -20.609 -8.008 1.125 1 96.19 173 VAL A O 1
ATOM 1363 N N . THR A 1 174 ? -21.281 -7.969 -0.994 1 96.88 174 THR A N 1
ATOM 1364 C CA . THR A 1 174 ? -19.922 -7.938 -1.546 1 96.88 174 THR A CA 1
ATOM 1365 C C . THR A 1 174 ? -19.203 -6.668 -1.112 1 96.88 174 THR A C 1
ATOM 1367 O O . THR A 1 174 ? -18.047 -6.727 -0.687 1 96.88 174 THR A O 1
ATOM 1370 N N . VAL A 1 175 ? -19.859 -5.512 -1.119 1 98.19 175 VAL A N 1
ATOM 1371 C CA . VAL A 1 175 ? -19.219 -4.23 -0.871 1 98.19 175 VAL A CA 1
ATOM 1372 C C . VAL A 1 175 ? -18.938 -4.074 0.623 1 98.19 175 VAL A C 1
ATOM 1374 O O . VAL A 1 175 ? -17.984 -3.383 1.015 1 98.19 175 VAL A O 1
ATOM 1377 N N . ASN A 1 176 ? -19.703 -4.809 1.505 1 97.75 176 ASN A N 1
ATOM 1378 C CA . ASN A 1 176 ? -19.562 -4.648 2.949 1 97.75 176 ASN A CA 1
ATOM 1379 C C . ASN A 1 176 ? -18.938 -5.879 3.594 1 97.75 176 ASN A C 1
ATOM 1381 O O . ASN A 1 176 ? -19.016 -6.051 4.812 1 97.75 176 ASN A O 1
ATOM 1385 N N . ARG A 1 177 ? -18.328 -6.707 2.77 1 97.06 177 ARG A N 1
ATOM 1386 C CA . ARG A 1 177 ? -17.719 -7.926 3.299 1 97.06 177 ARG A CA 1
ATOM 1387 C C . ARG A 1 177 ? -16.578 -7.602 4.254 1 97.06 177 ARG A C 1
ATOM 1389 O O . ARG A 1 177 ? -15.703 -6.801 3.928 1 97.06 177 ARG A O 1
ATOM 1396 N N . ARG A 1 178 ? -16.594 -8.219 5.398 1 95.06 178 ARG A N 1
ATOM 1397 C CA . ARG A 1 178 ? -15.539 -8.039 6.391 1 95.06 178 ARG A CA 1
ATOM 1398 C C . ARG A 1 178 ? -14.477 -9.125 6.27 1 95.06 178 ARG A C 1
ATOM 1400 O O . ARG A 1 178 ? -14.797 -10.281 6.004 1 95.06 178 ARG A O 1
ATOM 1407 N N . ASP A 1 179 ? -13.289 -8.695 6.457 1 94.12 179 ASP A N 1
ATOM 1408 C CA . ASP A 1 179 ? -12.219 -9.688 6.48 1 94.12 179 ASP A CA 1
ATOM 1409 C C . ASP A 1 179 ? -12.062 -10.297 7.875 1 94.12 179 ASP A C 1
ATOM 1411 O O . ASP A 1 179 ? -12.977 -10.211 8.695 1 94.12 179 ASP A O 1
ATOM 1415 N N . LYS A 1 180 ? -10.969 -10.992 8.133 1 89.75 180 LYS A N 1
ATOM 1416 C CA . LYS A 1 180 ? -10.734 -11.766 9.344 1 89.75 180 LYS A CA 1
ATOM 1417 C C . LYS A 1 180 ? -10.766 -10.875 10.578 1 89.75 180 LYS A C 1
ATOM 1419 O O . LYS A 1 180 ? -11.156 -11.312 11.664 1 89.75 180 LYS A O 1
ATOM 1424 N N . ILE A 1 181 ? -10.414 -9.617 10.414 1 88.06 181 ILE A N 1
ATOM 1425 C CA . ILE A 1 181 ? -10.359 -8.742 11.578 1 88.06 181 ILE A CA 1
ATOM 1426 C C . ILE A 1 181 ? -11.453 -7.684 11.484 1 88.06 181 ILE A C 1
ATOM 1428 O O . ILE A 1 181 ? -11.406 -6.66 12.164 1 88.06 181 ILE A O 1
ATOM 1432 N N . GLY A 1 182 ? -12.344 -7.859 10.547 1 92.56 182 GLY A N 1
ATOM 1433 C CA . GLY A 1 182 ? -13.523 -7.016 10.477 1 92.56 182 GLY A CA 1
ATOM 1434 C C . GLY A 1 182 ? -13.352 -5.82 9.555 1 92.56 182 GLY A C 1
ATOM 1435 O O . GLY A 1 182 ? -14.195 -4.93 9.516 1 92.56 182 GLY A O 1
ATOM 1436 N N . THR A 1 183 ? -12.305 -5.773 8.805 1 94.56 183 THR A N 1
ATOM 1437 C CA . THR A 1 183 ? -12.039 -4.648 7.918 1 94.56 183 THR A CA 1
ATOM 1438 C C . THR A 1 183 ? -12.82 -4.797 6.613 1 94.56 183 THR A C 1
ATOM 1440 O O . THR A 1 183 ? -12.836 -5.871 6.008 1 94.56 183 THR A O 1
ATOM 1443 N N . THR A 1 184 ? -13.445 -3.77 6.227 1 97.31 184 THR A N 1
ATOM 1444 C CA . THR A 1 184 ? -14.203 -3.748 4.984 1 97.31 184 THR A CA 1
ATOM 1445 C C . THR A 1 184 ? -13.383 -3.123 3.859 1 97.31 184 THR A C 1
ATOM 1447 O O . THR A 1 184 ? -12.375 -2.467 4.113 1 97.31 184 THR A O 1
ATOM 1450 N N . PRO A 1 185 ? -13.82 -3.303 2.59 1 98.5 185 PRO A N 1
ATOM 1451 C CA . PRO A 1 185 ? -13.141 -2.637 1.476 1 98.5 185 PRO A CA 1
ATOM 1452 C C . PRO A 1 185 ? -13.094 -1.119 1.637 1 98.5 185 PRO A C 1
ATOM 1454 O O . PRO A 1 185 ? -12.094 -0.49 1.3 1 98.5 185 PRO A O 1
ATOM 1457 N N . LEU A 1 186 ? -14.141 -0.555 2.227 1 98.75 186 LEU A N 1
ATOM 1458 C CA . LEU A 1 186 ? -14.164 0.887 2.441 1 98.75 186 LEU A CA 1
ATOM 1459 C C . LEU A 1 186 ? -13.062 1.313 3.404 1 98.75 186 LEU A C 1
ATOM 1461 O O . LEU A 1 186 ? -12.383 2.314 3.17 1 98.75 186 LEU A O 1
ATOM 1465 N N . MET A 1 187 ? -12.922 0.579 4.449 1 97.62 187 MET A N 1
ATOM 1466 C CA . MET A 1 187 ? -11.883 0.88 5.43 1 97.62 187 MET A CA 1
ATOM 1467 C C . MET A 1 187 ? -10.492 0.799 4.793 1 97.62 187 MET A C 1
ATOM 1469 O O . MET A 1 187 ? -9.648 1.667 5.02 1 97.62 187 MET A O 1
ATOM 1473 N N . ILE A 1 188 ? -10.273 -0.218 3.967 1 97.31 188 ILE A N 1
ATOM 1474 C CA . ILE A 1 188 ? -9 -0.382 3.275 1 97.31 188 ILE A CA 1
ATOM 1475 C C . ILE A 1 188 ? -8.773 0.795 2.33 1 97.31 188 ILE A C 1
ATOM 1477 O O . ILE A 1 188 ? -7.695 1.395 2.324 1 97.31 188 ILE A O 1
ATOM 1481 N N . ALA A 1 189 ? -9.727 1.106 1.532 1 98.38 189 ALA A N 1
ATOM 1482 C CA . ALA A 1 189 ? -9.617 2.221 0.594 1 98.38 189 ALA A CA 1
ATOM 1483 C C . ALA A 1 189 ? -9.289 3.521 1.32 1 98.38 189 ALA A C 1
ATOM 1485 O O . ALA A 1 189 ? -8.469 4.312 0.853 1 98.38 189 ALA A O 1
ATOM 1486 N N . ALA A 1 190 ? -9.961 3.732 2.439 1 98.06 190 ALA A N 1
ATOM 1487 C CA . ALA A 1 190 ? -9.758 4.941 3.23 1 98.06 190 ALA A CA 1
ATOM 1488 C C . ALA A 1 190 ? -8.328 5.008 3.775 1 98.06 190 ALA A C 1
ATOM 1490 O O . ALA A 1 190 ? -7.68 6.051 3.703 1 98.06 190 ALA A O 1
ATOM 1491 N N . ALA A 1 191 ? -7.887 3.893 4.266 1 95.25 191 ALA A N 1
ATOM 1492 C CA . ALA A 1 191 ? -6.551 3.826 4.855 1 95.25 191 ALA A CA 1
ATOM 1493 C C . ALA A 1 191 ? -5.473 4.027 3.795 1 95.25 191 ALA A C 1
ATOM 1495 O O . ALA A 1 191 ? -4.418 4.602 4.074 1 95.25 191 ALA A O 1
ATOM 1496 N N . GLU A 1 192 ? -5.785 3.557 2.604 1 93.06 192 GLU A N 1
ATOM 1497 C CA . GLU A 1 192 ? -4.805 3.646 1.527 1 93.06 192 GLU A CA 1
ATOM 1498 C C . GLU A 1 192 ? -4.891 4.992 0.811 1 93.06 192 GLU A C 1
ATOM 1500 O O . GLU A 1 192 ? -4.031 5.32 -0.011 1 93.06 192 GLU A O 1
ATOM 1505 N N . GLY A 1 193 ? -5.895 5.742 1.075 1 94.12 193 GLY A N 1
ATOM 1506 C CA . GLY A 1 193 ? -6.023 7.074 0.501 1 94.12 193 GLY A CA 1
ATOM 1507 C C . GLY A 1 193 ? -6.562 7.062 -0.917 1 94.12 193 GLY A C 1
ATOM 1508 O O . GLY A 1 193 ? -6.297 7.98 -1.695 1 94.12 193 GLY A O 1
ATOM 1509 N N . HIS A 1 194 ? -7.23 6.012 -1.303 1 96 194 HIS A N 1
ATOM 1510 C CA . HIS A 1 194 ? -7.82 5.93 -2.635 1 96 194 HIS A CA 1
ATOM 1511 C C . HIS A 1 194 ? -9.172 6.633 -2.684 1 96 194 HIS A C 1
ATOM 1513 O O . HIS A 1 194 ? -10.219 5.977 -2.74 1 96 194 HIS A O 1
ATOM 1519 N N . ALA A 1 195 ? -9.125 7.918 -2.766 1 96.88 195 ALA A N 1
ATOM 1520 C CA . ALA A 1 195 ? -10.312 8.758 -2.629 1 96.88 195 ALA A CA 1
ATOM 1521 C C . ALA A 1 195 ? -11.359 8.391 -3.672 1 96.88 195 ALA A C 1
ATOM 1523 O O . ALA A 1 195 ? -12.562 8.367 -3.373 1 96.88 195 ALA A O 1
ATOM 1524 N N . SER A 1 196 ? -10.93 8.125 -4.898 1 97.44 196 SER A N 1
ATOM 1525 C CA . SER A 1 196 ? -11.875 7.793 -5.957 1 97.44 196 SER A CA 1
ATOM 1526 C C . SER A 1 196 ? -12.586 6.473 -5.668 1 97.44 196 SER A C 1
ATOM 1528 O O . SER A 1 196 ? -13.773 6.32 -5.961 1 97.44 196 SER A O 1
ATOM 1530 N N . ILE A 1 197 ? -11.867 5.555 -5.07 1 98.56 197 ILE A N 1
ATOM 1531 C CA . ILE A 1 197 ? -12.461 4.262 -4.742 1 98.56 197 ILE A CA 1
ATOM 1532 C C . ILE A 1 197 ? -13.375 4.41 -3.527 1 98.56 197 ILE A C 1
ATOM 1534 O O . ILE A 1 197 ? -14.43 3.775 -3.457 1 98.56 197 ILE A O 1
ATOM 1538 N N . VAL A 1 198 ? -12.969 5.246 -2.574 1 98.75 198 VAL A N 1
ATOM 1539 C CA . VAL A 1 198 ? -13.828 5.535 -1.432 1 98.75 198 VAL A CA 1
ATOM 1540 C C . VAL A 1 198 ? -15.18 6.051 -1.921 1 98.75 198 VAL A C 1
ATOM 1542 O O . VAL A 1 198 ? -16.234 5.551 -1.502 1 98.75 198 VAL A O 1
ATOM 1545 N N . ARG A 1 199 ? -15.133 6.988 -2.822 1 98.69 199 ARG A N 1
ATOM 1546 C CA . ARG A 1 199 ? -16.359 7.555 -3.373 1 98.69 199 ARG A CA 1
ATOM 1547 C C . ARG A 1 199 ? -17.188 6.484 -4.074 1 98.69 199 ARG A C 1
ATOM 1549 O O . ARG A 1 199 ? -18.406 6.402 -3.867 1 98.69 199 ARG A O 1
ATOM 1556 N N . PHE A 1 200 ? -16.562 5.715 -4.836 1 98.81 200 PHE A N 1
ATOM 1557 C CA . PHE A 1 200 ? -17.25 4.664 -5.582 1 98.81 200 PHE A CA 1
ATOM 1558 C C . PHE A 1 200 ? -17.922 3.682 -4.633 1 98.81 200 PHE A C 1
ATOM 1560 O O . PHE A 1 200 ? -19.078 3.303 -4.836 1 98.81 200 PHE A O 1
ATOM 1567 N N . LEU A 1 201 ? -17.188 3.211 -3.6 1 98.81 201 LEU A N 1
ATOM 1568 C CA . LEU A 1 201 ? -17.734 2.25 -2.65 1 98.81 201 LEU A CA 1
ATOM 1569 C C . LEU A 1 201 ? -18.938 2.844 -1.908 1 98.81 201 LEU A C 1
ATOM 1571 O O . LEU A 1 201 ? -19.922 2.156 -1.677 1 98.81 201 LEU A O 1
ATOM 1575 N N . LEU A 1 202 ? -18.859 4.121 -1.545 1 98.75 202 LEU A N 1
ATOM 1576 C CA . LEU A 1 202 ? -19.969 4.793 -0.874 1 98.75 202 LEU A CA 1
ATOM 1577 C C . LEU A 1 202 ? -21.172 4.914 -1.8 1 98.75 202 LEU A C 1
ATOM 1579 O O . LEU A 1 202 ? -22.312 4.703 -1.374 1 98.75 202 LEU A O 1
ATOM 1583 N N . ASP A 1 203 ? -20.891 5.238 -3.068 1 98.31 203 ASP A N 1
ATOM 1584 C CA . ASP A 1 203 ? -21.953 5.285 -4.062 1 98.31 203 ASP A CA 1
ATOM 1585 C C . ASP A 1 203 ? -22.594 3.908 -4.262 1 98.31 203 ASP A C 1
ATOM 1587 O O . ASP A 1 203 ? -23.734 3.803 -4.699 1 98.31 203 ASP A O 1
ATOM 1591 N N . SER A 1 204 ? -21.844 2.859 -3.949 1 97.81 204 SER A N 1
ATOM 1592 C CA . SER A 1 204 ? -22.297 1.481 -4.098 1 97.81 204 SER A CA 1
ATOM 1593 C C . SER A 1 204 ? -22.875 0.944 -2.789 1 97.81 204 SER A C 1
ATOM 1595 O O . SER A 1 204 ? -22.938 -0.27 -2.588 1 97.81 204 SER A O 1
ATOM 1597 N N . SER A 1 205 ? -23.125 1.849 -1.812 1 97.19 205 SER A N 1
ATOM 1598 C CA . SER A 1 205 ? -23.875 1.57 -0.598 1 97.19 205 SER A CA 1
ATOM 1599 C C . SER A 1 205 ? -23 0.919 0.467 1 97.19 205 SER A C 1
ATOM 1601 O O . SER A 1 205 ? -23.5 0.157 1.302 1 97.19 205 SER A O 1
ATOM 1603 N N . ALA A 1 206 ? -21.719 1.137 0.405 1 98.56 206 ALA A N 1
ATOM 1604 C CA . ALA A 1 206 ? -20.875 0.724 1.524 1 98.56 206 ALA A CA 1
ATOM 1605 C C . ALA A 1 206 ? -21.312 1.399 2.82 1 98.56 206 ALA A C 1
ATOM 1607 O O . ALA A 1 206 ? -21.672 2.58 2.82 1 98.56 206 ALA A O 1
ATOM 1608 N N . ASP A 1 207 ? -21.281 0.7 3.916 1 97.94 207 ASP A N 1
ATOM 1609 C CA . ASP A 1 207 ? -21.625 1.28 5.211 1 97.94 207 ASP A CA 1
ATOM 1610 C C . ASP A 1 207 ? -20.516 2.189 5.719 1 97.94 207 ASP A C 1
ATOM 1612 O O . ASP A 1 207 ? -19.469 1.71 6.18 1 97.94 207 ASP A O 1
ATOM 1616 N N . ILE A 1 208 ? -20.766 3.428 5.723 1 98.31 208 ILE A N 1
ATOM 1617 C CA . ILE A 1 208 ? -19.75 4.449 5.949 1 98.31 208 ILE A CA 1
ATOM 1618 C C . ILE A 1 208 ? -19.297 4.41 7.406 1 98.31 208 ILE A C 1
ATOM 1620 O O . ILE A 1 208 ? -18.156 4.75 7.719 1 98.31 208 ILE A O 1
ATOM 1624 N N . ASN A 1 209 ? -20.172 3.971 8.367 1 97.5 209 ASN A N 1
ATOM 1625 C CA . ASN A 1 209 ? -19.844 4.031 9.789 1 97.5 209 ASN A CA 1
ATOM 1626 C C . ASN A 1 209 ? -19.672 2.639 10.383 1 97.5 209 ASN A C 1
ATOM 1628 O O . ASN A 1 209 ? -19.797 2.457 11.594 1 97.5 209 ASN A O 1
ATOM 1632 N N . ASP A 1 210 ? -19.484 1.626 9.438 1 95.12 210 ASP A N 1
ATOM 1633 C CA . ASP A 1 210 ? -19.172 0.29 9.945 1 95.12 210 ASP A CA 1
ATOM 1634 C C . ASP A 1 210 ? -17.906 0.305 10.797 1 95.12 210 ASP A C 1
ATOM 1636 O O . ASP A 1 210 ? -17.094 1.22 10.695 1 95.12 210 ASP A O 1
ATOM 1640 N N . ARG A 1 211 ? -17.812 -0.641 11.727 1 93.75 211 ARG A N 1
ATOM 1641 C CA . ARG A 1 211 ? -16.672 -0.719 12.641 1 93.75 211 ARG A CA 1
ATOM 1642 C C . ARG A 1 211 ? -15.977 -2.072 12.539 1 93.75 211 ARG A C 1
ATOM 1644 O O . ARG A 1 211 ? -16.641 -3.104 12.375 1 93.75 211 ARG A O 1
ATOM 1651 N N . ASP A 1 212 ? -14.664 -2.035 12.531 1 91.69 212 ASP A N 1
ATOM 1652 C CA . ASP A 1 212 ? -13.93 -3.297 12.516 1 91.69 212 ASP A CA 1
ATOM 1653 C C . ASP A 1 212 ? -14.086 -4.047 13.836 1 91.69 212 ASP A C 1
ATOM 1655 O O . ASP A 1 212 ? -14.617 -3.496 14.805 1 91.69 212 ASP A O 1
ATOM 1659 N N . THR A 1 213 ? -13.859 -5.32 13.852 1 82.5 213 THR A N 1
ATOM 1660 C CA . THR A 1 213 ? -14.133 -6.141 15.031 1 82.5 213 THR A CA 1
ATOM 1661 C C . THR A 1 213 ? -12.836 -6.652 15.648 1 82.5 213 THR A C 1
ATOM 1663 O O . THR A 1 213 ? -12.859 -7.496 16.547 1 82.5 213 THR A O 1
ATOM 1666 N N . TYR A 1 214 ? -11.773 -6.184 15.094 1 69.12 214 TYR A N 1
ATOM 1667 C CA . TYR A 1 214 ? -10.531 -6.723 15.641 1 69.12 214 TYR A CA 1
ATOM 1668 C C . TYR A 1 214 ? -10.312 -6.258 17.078 1 69.12 214 TYR A C 1
ATOM 1670 O O . TYR A 1 214 ? -10.547 -5.086 17.391 1 69.12 214 TYR A O 1
ATOM 1678 N N . LEU A 1 215 ? -10.203 -7.184 17.891 1 55.41 215 LEU A N 1
ATOM 1679 C CA . LEU A 1 215 ? -10.094 -6.961 19.328 1 55.41 215 LEU A CA 1
ATOM 1680 C C . LEU A 1 215 ? -9.18 -5.777 19.625 1 55.41 215 LEU A C 1
ATOM 1682 O O . LEU A 1 215 ? -9.508 -4.926 20.453 1 55.41 215 LEU A O 1
ATOM 1686 N N . ILE A 1 216 ? -8.047 -5.801 18.859 1 50.31 216 ILE A N 1
ATOM 1687 C CA . ILE A 1 216 ? -7.09 -4.766 19.234 1 50.31 216 ILE A CA 1
ATOM 1688 C C . ILE A 1 216 ? -7.465 -3.451 18.547 1 50.31 216 ILE A C 1
ATOM 1690 O O . ILE A 1 216 ? -7.117 -2.371 19.031 1 50.31 216 ILE A O 1
ATOM 1694 N N . SER A 1 217 ? -7.93 -3.484 17.234 1 56.97 217 SER A N 1
ATOM 1695 C CA . SER A 1 217 ? -8.219 -2.277 16.469 1 56.97 217 SER A CA 1
ATOM 1696 C C . SER A 1 217 ? -9.539 -1.65 16.891 1 56.97 217 SER A C 1
ATOM 1698 O O . SER A 1 217 ? -9.773 -0.462 16.672 1 56.97 217 SER A O 1
ATOM 1700 N N . GLN A 1 218 ? -10.227 -2.211 17.891 1 67.5 218 GLN A N 1
ATOM 1701 C CA . GLN A 1 218 ? -11.016 -1.533 18.906 1 67.5 218 GLN A CA 1
ATOM 1702 C C . GLN A 1 218 ? -12.18 -0.771 18.281 1 67.5 218 GLN A C 1
ATOM 1704 O O . GLN A 1 218 ? -12.477 0.357 18.688 1 67.5 218 GLN A O 1
ATOM 1709 N N . GLY A 1 219 ? -12.82 -1.282 17.047 1 89.06 219 GLY A N 1
ATOM 1710 C CA . GLY A 1 219 ? -14.031 -0.563 16.688 1 89.06 219 GLY A CA 1
ATOM 1711 C C . GLY A 1 219 ? -13.758 0.649 15.812 1 89.06 219 GLY A C 1
ATOM 1712 O O . GLY A 1 219 ? -14.414 1.682 15.953 1 89.06 219 GLY A O 1
ATOM 1713 N N . MET A 1 220 ? -12.844 0.615 14.93 1 94.19 220 MET A N 1
ATOM 1714 C CA . MET A 1 220 ? -12.484 1.743 14.078 1 94.19 220 MET A CA 1
ATOM 1715 C C . MET A 1 220 ? -13.375 1.802 12.844 1 94.19 220 MET A C 1
ATOM 1717 O O . MET A 1 220 ? -13.734 0.765 12.281 1 94.19 220 MET A O 1
ATOM 1721 N N . THR A 1 221 ? -13.688 2.982 12.461 1 96.31 221 THR A N 1
ATOM 1722 C CA . THR A 1 221 ? -14.43 3.234 11.234 1 96.31 221 THR A CA 1
ATOM 1723 C C . THR A 1 221 ? -13.484 3.588 10.094 1 96.31 221 THR A C 1
ATOM 1725 O O . THR A 1 221 ? -12.273 3.717 10.297 1 96.31 221 THR A O 1
ATOM 1728 N N . ALA A 1 222 ? -14.062 3.736 8.891 1 97.81 222 ALA A N 1
ATOM 1729 C CA . ALA A 1 222 ? -13.273 4.18 7.742 1 97.81 222 ALA A CA 1
ATOM 1730 C C . ALA A 1 222 ? -12.602 5.52 8.023 1 97.81 222 ALA A C 1
ATOM 1732 O O . ALA A 1 222 ? -11.461 5.746 7.609 1 97.81 222 ALA A O 1
ATOM 1733 N N . LEU A 1 223 ? -13.281 6.336 8.781 1 97.5 223 LEU A N 1
ATOM 1734 C CA . LEU A 1 223 ? -12.719 7.633 9.141 1 97.5 223 LEU A CA 1
ATOM 1735 C C . LEU A 1 223 ? -11.5 7.465 10.047 1 97.5 223 LEU A C 1
ATOM 1737 O O . LEU A 1 223 ? -10.5 8.156 9.875 1 97.5 223 LEU A O 1
ATOM 1741 N N . HIS A 1 224 ? -11.609 6.574 10.984 1 95.44 224 HIS A N 1
ATOM 1742 C CA . HIS A 1 224 ? -10.469 6.262 11.836 1 95.44 224 HIS A CA 1
ATOM 1743 C C . HIS A 1 224 ? -9.289 5.754 11.016 1 95.44 224 HIS A C 1
ATOM 1745 O O . HIS A 1 224 ? -8.148 6.152 11.258 1 95.44 224 HIS A O 1
ATOM 1751 N N . TYR A 1 225 ? -9.594 4.859 10.102 1 95.38 225 TYR A N 1
ATOM 1752 C CA . TYR A 1 225 ? -8.539 4.289 9.266 1 95.38 225 TYR A CA 1
ATOM 1753 C C . TYR A 1 225 ? -7.852 5.371 8.445 1 95.38 225 TYR A C 1
ATOM 1755 O O . TYR A 1 225 ? -6.629 5.352 8.281 1 95.38 225 TYR A O 1
ATOM 1763 N N . ALA A 1 226 ? -8.594 6.246 7.895 1 96.69 226 ALA A N 1
ATOM 1764 C CA . ALA A 1 226 ? -8.023 7.359 7.137 1 96.69 226 ALA A CA 1
ATOM 1765 C C . ALA A 1 226 ? -7.16 8.242 8.031 1 96.69 226 ALA A C 1
ATOM 1767 O O . ALA A 1 226 ? -6.129 8.758 7.602 1 96.69 226 ALA A O 1
ATOM 1768 N N . ALA A 1 227 ? -7.598 8.445 9.234 1 93.69 227 ALA A N 1
ATOM 1769 C CA . ALA A 1 227 ? -6.852 9.242 10.203 1 93.69 227 ALA A CA 1
ATOM 1770 C C . ALA A 1 227 ? -5.551 8.547 10.602 1 93.69 227 ALA A C 1
ATOM 1772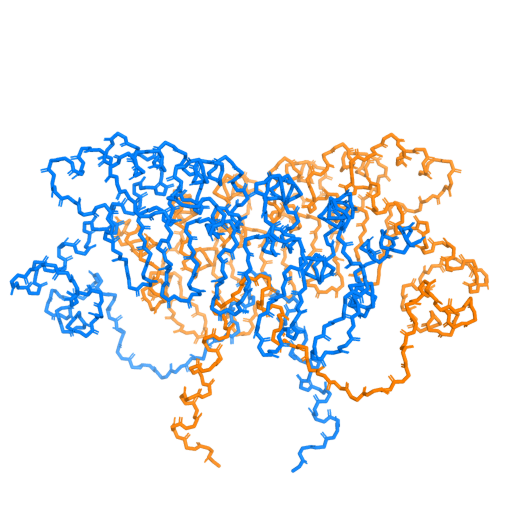 O O . ALA A 1 227 ? -4.52 9.203 10.773 1 93.69 227 ALA A O 1
ATOM 1773 N N . LEU A 1 228 ? -5.707 7.281 10.703 1 90.31 228 LEU A N 1
ATOM 1774 C CA . LEU A 1 228 ? -4.562 6.465 11.102 1 90.31 228 LEU A CA 1
ATOM 1775 C C . LEU A 1 228 ? -3.393 6.664 10.148 1 90.31 228 LEU A C 1
ATOM 1777 O O . LEU A 1 228 ? -2.236 6.684 10.57 1 90.31 228 LEU A O 1
ATOM 1781 N N . THR A 1 229 ? -3.729 6.836 8.898 1 90.81 229 THR A N 1
ATOM 1782 C CA . THR A 1 229 ? -2.68 6.863 7.887 1 90.81 229 THR A CA 1
ATOM 1783 C C . THR A 1 229 ? -2.576 8.25 7.254 1 90.81 229 THR A C 1
ATOM 1785 O O . THR A 1 229 ? -1.966 8.414 6.195 1 90.81 229 THR A O 1
ATOM 1788 N N . ASP A 1 230 ? -3.17 9.273 7.758 1 92.56 230 ASP A N 1
ATOM 1789 C CA . ASP A 1 230 ? -3.098 10.68 7.387 1 92.56 230 ASP A CA 1
ATOM 1790 C C . ASP A 1 230 ? -3.525 10.883 5.934 1 92.56 230 ASP A C 1
ATOM 1792 O O . ASP A 1 230 ? -2.832 11.555 5.168 1 92.56 230 ASP A O 1
ATOM 1796 N N . GLN A 1 231 ? -4.59 10.234 5.617 1 94.25 231 GLN A N 1
ATOM 1797 C CA . GLN A 1 231 ? -5.125 10.328 4.262 1 94.25 231 GLN A CA 1
ATOM 1798 C C . GLN A 1 231 ? -6.207 11.398 4.172 1 94.25 231 GLN A C 1
ATOM 1800 O O . GLN A 1 231 ? -7.398 11.094 4.273 1 94.25 231 GLN A O 1
ATOM 1805 N N . VAL A 1 232 ? -5.844 12.547 3.82 1 93.5 232 VAL A N 1
ATOM 1806 C CA . VAL A 1 232 ? -6.723 13.703 3.895 1 93.5 232 VAL A CA 1
ATOM 1807 C C . VAL A 1 232 ? -7.777 13.625 2.791 1 93.5 232 VAL A C 1
ATOM 1809 O O . VAL A 1 232 ? -8.93 14 3.002 1 93.5 232 VAL A O 1
ATOM 1812 N N . LYS A 1 233 ? -7.41 13.125 1.618 1 95.06 233 LYS A N 1
ATOM 1813 C CA . LYS A 1 233 ? -8.375 13.055 0.525 1 95.06 233 LYS A CA 1
ATOM 1814 C C . LYS A 1 233 ? -9.5 12.078 0.851 1 95.06 233 LYS A C 1
ATOM 1816 O O . LYS A 1 233 ? -10.664 12.344 0.542 1 95.06 233 LYS A O 1
ATOM 1821 N N . SER A 1 234 ? -9.109 10.984 1.46 1 97.25 234 SER A N 1
ATOM 1822 C CA . SER A 1 234 ? -10.133 10.031 1.88 1 97.25 234 SER A CA 1
ATOM 1823 C C . SER A 1 234 ? -11.055 10.633 2.936 1 97.25 234 SER A C 1
ATOM 1825 O O . SER A 1 234 ? -12.266 10.43 2.896 1 97.25 234 SER A O 1
ATOM 1827 N N . VAL A 1 235 ? -10.484 11.375 3.855 1 97 235 VAL A N 1
ATOM 1828 C CA . VAL A 1 235 ? -11.25 12 4.926 1 97 235 VAL A CA 1
ATOM 1829 C C . VAL A 1 235 ? -12.25 12.992 4.332 1 97 235 VAL A C 1
ATOM 1831 O O . VAL A 1 235 ? -13.414 13.023 4.738 1 97 235 VAL A O 1
ATOM 1834 N N . GLU A 1 236 ? -11.82 13.711 3.434 1 95.75 236 GLU A N 1
ATOM 1835 C CA . GLU A 1 236 ? -12.68 14.711 2.809 1 95.75 236 GLU A CA 1
ATOM 1836 C C . GLU A 1 236 ? -13.875 14.055 2.121 1 95.75 236 GLU A C 1
ATOM 1838 O O . GLU A 1 236 ? -15.008 14.539 2.232 1 95.75 236 GLU A O 1
ATOM 1843 N N . VAL A 1 237 ? -13.633 12.984 1.41 1 97.5 237 VAL A N 1
ATOM 1844 C CA . VAL A 1 237 ? -14.727 12.273 0.762 1 97.5 237 VAL A CA 1
ATOM 1845 C C . VAL A 1 237 ? -15.688 11.727 1.818 1 97.5 237 VAL A C 1
ATOM 1847 O O . VAL A 1 237 ? -16.906 11.836 1.677 1 97.5 237 VAL A O 1
ATOM 1850 N N . LEU A 1 238 ? -15.141 11.133 2.863 1 98.25 238 LEU A N 1
ATOM 1851 C CA . LEU A 1 238 ? -15.969 10.562 3.922 1 98.25 238 LEU A CA 1
ATOM 1852 C C . LEU A 1 238 ? -16.828 11.641 4.578 1 98.25 238 LEU A C 1
ATOM 1854 O O . LEU A 1 238 ? -18 11.406 4.871 1 98.25 238 LEU A O 1
ATOM 1858 N N . LEU A 1 239 ? -16.266 12.773 4.793 1 96.19 239 LEU A N 1
ATOM 1859 C CA . LEU A 1 239 ? -17 13.883 5.379 1 96.19 239 LEU A CA 1
ATOM 1860 C C . LEU A 1 239 ? -18.094 14.367 4.43 1 96.19 239 LEU A C 1
ATOM 1862 O O . LEU A 1 239 ? -19.188 14.742 4.867 1 96.19 239 LEU A O 1
ATOM 1866 N N . GLU A 1 240 ? -17.781 14.453 3.156 1 96 240 GLU A N 1
ATOM 1867 C CA . GLU A 1 240 ? -18.766 14.812 2.152 1 96 240 GLU A CA 1
ATOM 1868 C C . GLU A 1 240 ? -19.984 13.891 2.225 1 96 240 GLU A C 1
ATOM 1870 O O . GLU A 1 240 ? -21.125 14.328 1.991 1 96 240 GLU A O 1
ATOM 1875 N N . TYR A 1 241 ? -19.766 12.656 2.527 1 97.38 241 TYR A N 1
ATOM 1876 C CA . TYR A 1 241 ? -20.844 11.672 2.607 1 97.38 241 TYR A CA 1
ATOM 1877 C C . TYR A 1 241 ? -21.375 11.562 4.031 1 97.38 241 TYR A C 1
ATOM 1879 O O . TYR A 1 241 ? -22.047 10.594 4.375 1 97.38 241 TYR A O 1
ATOM 1887 N N . LYS A 1 242 ? -20.938 12.516 4.926 1 95.81 242 LYS A N 1
ATOM 1888 C CA . LYS A 1 242 ? -21.5 12.719 6.262 1 95.81 242 LYS A CA 1
ATOM 1889 C C . LYS A 1 242 ? -21.125 11.57 7.191 1 95.81 242 LYS A C 1
ATOM 1891 O O . LYS A 1 242 ? -21.953 11.086 7.957 1 95.81 242 LYS A O 1
ATOM 1896 N N . ALA A 1 243 ? -19.922 11.102 7.035 1 97.31 243 ALA A N 1
ATOM 1897 C CA . ALA A 1 243 ? -19.422 10.156 8.031 1 97.31 243 ALA A CA 1
ATOM 1898 C C . ALA A 1 243 ? -19.516 10.734 9.438 1 97.31 243 ALA A C 1
ATOM 1900 O O . ALA A 1 243 ? -19.266 11.922 9.648 1 97.31 243 ALA A O 1
ATOM 1901 N N . LYS A 1 244 ? -19.844 9.93 10.438 1 95.94 244 LYS A N 1
ATOM 1902 C CA . LYS A 1 244 ? -19.984 10.383 11.82 1 95.94 244 LYS A CA 1
ATOM 1903 C C . LYS A 1 244 ? -18.609 10.594 12.453 1 95.94 244 LYS A C 1
ATOM 1905 O O . LYS A 1 244 ? -17.844 9.648 12.625 1 95.94 244 LYS A O 1
ATOM 1910 N N . VAL A 1 245 ? -18.328 11.797 12.844 1 94.5 245 VAL A N 1
ATOM 1911 C CA . VAL A 1 245 ? -17.016 12.164 13.352 1 94.5 245 VAL A CA 1
ATOM 1912 C C . VAL A 1 245 ? -16.953 11.922 14.859 1 94.5 245 VAL A C 1
ATOM 1914 O O . VAL A 1 245 ? -15.867 11.922 15.453 1 94.5 245 VAL A O 1
ATOM 1917 N N . GLU A 1 246 ? -18.062 11.586 15.5 1 92.25 246 GLU A N 1
ATOM 1918 C CA . GLU A 1 246 ? -18.141 11.477 16.953 1 92.25 246 GLU A CA 1
ATOM 1919 C C . GLU A 1 246 ? -17.922 10.039 17.406 1 92.25 246 GLU A C 1
ATOM 1921 O O . GLU A 1 246 ? -17.781 9.781 18.609 1 92.25 246 GLU A O 1
ATOM 1926 N N . ILE A 1 247 ? -17.906 9.125 16.453 1 93.88 247 ILE A N 1
ATOM 1927 C CA . ILE A 1 247 ? -17.75 7.727 16.828 1 93.88 247 ILE A CA 1
ATOM 1928 C C . ILE A 1 247 ? -16.406 7.52 17.5 1 93.88 247 ILE A C 1
ATOM 1930 O O . ILE A 1 247 ? -15.375 8.016 17.031 1 93.88 247 ILE A O 1
ATOM 1934 N N . ARG A 1 248 ? -16.391 6.812 18.609 1 90.56 248 ARG A N 1
ATOM 1935 C CA . ARG A 1 248 ? -15.18 6.516 19.375 1 90.56 248 ARG A CA 1
ATOM 1936 C C . ARG A 1 248 ? -14.797 5.047 19.25 1 90.56 248 ARG A C 1
ATOM 1938 O O . ARG A 1 248 ? -15.664 4.176 19.156 1 90.56 248 ARG A O 1
ATOM 1945 N N . THR A 1 249 ? -13.523 4.805 19.219 1 89.88 249 THR A N 1
ATOM 1946 C CA . THR A 1 249 ? -13.055 3.424 19.172 1 89.88 249 THR A CA 1
ATOM 1947 C C . THR A 1 249 ? -13.383 2.703 20.484 1 89.88 249 THR A C 1
ATOM 1949 O O . THR A 1 249 ? -13.594 3.342 21.516 1 89.88 249 THR A O 1
ATOM 1952 N N . LYS A 1 250 ? -13.445 1.428 20.422 1 84 250 LYS A N 1
ATOM 1953 C CA . LYS A 1 250 ? -13.781 0.642 21.609 1 84 250 LYS A CA 1
ATOM 1954 C C . LYS A 1 250 ? -12.586 0.5 22.531 1 84 250 LYS A C 1
ATOM 1956 O O . LYS A 1 250 ? -12.727 0.581 23.766 1 84 250 LYS A O 1
ATOM 1961 N N . ALA A 1 251 ? -11.445 0.309 21.953 1 77.5 251 ALA A N 1
ATOM 1962 C CA . ALA A 1 251 ? -10.266 0.013 22.766 1 77.5 251 ALA A CA 1
ATOM 1963 C C . ALA A 1 251 ? -9.695 1.281 23.391 1 77.5 251 ALA A C 1
ATOM 1965 O O . ALA A 1 251 ? -9.523 1.354 24.609 1 77.5 251 ALA A O 1
ATOM 1966 N N . SER A 1 252 ? -9.445 2.352 22.625 1 77 252 SER A N 1
ATOM 1967 C CA . SER A 1 252 ? -8.781 3.561 23.109 1 77 252 SER A CA 1
ATOM 1968 C C . SER A 1 252 ? -9.797 4.668 23.391 1 77 252 SER A C 1
ATOM 1970 O O . SER A 1 252 ? -9.469 5.66 24.047 1 77 252 SER A O 1
ATOM 1972 N N . GLY A 1 253 ? -11.016 4.48 22.938 1 87.44 253 GLY A N 1
ATOM 1973 C CA . GLY A 1 253 ? -12.055 5.473 23.156 1 87.44 253 GLY A CA 1
ATOM 1974 C C . GLY A 1 253 ? -11.758 6.805 22.484 1 87.44 253 GLY A C 1
ATOM 1975 O O . GLY A 1 253 ? -11.977 7.863 23.078 1 87.44 253 GLY A O 1
ATOM 1976 N N . GLU A 1 254 ? -11.18 6.785 21.312 1 88.75 254 GLU A N 1
ATOM 1977 C CA . GLU A 1 254 ? -10.781 8.008 20.609 1 88.75 254 GLU A CA 1
ATOM 1978 C C . GLU A 1 254 ? -11.594 8.211 19.344 1 88.75 254 GLU A C 1
ATOM 1980 O O . GLU A 1 254 ? -11.922 7.242 18.641 1 88.75 254 GLU A O 1
ATOM 1985 N N . THR A 1 255 ? -11.914 9.453 19.141 1 91.5 255 THR A N 1
ATOM 1986 C CA . THR A 1 255 ? -12.469 9.812 17.828 1 91.5 255 THR A CA 1
ATOM 1987 C C . THR A 1 255 ? -11.383 9.82 16.766 1 91.5 255 THR A C 1
ATOM 1989 O O . THR A 1 255 ? -10.195 9.742 17.078 1 91.5 255 THR A O 1
ATOM 1992 N N . ALA A 1 256 ? -11.852 9.898 15.523 1 93 256 ALA A N 1
ATOM 1993 C CA . ALA A 1 256 ? -10.883 9.977 14.43 1 93 256 ALA A CA 1
ATOM 1994 C C . ALA A 1 256 ? -9.977 11.195 14.586 1 93 256 ALA A C 1
ATOM 1996 O O . ALA A 1 256 ? -8.773 11.117 14.312 1 93 256 ALA A O 1
ATOM 1997 N N . LEU A 1 257 ? -10.523 12.289 15.023 1 89.69 257 LEU A N 1
ATOM 1998 C CA . LEU A 1 257 ? -9.742 13.508 15.234 1 89.69 257 LEU A CA 1
ATOM 1999 C C . LEU A 1 257 ? -8.711 13.305 16.344 1 89.69 257 LEU A C 1
ATOM 2001 O O . LEU A 1 257 ? -7.543 13.672 16.188 1 89.69 257 LEU A O 1
ATOM 2005 N N . GLU A 1 258 ? -9.125 12.75 17.453 1 85.31 258 GLU A N 1
ATOM 2006 C CA . GLU A 1 258 ? -8.219 12.492 18.578 1 85.31 258 GLU A CA 1
ATOM 2007 C C . GLU A 1 258 ? -7.113 11.516 18.172 1 85.31 258 GLU A C 1
ATOM 2009 O O . GLU A 1 258 ? -5.957 11.695 18.562 1 85.31 258 GLU A O 1
ATOM 2014 N N . LEU A 1 259 ? -7.516 10.539 17.438 1 87.31 259 LEU A N 1
ATOM 2015 C CA . LEU A 1 259 ? -6.539 9.586 16.922 1 87.31 259 LEU A CA 1
ATOM 2016 C C . LEU A 1 259 ? -5.512 10.273 16.031 1 87.31 259 LEU A C 1
ATOM 2018 O O . LEU A 1 259 ? -4.309 10.023 16.172 1 87.31 259 LEU A O 1
ATOM 2022 N N . ALA A 1 260 ? -5.961 11.023 15.078 1 89.56 260 ALA A N 1
ATOM 2023 C CA . ALA A 1 260 ? -5.082 11.75 14.164 1 89.56 260 ALA A CA 1
ATOM 2024 C C . ALA A 1 260 ? -4.094 12.625 14.93 1 89.56 260 ALA A C 1
ATOM 2026 O O . ALA A 1 260 ? -2.914 12.688 14.578 1 89.56 260 ALA A O 1
ATOM 2027 N N . GLU A 1 261 ? -4.551 13.234 15.891 1 82.75 261 GLU A N 1
ATOM 2028 C CA . GLU A 1 261 ? -3.699 14.109 16.688 1 82.75 261 GLU A CA 1
ATOM 2029 C C . GLU A 1 261 ? -2.643 13.312 17.453 1 82.75 261 GLU A C 1
ATOM 2031 O O . GLU A 1 261 ? -1.476 13.711 17.5 1 82.75 261 GLU A O 1
ATOM 2036 N N . ARG A 1 262 ? -3.098 12.273 18.031 1 79.62 262 ARG A N 1
ATOM 2037 C CA . ARG A 1 262 ? -2.168 11.438 18.797 1 79.62 262 ARG A CA 1
ATOM 2038 C C . ARG A 1 262 ? -1.059 10.906 17.891 1 79.62 262 ARG A C 1
ATOM 2040 O O . ARG A 1 262 ? 0.102 10.836 18.297 1 79.62 262 ARG A O 1
ATOM 2047 N N . LEU A 1 263 ? -1.462 10.625 16.703 1 81.56 263 LEU A N 1
ATOM 2048 C CA . LEU A 1 263 ? -0.517 9.969 15.805 1 81.56 263 LEU A CA 1
ATOM 2049 C C . LEU A 1 263 ? 0.267 10.992 14.992 1 81.56 263 LEU A C 1
ATOM 2051 O O . LEU A 1 263 ? 1.166 10.633 14.227 1 81.56 263 LEU A O 1
ATOM 2055 N N . GLY A 1 264 ? -0.104 12.242 15.086 1 79.88 264 GLY A N 1
ATOM 2056 C CA . GLY A 1 264 ? 0.568 13.266 14.305 1 79.88 264 GLY A CA 1
ATOM 2057 C C . GLY A 1 264 ? 0.14 13.289 12.844 1 79.88 264 GLY A C 1
ATOM 2058 O O . GLY A 1 264 ? 0.943 13.586 11.961 1 79.88 264 GLY A O 1
ATOM 2059 N N . SER A 1 265 ? -0.984 12.766 12.609 1 87.25 265 SER A N 1
ATOM 2060 C CA . SER A 1 265 ? -1.601 12.898 11.297 1 87.25 265 SER A CA 1
ATOM 2061 C C . SER A 1 265 ? -2.193 14.289 11.102 1 87.25 265 SER A C 1
ATOM 2063 O O . SER A 1 265 ? -3.412 14.461 11.156 1 87.25 265 SER A O 1
ATOM 2065 N N . HIS A 1 266 ? -1.396 15.203 10.719 1 83 266 HIS A N 1
ATOM 2066 C CA . HIS A 1 266 ? -1.747 16.609 10.844 1 83 266 HIS A CA 1
ATOM 2067 C C . HIS A 1 266 ? -2.668 17.062 9.711 1 83 266 HIS A C 1
ATOM 2069 O O . HIS A 1 266 ? -3.531 17.922 9.906 1 83 266 HIS A O 1
ATOM 2075 N N . LEU A 1 267 ? -2.457 16.469 8.531 1 87.38 267 LEU A N 1
ATOM 2076 C CA . LEU A 1 267 ? -3.354 16.859 7.449 1 87.38 267 LEU A CA 1
ATOM 2077 C C . LEU A 1 267 ? -4.797 16.5 7.785 1 87.38 267 LEU A C 1
ATOM 2079 O O . LEU A 1 267 ? -5.699 17.328 7.625 1 87.38 267 LEU A O 1
ATOM 2083 N N . VAL A 1 268 ? -4.855 15.32 8.305 1 90.94 268 VAL A N 1
ATOM 2084 C CA . VAL A 1 268 ? -6.188 14.828 8.641 1 90.94 268 VAL A CA 1
ATOM 2085 C C . VAL A 1 268 ? -6.73 15.594 9.844 1 90.94 268 VAL A C 1
ATOM 2087 O O . VAL A 1 268 ? -7.922 15.914 9.906 1 90.94 268 VAL A O 1
ATOM 2090 N N . SER A 1 269 ? -5.879 15.898 10.812 1 87.69 269 SER A N 1
ATOM 2091 C CA . SER A 1 269 ? -6.309 16.641 11.992 1 87.69 269 SER A CA 1
ATOM 2092 C C . SER A 1 269 ? -6.902 18 11.602 1 87.69 269 SER A C 1
ATOM 2094 O O . SER A 1 269 ? -7.945 18.391 12.117 1 87.69 269 SER A O 1
ATOM 2096 N N . VAL A 1 270 ? -6.305 18.625 10.711 1 82.38 270 VAL A N 1
ATOM 2097 C CA . VAL A 1 270 ? -6.766 19.938 10.273 1 82.38 270 VAL A CA 1
ATOM 2098 C C . VAL A 1 270 ? -8.078 19.797 9.508 1 82.38 270 VAL A C 1
ATOM 2100 O O . VAL A 1 270 ? -9.016 20.562 9.727 1 82.38 270 VAL A O 1
ATOM 2103 N N . ALA A 1 271 ? -8.102 18.844 8.641 1 83.62 271 ALA A N 1
ATOM 2104 C CA . ALA A 1 271 ? -9.312 18.625 7.852 1 83.62 271 ALA A CA 1
ATOM 2105 C C . ALA A 1 271 ? -10.508 18.328 8.75 1 83.62 271 ALA A C 1
ATOM 2107 O O . ALA A 1 271 ? -11.602 18.844 8.539 1 83.62 271 ALA A O 1
ATOM 2108 N N . LEU A 1 272 ? -10.289 17.5 9.727 1 87.19 272 LEU A N 1
ATOM 2109 C CA . LEU A 1 272 ? -11.367 17.125 10.633 1 87.19 272 LEU A CA 1
ATOM 2110 C C . LEU A 1 272 ? -11.758 18.281 11.539 1 87.19 272 LEU A C 1
ATOM 2112 O O . LEU A 1 272 ? -12.93 18.453 11.875 1 87.19 272 LEU A O 1
ATOM 2116 N N . PHE A 1 273 ? -10.773 19.047 11.914 1 79.44 273 PHE A N 1
ATOM 2117 C CA . PHE A 1 273 ? -11.023 20.172 12.789 1 79.44 273 PHE A CA 1
ATOM 2118 C C . PHE A 1 273 ? -11.82 21.25 12.062 1 79.44 273 PHE A C 1
ATOM 2120 O O . PHE A 1 273 ? -12.688 21.906 12.656 1 79.44 273 PHE A O 1
ATOM 2127 N N . GLU A 1 274 ? -11.445 21.422 10.859 1 75.38 274 GLU A N 1
ATOM 2128 C CA . GLU A 1 274 ? -12.133 22.469 10.094 1 75.38 274 GLU A CA 1
ATOM 2129 C C . GLU A 1 274 ? -13.555 22.047 9.734 1 75.38 274 GLU A C 1
ATOM 2131 O O . GLU A 1 274 ? -14.406 22.891 9.453 1 75.38 274 GLU A O 1
ATOM 2136 N N . CYS A 1 275 ? -13.789 20.859 9.664 1 67.5 275 CYS A N 1
ATOM 2137 C CA . CYS A 1 275 ? -15.133 20.391 9.359 1 67.5 275 CYS A CA 1
ATOM 2138 C C . CYS A 1 275 ? -16.031 20.469 10.594 1 67.5 275 CYS A C 1
ATOM 2140 O O . CYS A 1 275 ? -17.25 20.484 10.477 1 67.5 275 CYS A O 1
ATOM 2142 N N . LYS A 1 276 ? -15.477 20.562 11.758 1 59.88 276 LYS A N 1
ATOM 2143 C CA . LYS A 1 276 ? -16.328 20.75 12.922 1 59.88 276 LYS A CA 1
ATOM 2144 C C . LYS A 1 276 ? -16.906 22.172 12.953 1 59.88 276 LYS A C 1
ATOM 2146 O O . LYS A 1 276 ? -16.266 23.125 12.531 1 59.88 276 LYS A O 1
ATOM 2151 N N . MET B 1 1 ? 12.672 -20.141 31.234 1 29.91 1 MET B N 1
ATOM 2152 C CA . MET B 1 1 ? 12.953 -20.844 30 1 29.91 1 MET B CA 1
ATOM 2153 C C . MET B 1 1 ? 11.656 -21.203 29.266 1 29.91 1 MET B C 1
ATOM 2155 O O . MET B 1 1 ? 10.898 -22.047 29.734 1 29.91 1 MET B O 1
ATOM 2159 N N . LEU B 1 2 ? 11.172 -20.297 28.547 1 36.44 2 LEU B N 1
ATOM 2160 C CA . LEU B 1 2 ? 9.883 -20.641 27.969 1 36.44 2 LEU B CA 1
ATOM 2161 C C . LEU B 1 2 ? 10 -21.844 27.047 1 36.44 2 LEU B C 1
ATOM 2163 O O . LEU B 1 2 ? 10.984 -21.984 26.328 1 36.44 2 LEU B O 1
ATOM 2167 N N . SER B 1 3 ? 9.102 -22.797 27.297 1 43.22 3 SER B N 1
ATOM 2168 C CA . SER B 1 3 ? 9.141 -24.062 26.562 1 43.22 3 SER B CA 1
ATOM 2169 C C . SER B 1 3 ? 9.023 -23.844 25.062 1 43.22 3 SER B C 1
ATOM 2171 O O . SER B 1 3 ? 8.539 -22.797 24.625 1 43.22 3 SER B O 1
ATOM 2173 N N . LYS B 1 4 ? 9.539 -24.844 24.203 1 43.16 4 LYS B N 1
ATOM 2174 C CA . LYS B 1 4 ? 9.5 -24.875 22.75 1 43.16 4 LYS B CA 1
ATOM 2175 C C . LYS B 1 4 ? 8.086 -24.594 22.234 1 43.16 4 LYS B C 1
ATOM 2177 O O . LYS B 1 4 ? 7.914 -24 21.172 1 43.16 4 LYS B O 1
ATOM 2182 N N . LYS B 1 5 ? 7.105 -25.031 23 1 47.19 5 LYS B N 1
ATOM 2183 C CA . LYS B 1 5 ? 5.691 -24.922 22.656 1 47.19 5 LYS B CA 1
ATOM 2184 C C . LYS B 1 5 ? 5.203 -23.484 22.766 1 47.19 5 LYS B C 1
ATOM 2186 O O . LYS B 1 5 ? 4.461 -23 21.906 1 47.19 5 LYS B O 1
ATOM 2191 N N . GLU B 1 6 ? 5.594 -22.875 23.797 1 43.62 6 GLU B N 1
ATOM 2192 C CA . GLU B 1 6 ? 5.152 -21.5 24.047 1 43.62 6 GLU B CA 1
ATOM 2193 C C . GLU B 1 6 ? 5.75 -20.531 23.031 1 43.62 6 GLU B C 1
ATOM 2195 O O . GLU B 1 6 ? 5.09 -19.594 22.609 1 43.62 6 GLU B O 1
ATOM 2200 N N . ARG B 1 7 ? 6.938 -20.875 22.516 1 39.34 7 ARG B N 1
ATOM 2201 C CA . ARG B 1 7 ? 7.594 -20.031 21.516 1 39.34 7 ARG B CA 1
ATOM 2202 C C . ARG B 1 7 ? 6.934 -20.172 20.156 1 39.34 7 ARG B C 1
ATOM 2204 O O . ARG B 1 7 ? 6.754 -19.188 19.438 1 39.34 7 ARG B O 1
ATOM 2211 N N . ALA B 1 8 ? 6.516 -21.391 19.797 1 40.84 8 ALA B N 1
ATOM 2212 C CA . ALA B 1 8 ? 5.809 -21.672 18.547 1 40.84 8 ALA B CA 1
ATOM 2213 C C . ALA B 1 8 ? 4.445 -20.984 18.531 1 40.84 8 ALA B C 1
ATOM 2215 O O . ALA B 1 8 ? 4.035 -20.438 17.5 1 40.84 8 ALA B O 1
ATOM 2216 N N . GLU B 1 9 ? 3.715 -21.062 19.594 1 42.81 9 GLU B N 1
ATOM 2217 C CA . GLU B 1 9 ? 2.416 -20.422 19.734 1 42.81 9 GLU B CA 1
ATOM 2218 C C . GLU B 1 9 ? 2.555 -18.891 19.656 1 42.81 9 GLU B C 1
ATOM 2220 O O . GLU B 1 9 ? 1.706 -18.219 19.078 1 42.81 9 GLU B O 1
ATOM 2225 N N . GLU B 1 10 ? 3.551 -18.406 20.219 1 38.25 10 GLU B N 1
ATOM 2226 C CA . GLU B 1 10 ? 3.816 -16.969 20.141 1 38.25 10 GLU B CA 1
ATOM 2227 C C . GLU B 1 10 ? 4.227 -16.562 18.719 1 38.25 10 GLU B C 1
ATOM 2229 O O . GLU B 1 10 ? 3.783 -15.531 18.219 1 38.25 10 GLU B O 1
ATOM 2234 N N . ASP B 1 11 ? 4.926 -17.406 18.078 1 38.81 11 ASP B N 1
ATOM 2235 C CA . ASP B 1 11 ? 5.332 -17.156 16.688 1 38.81 11 ASP B CA 1
ATOM 2236 C C . ASP B 1 11 ? 4.137 -17.25 15.75 1 38.81 11 ASP B C 1
ATOM 2238 O O . ASP B 1 11 ? 4.016 -16.453 14.82 1 38.81 11 ASP B O 1
ATOM 2242 N N . ALA B 1 12 ? 3.248 -18.234 15.945 1 40.31 12 ALA B N 1
ATOM 2243 C CA . ALA B 1 12 ? 2.012 -18.391 15.18 1 40.31 12 ALA B CA 1
ATOM 2244 C C . ALA B 1 12 ? 1.104 -17.172 15.367 1 40.31 12 ALA B C 1
ATOM 2246 O O . ALA B 1 12 ? 0.482 -16.703 14.414 1 40.31 12 ALA B O 1
ATOM 2247 N N . LEU B 1 13 ? 0.904 -16.75 16.547 1 36.84 13 LEU B N 1
ATOM 2248 C CA . LEU B 1 13 ? 0.08 -15.586 16.844 1 36.84 13 LEU B CA 1
ATOM 2249 C C . LEU B 1 13 ? 0.662 -14.328 16.203 1 36.84 13 LEU B C 1
ATOM 2251 O O . LEU B 1 13 ? -0.077 -13.508 15.656 1 36.84 13 LEU B O 1
ATOM 2255 N N . VAL B 1 14 ? 1.935 -14.25 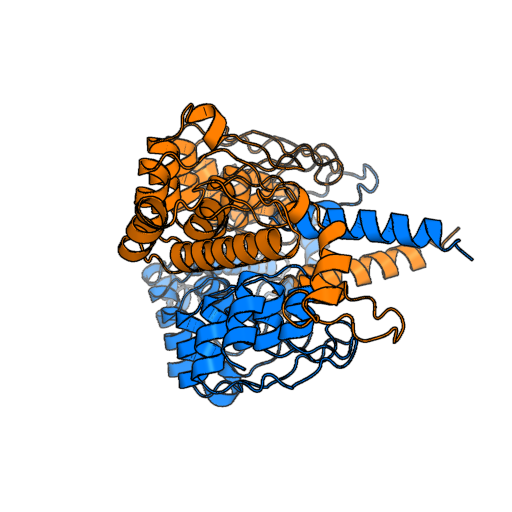16.188 1 35.16 14 VAL B N 1
ATOM 2256 C CA . VAL B 1 14 ? 2.602 -13.109 15.57 1 35.16 14 VAL B CA 1
ATOM 2257 C C . VAL B 1 14 ? 2.48 -13.188 14.055 1 35.16 14 VAL B C 1
ATOM 2259 O O . VAL B 1 14 ? 2.225 -12.188 13.391 1 35.16 14 VAL B O 1
ATOM 2262 N N . GLU B 1 15 ? 2.602 -14.398 13.422 1 36.28 15 GLU B N 1
ATOM 2263 C CA . GLU B 1 15 ? 2.42 -14.609 11.992 1 36.28 15 GLU B CA 1
ATOM 2264 C C . GLU B 1 15 ? 0.993 -14.281 11.562 1 36.28 15 GLU B C 1
ATOM 2266 O O . GLU B 1 15 ? 0.781 -13.672 10.508 1 36.28 15 GLU B O 1
ATOM 2271 N N . GLU B 1 16 ? 0.018 -14.766 12.219 1 36.88 16 GLU B N 1
ATOM 2272 C CA . GLU B 1 16 ? -1.378 -14.422 11.961 1 36.88 16 GLU B CA 1
ATOM 2273 C C . GLU B 1 16 ? -1.596 -12.914 12.016 1 36.88 16 GLU B C 1
ATOM 2275 O O . GLU B 1 16 ? -2.363 -12.359 11.227 1 36.88 16 GLU B O 1
ATOM 2280 N N . GLU B 1 17 ? -0.969 -12.25 12.891 1 36.28 17 GLU B N 1
ATOM 2281 C CA . GLU B 1 17 ? -1.127 -10.805 13.031 1 36.28 17 GLU B CA 1
ATOM 2282 C C . GLU B 1 17 ? -0.444 -10.062 11.891 1 36.28 17 GLU B C 1
ATOM 2284 O O . GLU B 1 17 ? -0.931 -9.023 11.445 1 36.28 17 GLU B O 1
ATOM 2289 N N . LEU B 1 18 ? 0.627 -10.594 11.32 1 31.48 18 LEU B N 1
ATOM 2290 C CA . LEU B 1 18 ? 1.394 -9.969 10.25 1 31.48 18 LEU B CA 1
ATOM 2291 C C . LEU B 1 18 ? 0.642 -10.055 8.922 1 31.48 18 LEU B C 1
ATOM 2293 O O . LEU B 1 18 ? 0.706 -9.133 8.109 1 31.48 18 LEU B O 1
ATOM 2297 N N . GLN B 1 19 ? 0.073 -11.141 8.539 1 35.69 19 GLN B N 1
ATOM 2298 C CA . GLN B 1 19 ? -0.655 -11.344 7.289 1 35.69 19 GLN B CA 1
ATOM 2299 C C . GLN B 1 19 ? -1.786 -10.328 7.145 1 35.69 19 GLN B C 1
ATOM 2301 O O . GLN B 1 19 ? -2.275 -10.086 6.035 1 35.69 19 GLN B O 1
ATOM 2306 N N . ALA B 1 20 ? -2.303 -9.906 8.234 1 33.81 20 ALA B N 1
ATOM 2307 C CA . ALA B 1 20 ? -3.426 -8.977 8.172 1 33.81 20 ALA B CA 1
ATOM 2308 C C . ALA B 1 20 ? -2.951 -7.562 7.844 1 33.81 20 ALA B C 1
ATOM 2310 O O . ALA B 1 20 ? -2.83 -6.719 8.734 1 33.81 20 ALA B O 1
ATOM 2311 N N . MET B 1 21 ? -1.915 -7.414 7.051 1 33.59 21 MET B N 1
ATOM 2312 C CA . MET B 1 21 ? -1.208 -6.16 6.789 1 33.59 21 MET B CA 1
ATOM 2313 C C . MET B 1 21 ? -2.098 -5.18 6.035 1 33.59 21 MET B C 1
ATOM 2315 O O . MET B 1 21 ? -1.601 -4.281 5.355 1 33.59 21 MET B O 1
ATOM 2319 N N . GLY B 1 22 ? -3.264 -5.441 5.926 1 35.19 22 GLY B N 1
ATOM 2320 C CA . GLY B 1 22 ? -4.059 -4.297 5.512 1 35.19 22 GLY B CA 1
ATOM 2321 C C . GLY B 1 22 ? -3.902 -3.1 6.434 1 35.19 22 GLY B C 1
ATOM 2322 O O . GLY B 1 22 ? -3.023 -3.086 7.297 1 35.19 22 GLY B O 1
ATOM 2323 N N . PRO B 1 23 ? -4.562 -2.055 6.219 1 33.56 23 PRO B N 1
ATOM 2324 C CA .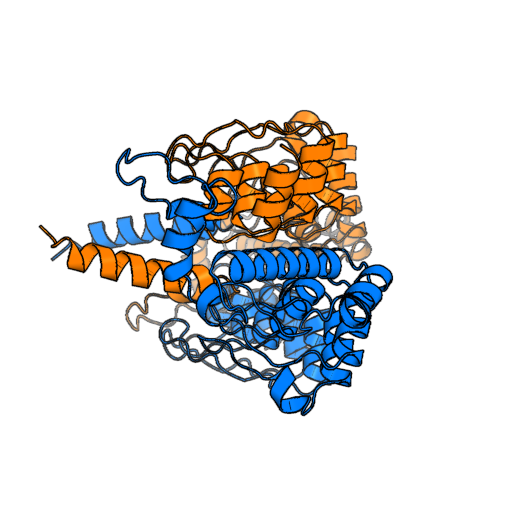 PRO B 1 23 ? -4.57 -0.979 7.211 1 33.56 23 PRO B CA 1
ATOM 2325 C C . PRO B 1 23 ? -4.527 -1.499 8.648 1 33.56 23 PRO B C 1
ATOM 2327 O O . PRO B 1 23 ? -4.125 -0.772 9.555 1 33.56 23 PRO B O 1
ATOM 2330 N N . LYS B 1 24 ? -4.859 -2.723 8.734 1 37.09 24 LYS B N 1
ATOM 2331 C CA . LYS B 1 24 ? -4.992 -3.363 10.047 1 37.09 24 LYS B CA 1
ATOM 2332 C C . LYS B 1 24 ? -3.623 -3.646 10.656 1 37.09 24 LYS B C 1
ATOM 2334 O O . LYS B 1 24 ? -3.52 -3.928 11.852 1 37.09 24 LYS B O 1
ATOM 2339 N N . GLY B 1 25 ? -2.715 -4.047 9.883 1 35.81 25 GLY B N 1
ATOM 2340 C CA . GLY B 1 25 ? -1.431 -4.211 10.547 1 35.81 25 GLY B CA 1
ATOM 2341 C C . GLY B 1 25 ? -1.112 -3.086 11.516 1 35.81 25 GLY B C 1
ATOM 2342 O O . GLY B 1 25 ? -0.282 -3.248 12.414 1 35.81 25 GLY B O 1
ATOM 2343 N N . LEU B 1 26 ? -1.728 -1.995 11.195 1 33.03 26 LEU B N 1
ATOM 2344 C CA . LEU B 1 26 ? -1.569 -0.814 12.039 1 33.03 26 LEU B CA 1
ATOM 2345 C C . LEU B 1 26 ? -2.316 -0.981 13.352 1 33.03 26 LEU B C 1
ATOM 2347 O O . LEU B 1 26 ? -1.91 -0.427 14.375 1 33.03 26 LEU B O 1
ATOM 2351 N N . LEU B 1 27 ? -3.418 -1.778 13.359 1 33.25 27 LEU B N 1
ATOM 2352 C CA . LEU B 1 27 ? -4.328 -1.751 14.5 1 33.25 27 LEU B CA 1
ATOM 2353 C C . LEU B 1 27 ? -3.721 -2.48 15.695 1 33.25 27 LEU B C 1
ATOM 2355 O O . LEU B 1 27 ? -4.121 -2.246 16.844 1 33.25 27 LEU B O 1
ATOM 2359 N N . GLY B 1 28 ? -2.986 -3.398 15.453 1 32.34 28 GLY B N 1
ATOM 2360 C CA . GLY B 1 28 ? -2.6 -4.18 16.625 1 32.34 28 GLY B CA 1
ATOM 2361 C C . GLY B 1 28 ? -1.92 -3.35 17.688 1 32.34 28 GLY B C 1
ATOM 2362 O O . GLY B 1 28 ? -1.64 -3.85 18.781 1 32.34 28 GLY B O 1
ATOM 2363 N N . MET B 1 29 ? -1.27 -2.305 17.266 1 32.12 29 MET B N 1
ATOM 2364 C CA . MET B 1 29 ? -0.314 -1.72 18.203 1 32.12 29 MET B CA 1
ATOM 2365 C C . MET B 1 29 ? -1.011 -0.765 19.172 1 32.12 29 MET B C 1
ATOM 2367 O O . MET B 1 29 ? -0.352 -0.029 19.906 1 32.12 29 MET B O 1
ATOM 2371 N N . PHE B 1 30 ? -2.289 -0.622 19.125 1 30.94 30 PHE B N 1
ATOM 2372 C CA . PHE B 1 30 ? -2.857 0.382 20.016 1 30.94 30 PHE B CA 1
ATOM 2373 C C . PHE B 1 30 ? -2.98 -0.163 21.422 1 30.94 30 PHE B C 1
ATOM 2375 O O . PHE B 1 30 ? -3.736 -1.104 21.672 1 30.94 30 PHE B O 1
ATOM 2382 N N . SER B 1 31 ? -1.866 -0.257 22.094 1 29.69 31 SER B N 1
ATOM 2383 C CA . SER B 1 31 ? -2.012 -0.474 23.531 1 29.69 31 SER B CA 1
ATOM 2384 C C . SER B 1 31 ? -2.818 0.646 24.188 1 29.69 31 SER B C 1
ATOM 2386 O O . SER B 1 31 ? -2.576 1.826 23.922 1 29.69 31 SER B O 1
ATOM 2388 N N . THR B 1 32 ? -3.998 0.333 24.75 1 30.25 32 THR B N 1
ATOM 2389 C CA . THR B 1 32 ? -4.918 1.12 25.562 1 30.25 32 THR B CA 1
ATOM 2390 C C . THR B 1 32 ? -4.23 1.605 26.844 1 30.25 32 THR B C 1
ATOM 2392 O O . THR B 1 32 ? -4.043 0.833 27.781 1 30.25 32 THR B O 1
ATOM 2395 N N . LYS B 1 33 ? -3.18 2.393 26.984 1 30.84 33 LYS B N 1
ATOM 2396 C CA . LYS B 1 33 ? -2.904 2.955 28.312 1 30.84 33 LYS B CA 1
ATOM 2397 C C . LYS B 1 33 ? -4.125 3.684 28.859 1 30.84 33 LYS B C 1
ATOM 2399 O O . LYS B 1 33 ? -5.012 4.082 28.109 1 30.84 33 LYS B O 1
ATOM 2404 N N . GLY B 1 34 ? -4.109 3.857 30.312 1 29.8 34 GLY B N 1
ATOM 2405 C CA . GLY B 1 34 ? -5.066 4.465 31.219 1 29.8 34 GLY B CA 1
ATOM 2406 C C . GLY B 1 34 ? -5.633 5.777 30.703 1 29.8 34 GLY B C 1
ATOM 2407 O O . GLY B 1 34 ? -5.043 6.406 29.828 1 29.8 34 GLY B O 1
ATOM 2408 N N . ALA B 1 35 ? -6.844 6.098 31.219 1 31.22 35 ALA B N 1
ATOM 2409 C CA . ALA B 1 35 ? -7.82 7.176 31.109 1 31.22 35 ALA B CA 1
ATOM 2410 C C . ALA B 1 35 ? -7.16 8.539 31.297 1 31.22 35 ALA B C 1
ATOM 2412 O O . ALA B 1 35 ? -7.414 9.219 32.312 1 31.22 35 ALA B O 1
ATOM 2413 N N . LYS B 1 36 ? -5.84 8.625 31.344 1 34.47 36 LYS B N 1
ATOM 2414 C CA . LYS B 1 36 ? -5.598 10 31.766 1 34.47 36 LYS B CA 1
ATOM 2415 C C . LYS B 1 36 ? -6.383 10.984 30.922 1 34.47 36 LYS B C 1
ATOM 2417 O O . LYS B 1 36 ? -6.805 10.656 29.812 1 34.47 36 LYS B O 1
ATOM 2422 N N . LYS B 1 37 ? -6.465 12.258 31.406 1 35.72 37 LYS B N 1
ATOM 2423 C CA . LYS B 1 37 ? -7.125 13.453 30.906 1 35.72 37 LYS B CA 1
ATOM 2424 C C . LYS B 1 37 ? -6.883 13.625 29.406 1 35.72 37 LYS B C 1
ATOM 2426 O O . LYS B 1 37 ? -5.828 13.242 28.891 1 35.72 37 LYS B O 1
ATOM 2431 N N . LYS B 1 38 ? -7.961 13.781 28.688 1 41.38 38 LYS B N 1
ATOM 2432 C CA . LYS B 1 38 ? -8.219 13.906 27.266 1 41.38 38 LYS B CA 1
ATOM 2433 C C . LYS B 1 38 ? -7.172 14.781 26.578 1 41.38 38 LYS B C 1
ATOM 2435 O O . LYS B 1 38 ? -7.09 15.977 26.859 1 41.38 38 LYS B O 1
ATOM 2440 N N . PRO B 1 39 ? -5.941 14.305 26.359 1 39.59 39 PRO B N 1
ATOM 2441 C CA . PRO B 1 39 ? -5.09 15.336 25.766 1 39.59 39 PRO B CA 1
ATOM 2442 C C . PRO B 1 39 ? -5.738 16.031 24.578 1 39.59 39 PRO B C 1
ATOM 2444 O O . PRO B 1 39 ? -6.352 15.375 23.734 1 39.59 39 PRO B O 1
ATOM 2447 N N . LYS B 1 40 ? -6.273 17.172 24.734 1 43.56 40 LYS B N 1
ATOM 2448 C CA . LYS B 1 40 ? -6.805 18.016 23.656 1 43.56 40 LYS B CA 1
ATOM 2449 C C . LYS B 1 40 ? -5.898 17.969 22.438 1 43.56 40 LYS B C 1
ATOM 2451 O O . LYS B 1 40 ? -4.688 17.766 22.562 1 43.56 40 LYS B O 1
ATOM 2456 N N . LEU B 1 41 ? -6.438 17.703 21.312 1 49.12 41 LEU B N 1
ATOM 2457 C CA . LEU B 1 41 ? -5.746 17.938 20.062 1 49.12 41 LEU B CA 1
ATOM 2458 C C . LEU B 1 41 ? -4.945 19.234 20.109 1 49.12 41 LEU B C 1
ATOM 2460 O O . LEU B 1 41 ? -5.34 20.188 20.797 1 49.12 41 LEU B O 1
ATOM 2464 N N . PHE B 1 42 ? -3.58 19.188 19.641 1 52.28 42 PHE B N 1
ATOM 2465 C CA . PHE B 1 42 ? -2.844 20.453 19.703 1 52.28 42 PHE B CA 1
ATOM 2466 C C . PHE B 1 42 ? -3.725 21.609 19.266 1 52.28 42 PHE B C 1
ATOM 2468 O O . PHE B 1 42 ? -3.75 22.656 19.922 1 52.28 42 PHE B O 1
ATOM 2475 N N . LEU B 1 43 ? -4.496 21.312 18.172 1 51.75 43 LEU B N 1
ATOM 2476 C CA . LEU B 1 43 ? -5.312 22.391 17.609 1 51.75 43 LEU B CA 1
ATOM 2477 C C . LEU B 1 43 ? -6.527 22.656 18.484 1 51.75 43 LEU B C 1
ATOM 2479 O O . LEU B 1 43 ? -7.18 23.703 18.359 1 51.75 43 LEU B O 1
ATOM 2483 N N . GLU B 1 44 ? -6.938 21.672 19.312 1 53.06 44 GLU B N 1
ATOM 2484 C CA . GLU B 1 44 ? -8.078 21.875 20.203 1 53.06 44 GLU B CA 1
ATOM 2485 C C . GLU B 1 44 ? -7.641 22.469 21.531 1 53.06 44 GLU B C 1
ATOM 2487 O O . GLU B 1 44 ? -8.477 22.859 22.359 1 53.06 44 GLU B O 1
ATOM 2492 N N . LEU B 1 45 ? -6.508 22.188 21.781 1 53.97 45 LEU B N 1
ATOM 2493 C CA . LEU B 1 45 ? -5.996 22.734 23.047 1 53.97 45 LEU B CA 1
ATOM 2494 C C . LEU B 1 45 ? -6.129 24.25 23.062 1 53.97 45 LEU B C 1
ATOM 2496 O O . LEU B 1 45 ? -6.172 24.891 22 1 53.97 45 LEU B O 1
ATOM 2500 N N . SER B 1 46 ? -6.613 24.641 24.188 1 52.16 46 SER B N 1
ATOM 2501 C CA . SER B 1 46 ? -6.555 26.094 24.328 1 52.16 46 SER B CA 1
ATOM 2502 C C . SER B 1 46 ? -5.184 26.641 23.938 1 52.16 46 SER B C 1
ATOM 2504 O O . SER B 1 46 ? -4.203 25.891 23.906 1 52.16 46 SER B O 1
ATOM 2506 N N . LYS B 1 47 ? -5.199 27.797 23.266 1 52.03 47 LYS B N 1
ATOM 2507 C CA . LYS B 1 47 ? -3.936 28.453 22.922 1 52.03 47 LYS B CA 1
ATOM 2508 C C . LYS B 1 47 ? -2.889 28.203 24.016 1 52.03 47 LYS B C 1
ATOM 2510 O O . LYS B 1 47 ? -1.716 27.969 23.703 1 52.03 47 LYS B O 1
ATOM 2515 N N . ALA B 1 48 ? -3.396 28.188 25.188 1 54.66 48 ALA B N 1
ATOM 2516 C CA . ALA B 1 48 ? -2.498 27.984 26.328 1 54.66 48 ALA B CA 1
ATOM 2517 C C . ALA B 1 48 ? -1.944 26.562 26.344 1 54.66 48 ALA B C 1
ATOM 2519 O O . ALA B 1 48 ? -0.75 26.359 26.578 1 54.66 48 ALA B O 1
ATOM 2520 N N . GLN B 1 49 ? -2.764 25.625 26.078 1 58.47 49 GLN B N 1
ATOM 2521 C CA . GLN B 1 49 ? -2.336 24.234 26.125 1 58.47 49 GLN B CA 1
ATOM 2522 C C . GLN B 1 49 ? -1.434 23.891 24.938 1 58.47 49 GLN B C 1
ATOM 2524 O O . GLN B 1 49 ? -0.469 23.141 25.078 1 58.47 49 GLN B O 1
ATOM 2529 N N . GLN B 1 50 ? -1.87 24.453 23.875 1 56.78 50 GLN B N 1
ATOM 2530 C CA . GLN B 1 50 ? -1.028 24.297 22.688 1 56.78 50 GLN B CA 1
ATOM 2531 C C . GLN B 1 50 ? 0.38 24.828 22.953 1 56.78 50 GLN B C 1
ATOM 2533 O O . GLN B 1 50 ? 1.364 24.219 22.516 1 56.78 50 GLN B O 1
ATOM 2538 N N . ARG B 1 51 ? 0.389 25.922 23.609 1 53.31 51 ARG B N 1
ATOM 2539 C CA . ARG B 1 51 ? 1.664 26.547 23.969 1 53.31 51 ARG B CA 1
ATOM 2540 C C . ARG B 1 51 ? 2.492 25.609 24.844 1 53.31 51 ARG B C 1
ATOM 2542 O O . ARG B 1 51 ? 3.699 25.469 24.641 1 53.31 51 ARG B O 1
ATOM 2549 N N . VAL B 1 52 ? 1.778 25.016 25.719 1 55.53 52 VAL B N 1
ATOM 2550 C CA . VAL B 1 52 ? 2.504 24.141 26.656 1 55.53 52 VAL B CA 1
ATOM 2551 C C . VAL B 1 52 ? 3.035 22.922 25.906 1 55.53 52 VAL B C 1
ATOM 2553 O O . VAL B 1 52 ? 4.203 22.562 26.047 1 55.53 52 VAL B O 1
ATOM 2556 N N . GLN B 1 53 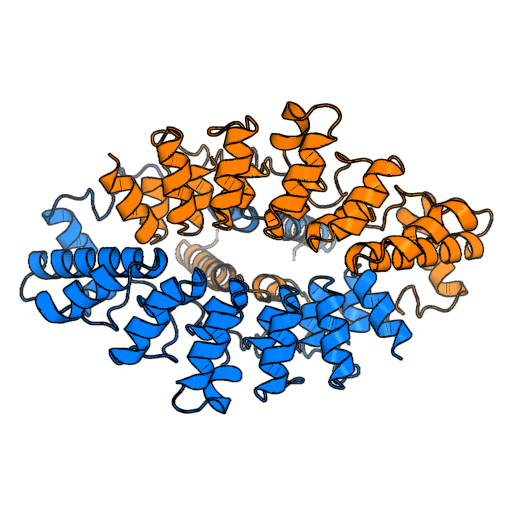? 2.16 22.328 25.203 1 57.84 53 GLN B N 1
ATOM 2557 C CA . GLN B 1 53 ? 2.572 21.125 24.516 1 57.84 53 GLN B CA 1
ATOM 2558 C C . GLN B 1 53 ? 3.543 21.438 23.375 1 57.84 53 GLN B C 1
ATOM 2560 O O . GLN B 1 53 ? 4.438 20.641 23.078 1 57.84 53 GLN B O 1
ATOM 2565 N N . GLY B 1 54 ? 3.225 22.578 22.766 1 54.69 54 GLY B N 1
ATOM 2566 C CA . GLY B 1 54 ? 4.082 23.031 21.672 1 54.69 54 GLY B CA 1
ATOM 2567 C C . GLY B 1 54 ? 5.5 23.328 22.125 1 54.69 54 GLY B C 1
ATOM 2568 O O . GLY B 1 54 ? 6.441 23.203 21.328 1 54.69 54 GLY B O 1
ATOM 2569 N N . LYS B 1 55 ? 5.547 23.75 23.312 1 52.22 55 LYS B N 1
ATOM 2570 C CA . LYS B 1 55 ? 6.887 24.062 23.797 1 52.22 55 LYS B CA 1
ATOM 2571 C C . LYS B 1 55 ? 7.82 22.859 23.641 1 52.22 55 LYS B C 1
ATOM 2573 O O . LYS B 1 55 ? 9.016 23.031 23.406 1 52.22 55 LYS B O 1
ATOM 2578 N N . ASN B 1 56 ? 7.168 21.75 23.641 1 54.09 56 ASN B N 1
ATOM 2579 C CA . ASN B 1 56 ? 8.039 20.578 23.594 1 54.09 56 ASN B CA 1
ATOM 2580 C C . ASN B 1 56 ? 8.102 19.984 22.188 1 54.09 56 ASN B C 1
ATOM 2582 O O . ASN B 1 56 ? 8.844 19.031 21.953 1 54.09 56 ASN B O 1
ATOM 2586 N N . SER B 1 57 ? 7.262 20.594 21.422 1 60.03 57 SER B N 1
ATOM 2587 C CA . SER B 1 57 ? 7.246 20.016 20.078 1 60.03 57 SER B CA 1
ATOM 2588 C C . SER B 1 57 ? 8.461 20.453 19.266 1 60.03 57 SER B C 1
ATOM 2590 O O . SER B 1 57 ? 8.773 21.641 19.219 1 60.03 57 SER B O 1
ATOM 2592 N N . LEU B 1 58 ? 9.188 19.516 18.859 1 59.34 58 LEU B N 1
ATOM 2593 C CA . LEU B 1 58 ? 10.414 19.766 18.094 1 59.34 58 LEU B CA 1
ATOM 2594 C C . LEU B 1 58 ? 10.125 20.641 16.891 1 59.34 58 LEU B C 1
ATOM 2596 O O . LEU B 1 58 ? 10.922 21.516 16.547 1 59.34 58 LEU B O 1
ATOM 2600 N N . VAL B 1 59 ? 8.938 20.453 16.391 1 61.84 59 VAL B N 1
ATOM 2601 C CA . VAL B 1 59 ? 8.648 21.188 15.148 1 61.84 59 VAL B CA 1
ATOM 2602 C C . VAL B 1 59 ? 8.453 22.672 15.453 1 61.84 59 VAL B C 1
ATOM 2604 O O . VAL B 1 59 ? 8.883 23.531 14.68 1 61.84 59 VAL B O 1
ATOM 2607 N N . LEU B 1 60 ? 7.973 22.953 16.594 1 65.94 60 LEU B N 1
ATOM 2608 C CA . LEU B 1 60 ? 7.719 24.344 16.906 1 65.94 60 LEU B CA 1
ATOM 2609 C C . LEU B 1 60 ? 9.016 25.062 17.25 1 65.94 60 LEU B C 1
ATOM 2611 O O . LEU B 1 60 ? 9.141 26.281 17.031 1 65.94 60 LEU B O 1
ATOM 2615 N N . ARG B 1 61 ? 9.914 24.203 17.719 1 64.81 61 ARG B N 1
ATOM 2616 C CA . ARG B 1 61 ? 11.188 24.812 18.078 1 64.81 61 ARG B CA 1
ATOM 2617 C C . ARG B 1 61 ? 11.922 25.297 16.828 1 64.81 61 ARG B C 1
ATOM 2619 O O . ARG B 1 61 ? 12.703 26.25 16.891 1 64.81 61 ARG B O 1
ATOM 2626 N N . GLN B 1 62 ? 11.578 24.672 15.797 1 64.5 62 GLN B N 1
ATOM 2627 C CA . GLN B 1 62 ? 12.297 24.984 14.562 1 64.5 62 GLN B CA 1
ATOM 2628 C C . GLN B 1 62 ? 11.609 26.094 13.789 1 64.5 62 GLN B C 1
ATOM 2630 O O . GLN B 1 62 ? 12.148 26.609 12.812 1 64.5 62 GLN B O 1
ATOM 2635 N N . LEU B 1 63 ? 10.477 26.438 14.383 1 67.5 63 LEU B N 1
ATOM 2636 C CA . LEU B 1 63 ? 9.711 27.438 13.633 1 67.5 63 LEU B CA 1
ATOM 2637 C C . LEU B 1 63 ? 10.078 28.844 14.07 1 67.5 63 LEU B C 1
ATOM 2639 O O . LEU B 1 63 ? 10.422 29.078 15.234 1 67.5 63 LEU B O 1
ATOM 2643 N N . ASP B 1 64 ? 10.102 29.672 13.102 1 64.56 64 ASP B N 1
ATOM 2644 C CA . ASP B 1 64 ? 10.352 31.078 13.383 1 64.56 64 ASP B CA 1
ATOM 2645 C C . ASP B 1 64 ? 9.195 31.703 14.148 1 64.56 64 ASP B C 1
ATOM 2647 O O . ASP B 1 64 ? 8.031 31.328 13.945 1 64.56 64 ASP B O 1
ATOM 2651 N N . GLY B 1 65 ? 9.477 32.438 15.164 1 66.25 65 GLY B N 1
ATOM 2652 C CA . GLY B 1 65 ? 8.469 33.156 15.922 1 66.25 65 GLY B CA 1
ATOM 2653 C C . GLY B 1 65 ? 8.93 33.562 17.312 1 66.25 65 GLY B C 1
ATOM 2654 O O . GLY B 1 65 ? 9.695 32.812 17.938 1 66.25 65 GLY B O 1
ATOM 2655 N N . ASP B 1 66 ? 8.523 34.75 17.656 1 68.94 66 ASP B N 1
ATOM 2656 C CA . ASP B 1 66 ? 8.961 35.312 18.938 1 68.94 66 ASP B CA 1
ATOM 2657 C C . ASP B 1 66 ? 8.117 34.75 20.078 1 68.94 66 ASP B C 1
ATOM 2659 O O . ASP B 1 66 ? 8.617 34.562 21.203 1 68.94 66 ASP B O 1
ATOM 2663 N N . THR B 1 67 ? 6.918 34.469 19.688 1 72.06 67 THR B N 1
ATOM 2664 C CA . THR B 1 67 ? 6.004 33.969 20.703 1 72.06 67 THR B CA 1
ATOM 2665 C C . THR B 1 67 ? 5.453 32.594 20.297 1 72.06 67 THR B C 1
ATOM 2667 O O . THR B 1 67 ? 5.555 32.219 19.141 1 72.06 67 THR B O 1
ATOM 2670 N N . MET B 1 68 ? 5.008 31.906 21.266 1 71.69 68 MET B N 1
ATOM 2671 C CA . MET B 1 68 ? 4.391 30.609 21.016 1 71.69 68 MET B CA 1
ATOM 2672 C C . MET B 1 68 ? 3.186 30.75 20.094 1 71.69 68 MET B C 1
ATOM 2674 O O . MET B 1 68 ? 2.934 29.891 19.25 1 71.69 68 MET B O 1
ATOM 2678 N N . SER B 1 69 ? 2.496 31.812 20.25 1 72.38 69 SER B N 1
ATOM 2679 C CA . SER B 1 69 ? 1.351 32.062 19.391 1 72.38 69 SER B CA 1
ATOM 2680 C C . SER B 1 69 ? 1.778 32.219 17.938 1 72.38 69 SER B C 1
ATOM 2682 O O . SER B 1 69 ? 1.107 31.734 17.031 1 72.38 69 SER B O 1
ATOM 2684 N N . ASP B 1 70 ? 2.846 32.844 17.734 1 75.62 70 ASP B N 1
ATOM 2685 C CA . ASP B 1 70 ? 3.367 33.031 16.391 1 75.62 70 ASP B CA 1
ATOM 2686 C C . ASP B 1 70 ? 3.816 31.719 15.781 1 75.62 70 ASP B C 1
ATOM 2688 O O . ASP B 1 70 ? 3.574 31.453 14.602 1 75.62 70 ASP B O 1
ATOM 2692 N N . LYS B 1 71 ? 4.383 30.969 16.641 1 76.19 71 LYS B N 1
ATOM 2693 C CA . LYS B 1 71 ? 4.875 29.672 16.172 1 76.19 71 LYS B CA 1
ATOM 2694 C C . LYS B 1 71 ? 3.719 28.75 15.797 1 76.19 71 LYS B C 1
ATOM 2696 O O . LYS B 1 71 ? 3.791 28.047 14.789 1 76.19 71 LYS B O 1
ATOM 2701 N N . LEU B 1 72 ? 2.756 28.812 16.531 1 73.88 72 LEU B N 1
ATOM 2702 C CA . LEU B 1 72 ? 1.58 27.984 16.25 1 73.88 72 LEU B CA 1
ATOM 2703 C C . LEU B 1 72 ? 0.898 28.438 14.953 1 73.88 72 LEU B C 1
ATOM 2705 O O . LEU B 1 72 ? 0.402 27.609 14.188 1 73.88 72 LEU B O 1
ATOM 2709 N N . SER B 1 73 ? 0.773 29.688 14.789 1 77.44 73 SER B N 1
ATOM 2710 C CA . SER B 1 73 ? 0.199 30.219 13.555 1 77.44 73 SER B CA 1
ATOM 2711 C C . SER B 1 73 ? 1.015 29.797 12.336 1 77.44 73 SER B C 1
ATOM 2713 O O . SER B 1 73 ? 0.452 29.422 11.312 1 77.44 73 SER B O 1
ATOM 2715 N N . THR B 1 74 ? 2.285 29.875 12.539 1 81 74 THR B N 1
ATOM 2716 C CA . THR B 1 74 ? 3.176 29.469 11.461 1 81 74 THR B CA 1
ATOM 2717 C C . THR B 1 74 ? 3.012 27.984 11.164 1 81 74 THR B C 1
ATOM 2719 O O . THR B 1 74 ? 3.014 27.578 10 1 81 74 THR B O 1
ATOM 2722 N N . TYR B 1 75 ? 2.881 27.234 12.188 1 81.56 75 TYR B N 1
ATOM 2723 C CA . TYR B 1 75 ? 2.709 25.797 12.023 1 81.56 75 TYR B CA 1
ATOM 2724 C C . TYR B 1 75 ? 1.419 25.484 11.273 1 81.56 75 TYR B C 1
ATOM 2726 O O . TYR B 1 75 ? 1.409 24.656 10.359 1 81.56 75 TYR B O 1
ATOM 2734 N N . LYS B 1 76 ? 0.357 26.109 11.633 1 79.69 76 LYS B N 1
ATOM 2735 C CA . LYS B 1 76 ? -0.925 25.906 10.969 1 79.69 76 LYS B CA 1
ATOM 2736 C C . LYS B 1 76 ? -0.835 26.266 9.484 1 79.69 76 LYS B C 1
ATOM 2738 O O . LYS B 1 76 ? -1.394 25.562 8.641 1 79.69 76 LYS B O 1
ATOM 2743 N N . LYS B 1 77 ? -0.199 27.312 9.258 1 84.44 77 LYS B N 1
ATOM 2744 C CA . LYS B 1 77 ? -0.011 27.719 7.867 1 84.44 77 LYS B CA 1
ATOM 2745 C C . LYS B 1 77 ? 0.778 26.688 7.082 1 84.44 77 LYS B C 1
ATOM 2747 O O . LYS B 1 77 ? 0.474 26.422 5.918 1 84.44 77 LYS B O 1
ATOM 2752 N N . THR B 1 78 ? 1.734 26.156 7.766 1 88.12 78 THR B N 1
ATOM 2753 C CA . THR B 1 78 ? 2.561 25.125 7.133 1 88.12 78 THR B CA 1
ATOM 2754 C C . THR B 1 78 ? 1.728 23.906 6.789 1 88.12 78 THR B C 1
ATOM 2756 O O . THR B 1 78 ? 1.842 23.359 5.688 1 88.12 78 THR B O 1
ATOM 2759 N N . ILE B 1 79 ? 0.95 23.484 7.664 1 88.81 79 ILE B N 1
ATOM 2760 C CA . ILE B 1 79 ? 0.134 22.297 7.438 1 88.81 79 ILE B CA 1
ATOM 2761 C C . ILE B 1 79 ? -0.884 22.578 6.336 1 88.81 79 ILE B C 1
ATOM 2763 O O . ILE B 1 79 ? -1.157 21.703 5.5 1 88.81 79 ILE B O 1
ATOM 2767 N N . ARG B 1 80 ? -1.458 23.734 6.328 1 88.5 80 ARG B N 1
ATOM 2768 C CA . ARG B 1 80 ? -2.363 24.109 5.246 1 88.5 80 ARG B CA 1
ATOM 2769 C C . ARG B 1 80 ? -1.649 24.094 3.9 1 88.5 80 ARG B C 1
ATOM 2771 O O . ARG B 1 80 ? -2.229 23.672 2.893 1 88.5 80 ARG B O 1
ATOM 2778 N N . PHE B 1 81 ? -0.431 24.562 3.953 1 93.75 81 PHE B N 1
ATOM 2779 C CA . PHE B 1 81 ? 0.376 24.531 2.738 1 93.75 81 PHE B CA 1
ATOM 2780 C C . PHE B 1 81 ? 0.609 23.094 2.273 1 93.75 81 PHE B C 1
ATOM 2782 O O . PHE B 1 81 ? 0.57 22.812 1.075 1 93.75 81 PHE B O 1
ATOM 2789 N N . HIS B 1 82 ? 0.818 22.172 3.213 1 94.75 82 HIS B N 1
ATOM 2790 C CA . HIS B 1 82 ? 0.988 20.766 2.895 1 94.75 82 HIS B CA 1
ATOM 2791 C C . HIS B 1 82 ? -0.286 20.172 2.295 1 94.75 82 HIS B C 1
ATOM 2793 O O . HIS B 1 82 ? -0.223 19.344 1.394 1 94.75 82 HIS B O 1
ATOM 2799 N N . ILE B 1 83 ? -1.398 20.594 2.775 1 92.94 83 ILE B N 1
ATOM 2800 C CA . ILE B 1 83 ? -2.678 20.141 2.246 1 92.94 83 ILE B CA 1
ATOM 2801 C C . ILE B 1 83 ? -2.838 20.609 0.803 1 92.94 83 ILE B C 1
ATOM 2803 O O . ILE B 1 83 ? -3.262 19.844 -0.064 1 92.94 83 ILE B O 1
ATOM 2807 N N . LEU B 1 84 ? -2.502 21.828 0.537 1 94.62 84 LEU B N 1
ATOM 2808 C CA . LEU B 1 84 ? -2.562 22.344 -0.823 1 94.62 84 LEU B CA 1
ATOM 2809 C C . LEU B 1 84 ? -1.696 21.516 -1.766 1 94.62 84 LEU B C 1
ATOM 2811 O O . LEU B 1 84 ? -2.104 21.219 -2.891 1 94.62 84 LEU B O 1
ATOM 2815 N N . ALA B 1 85 ? -0.494 21.188 -1.281 1 96.44 85 ALA B N 1
ATOM 2816 C CA . ALA B 1 85 ? 0.423 20.375 -2.08 1 96.44 85 ALA B CA 1
ATOM 2817 C C . ALA B 1 85 ? -0.18 19.016 -2.389 1 96.44 85 ALA B C 1
ATOM 2819 O O . ALA B 1 85 ? -0.112 18.531 -3.527 1 96.44 85 ALA B O 1
ATOM 2820 N N . ALA B 1 86 ? -0.774 18.422 -1.4 1 93.88 86 ALA B N 1
ATOM 2821 C CA . ALA B 1 86 ? -1.404 17.125 -1.563 1 93.88 86 ALA B CA 1
ATOM 2822 C C . ALA B 1 86 ? -2.568 17.188 -2.549 1 93.88 86 ALA B C 1
ATOM 2824 O O . ALA B 1 86 ? -2.828 16.234 -3.281 1 93.88 86 ALA B O 1
ATOM 2825 N N . HIS B 1 87 ? -3.215 18.359 -2.639 1 94.19 87 HIS B N 1
ATOM 2826 C CA . HIS B 1 87 ? -4.383 18.547 -3.49 1 94.19 87 HIS B CA 1
ATOM 2827 C C . HIS B 1 87 ? -3.984 19.016 -4.883 1 94.19 87 HIS B C 1
ATOM 2829 O O . HIS B 1 87 ? -4.844 19.234 -5.742 1 94.19 87 HIS B O 1
ATOM 2835 N N . ASP B 1 88 ? -2.785 19.203 -5.039 1 96.06 88 ASP B N 1
ATOM 2836 C CA . ASP B 1 88 ? -2.25 19.656 -6.32 1 96.06 88 ASP B CA 1
ATOM 2837 C C . ASP B 1 88 ? -2.764 21.047 -6.672 1 96.06 88 ASP B C 1
ATOM 2839 O O . ASP B 1 88 ? -3.066 21.328 -7.836 1 96.06 88 ASP B O 1
ATOM 2843 N N . GLU B 1 89 ? -2.902 21.859 -5.68 1 95.31 89 GLU B N 1
ATOM 2844 C CA . GLU B 1 89 ? -3.326 23.25 -5.875 1 95.31 89 GLU B CA 1
ATOM 2845 C C . GLU B 1 89 ? -2.129 24.156 -6.137 1 95.31 89 GLU B C 1
ATOM 2847 O O . GLU B 1 89 ? -1.856 25.062 -5.355 1 95.31 89 GLU B O 1
ATOM 2852 N N . ALA B 1 90 ? -1.616 24.016 -7.23 1 94.75 90 ALA B N 1
ATOM 2853 C CA . ALA B 1 90 ? -0.349 24.656 -7.594 1 94.75 90 ALA B CA 1
ATOM 2854 C C . ALA B 1 90 ? -0.482 26.172 -7.625 1 94.75 90 ALA B C 1
ATOM 2856 O O . ALA B 1 90 ? 0.399 26.891 -7.148 1 94.75 90 ALA B O 1
ATOM 2857 N N . ILE B 1 91 ? -1.579 26.641 -8.125 1 93.94 91 ILE B N 1
ATOM 2858 C CA . ILE B 1 91 ? -1.768 28.094 -8.281 1 93.94 91 ILE B CA 1
ATOM 2859 C C . ILE B 1 91 ? -1.813 28.75 -6.902 1 93.94 91 ILE B C 1
ATOM 2861 O O . ILE B 1 91 ? -1.136 29.75 -6.664 1 93.94 91 ILE B O 1
ATOM 2865 N N . THR B 1 92 ? -2.604 28.203 -6.062 1 94.62 92 THR B N 1
ATOM 2866 C CA . THR B 1 92 ? -2.717 28.734 -4.711 1 94.62 92 THR B CA 1
ATOM 2867 C C . THR B 1 92 ? -1.382 28.641 -3.979 1 94.62 92 THR B C 1
ATOM 2869 O O . THR B 1 92 ? -1.026 29.531 -3.205 1 94.62 92 THR B O 1
ATOM 2872 N N . MET B 1 93 ? -0.645 27.609 -4.203 1 94.56 93 MET B N 1
ATOM 2873 C CA . MET B 1 93 ? 0.655 27.406 -3.566 1 94.56 93 MET B CA 1
ATOM 2874 C C . MET B 1 93 ? 1.624 28.516 -3.955 1 94.56 93 MET B C 1
ATOM 2876 O O . MET B 1 93 ? 2.338 29.047 -3.104 1 94.56 93 MET B O 1
ATOM 2880 N N . VAL B 1 94 ? 1.608 28.844 -5.176 1 91.88 94 VAL B N 1
ATOM 2881 C CA . VAL B 1 94 ? 2.494 29.906 -5.66 1 91.88 94 VAL B CA 1
ATOM 2882 C C . VAL B 1 94 ? 2.158 31.219 -4.961 1 91.88 94 VAL B C 1
ATOM 2884 O O . VAL B 1 94 ? 3.057 31.969 -4.559 1 91.88 94 VAL B O 1
ATOM 2887 N N . LYS B 1 95 ? 0.883 31.438 -4.863 1 91.31 95 LYS B N 1
ATOM 2888 C CA . LYS B 1 95 ? 0.439 32.656 -4.184 1 91.31 95 LYS B CA 1
ATOM 2889 C C . LYS B 1 95 ? 0.917 32.688 -2.736 1 91.31 95 LYS B C 1
ATOM 2891 O O . LYS B 1 95 ? 1.348 33.719 -2.236 1 91.31 95 LYS B O 1
ATOM 2896 N N . GLU B 1 96 ? 0.84 31.578 -2.098 1 89.88 96 GLU B N 1
ATOM 2897 C CA . GLU B 1 96 ? 1.266 31.484 -0.704 1 89.88 96 GLU B CA 1
ATOM 2898 C C . GLU B 1 96 ? 2.775 31.656 -0.576 1 89.88 96 GLU B C 1
ATOM 2900 O O . GLU B 1 96 ? 3.256 32.281 0.372 1 89.88 96 GLU B O 1
ATOM 2905 N N . LEU B 1 97 ? 3.518 31.109 -1.439 1 89.44 97 LEU B N 1
ATOM 2906 C CA . LEU B 1 97 ? 4.977 31.172 -1.4 1 89.44 97 LEU B CA 1
ATOM 2907 C C . LEU B 1 97 ? 5.473 32.594 -1.676 1 89.44 97 LEU B C 1
ATOM 2909 O O . LEU B 1 97 ? 6.418 33.062 -1.039 1 89.44 97 LEU B O 1
ATOM 2913 N N . ARG B 1 98 ? 4.863 33.219 -2.551 1 87.31 98 ARG B N 1
ATOM 2914 C CA . ARG B 1 98 ? 5.316 34.562 -2.961 1 87.31 98 ARG B CA 1
ATOM 2915 C C . ARG B 1 98 ? 4.695 35.656 -2.088 1 87.31 98 ARG B C 1
ATOM 2917 O O . ARG B 1 98 ? 5.359 36.625 -1.746 1 87.31 98 ARG B O 1
ATOM 2924 N N . GLY B 1 99 ? 3.457 35.5 -1.71 1 83.31 99 GLY B N 1
ATOM 2925 C CA . GLY B 1 99 ? 2.744 36.531 -0.976 1 83.31 99 GLY B CA 1
ATOM 2926 C C . GLY B 1 99 ? 2.898 36.406 0.528 1 83.31 99 GLY B C 1
ATOM 2927 O O . GLY B 1 99 ? 3.016 37.438 1.229 1 83.31 99 GLY B O 1
ATOM 2928 N N . LEU B 1 100 ? 2.881 35.25 1.123 1 75.12 100 LEU B N 1
ATOM 2929 C CA . LEU B 1 100 ? 2.807 35.062 2.566 1 75.12 100 LEU B CA 1
ATOM 2930 C C . LEU B 1 100 ? 4.137 34.562 3.113 1 75.12 100 LEU B C 1
ATOM 2932 O O . LEU B 1 100 ? 4.266 34.312 4.312 1 75.12 100 LEU B O 1
ATOM 2936 N N . ARG B 1 101 ? 5.051 34.438 2.295 1 81.25 101 ARG B N 1
ATOM 2937 C CA . ARG B 1 101 ? 6.41 34.031 2.635 1 81.25 101 ARG B CA 1
ATOM 2938 C C . ARG B 1 101 ? 6.426 32.656 3.289 1 81.25 101 ARG B C 1
ATOM 2940 O O . ARG B 1 101 ? 7.055 32.469 4.332 1 81.25 101 ARG B O 1
ATOM 2947 N N . GLN B 1 102 ? 5.691 31.828 2.852 1 88.69 102 GLN B N 1
ATOM 2948 C CA . GLN B 1 102 ? 5.719 30.438 3.271 1 88.69 102 GLN B CA 1
ATOM 2949 C C . GLN B 1 102 ? 7.047 29.766 2.908 1 88.69 102 GLN B C 1
ATOM 2951 O O . GLN B 1 102 ? 7.539 29.938 1.787 1 88.69 102 GLN B O 1
ATOM 2956 N N . ASP B 1 103 ? 7.672 29.156 3.924 1 89.81 103 ASP B N 1
ATOM 2957 C CA . ASP B 1 103 ? 8.883 28.375 3.67 1 89.81 103 ASP B CA 1
ATOM 2958 C C . ASP B 1 103 ? 8.562 27.094 2.9 1 89.81 103 ASP B C 1
ATOM 2960 O O . ASP B 1 103 ? 7.84 26.234 3.398 1 89.81 103 ASP B O 1
ATOM 2964 N N . VAL B 1 104 ? 9.086 26.953 1.708 1 93.88 104 VAL B N 1
ATOM 2965 C CA . VAL B 1 104 ? 8.797 25.828 0.822 1 93.88 104 VAL B CA 1
ATOM 2966 C C . VAL B 1 104 ? 9.289 24.531 1.457 1 93.88 104 VAL B C 1
ATOM 2968 O O . VAL B 1 104 ? 8.727 23.453 1.21 1 93.88 104 VAL B O 1
ATOM 2971 N N . ASN B 1 105 ? 10.242 24.609 2.355 1 93.5 105 ASN B N 1
ATOM 2972 C CA . ASN B 1 105 ? 10.859 23.422 2.943 1 93.5 105 ASN B CA 1
ATOM 2973 C C . ASN B 1 105 ? 10.43 23.234 4.395 1 93.5 105 ASN B C 1
ATOM 2975 O O . ASN B 1 105 ? 11.016 22.438 5.121 1 93.5 105 ASN B O 1
ATOM 2979 N N . ALA B 1 106 ? 9.375 24.016 4.777 1 89.94 106 ALA B N 1
ATOM 2980 C CA . ALA B 1 106 ? 8.859 23.812 6.125 1 89.94 106 ALA B CA 1
ATOM 2981 C C . ALA B 1 106 ? 8.391 22.375 6.328 1 89.94 106 ALA B C 1
ATOM 2983 O O . ALA B 1 106 ? 7.828 21.766 5.414 1 89.94 106 ALA B O 1
ATOM 2984 N N . ARG B 1 107 ? 8.594 21.859 7.547 1 88.69 107 ARG B N 1
ATOM 2985 C CA . ARG B 1 107 ? 8.312 20.453 7.809 1 88.69 107 ARG B CA 1
ATOM 2986 C C . ARG B 1 107 ? 7.336 20.297 8.969 1 88.69 107 ARG B C 1
ATOM 2988 O O . ARG B 1 107 ? 7.195 21.203 9.797 1 88.69 107 ARG B O 1
ATOM 2995 N N . ASP B 1 108 ? 6.691 19.203 8.945 1 86.06 108 ASP B N 1
ATOM 2996 C CA . ASP B 1 108 ? 5.871 18.859 10.094 1 86.06 108 ASP B CA 1
ATOM 2997 C C . ASP B 1 108 ? 6.688 18.094 11.141 1 86.06 108 ASP B C 1
ATOM 2999 O O . ASP B 1 108 ? 7.918 18.047 11.062 1 86.06 108 ASP B O 1
ATOM 3003 N N . GLU B 1 109 ? 6.043 17.562 12.141 1 77.94 109 GLU B N 1
ATOM 3004 C CA . GLU B 1 109 ? 6.723 16.922 13.266 1 77.94 109 GLU B CA 1
ATOM 3005 C C . GLU B 1 109 ? 7.453 15.656 12.82 1 77.94 109 GLU B C 1
ATOM 3007 O O . GLU B 1 109 ? 8.414 15.234 13.461 1 77.94 109 GLU B O 1
ATOM 3012 N N . LYS B 1 110 ? 6.992 15.156 11.742 1 83.94 110 LYS B N 1
ATOM 3013 C CA . LYS B 1 110 ? 7.605 13.93 11.242 1 83.94 110 LYS B CA 1
ATOM 3014 C C . LYS B 1 110 ? 8.68 14.234 10.203 1 83.94 110 LYS B C 1
ATOM 3016 O O . LYS B 1 110 ? 9.234 13.32 9.594 1 83.94 110 LYS B O 1
ATOM 3021 N N . GLY B 1 111 ? 8.883 15.484 10 1 88.5 111 GLY B N 1
ATOM 3022 C CA . GLY B 1 111 ? 9.938 15.898 9.094 1 88.5 111 GLY B CA 1
ATOM 3023 C C . GLY B 1 111 ? 9.508 15.914 7.641 1 88.5 111 GLY B C 1
ATOM 3024 O O . GLY B 1 111 ? 10.344 15.914 6.734 1 88.5 111 GLY B O 1
ATOM 3025 N N . ARG B 1 112 ? 8.242 15.93 7.457 1 93.12 112 ARG B N 1
ATOM 3026 C CA . ARG B 1 112 ? 7.734 15.906 6.086 1 93.12 112 ARG B CA 1
ATOM 3027 C C . ARG B 1 112 ? 7.469 17.328 5.578 1 93.12 112 ARG B C 1
ATOM 3029 O O . ARG B 1 112 ? 6.941 18.156 6.309 1 93.12 112 ARG B O 1
ATOM 3036 N N . SER B 1 113 ? 7.871 17.531 4.402 1 94.94 113 SER B N 1
ATOM 3037 C CA . SER B 1 113 ? 7.629 18.797 3.719 1 94.94 113 SER B CA 1
ATOM 3038 C C . SER B 1 113 ? 6.477 18.672 2.723 1 94.94 113 SER B C 1
ATOM 3040 O O . SER B 1 113 ? 5.938 17.578 2.523 1 94.94 113 SER B O 1
ATOM 3042 N N . ALA B 1 114 ? 6.113 19.797 2.133 1 96.44 114 ALA B N 1
ATOM 3043 C CA . ALA B 1 114 ? 5.059 19.812 1.12 1 96.44 114 ALA B CA 1
ATOM 3044 C C . ALA B 1 114 ? 5.395 18.875 -0.037 1 96.44 114 ALA B C 1
ATOM 3046 O O . ALA B 1 114 ? 4.508 18.234 -0.595 1 96.44 114 ALA B O 1
ATOM 3047 N N . LEU B 1 115 ? 6.656 18.766 -0.361 1 97.75 115 LEU B N 1
ATOM 3048 C CA . LEU B 1 115 ? 7.082 17.922 -1.474 1 97.75 115 LEU B CA 1
ATOM 3049 C C . LEU B 1 115 ? 6.832 16.438 -1.165 1 97.75 115 LEU B C 1
ATOM 3051 O O . LEU B 1 115 ? 6.434 15.68 -2.047 1 97.75 115 LEU B O 1
ATOM 3055 N N . HIS B 1 116 ? 7.062 16.047 0.083 1 97.44 116 HIS B N 1
ATOM 3056 C CA . HIS B 1 116 ? 6.75 14.688 0.484 1 97.44 116 HIS B CA 1
ATOM 3057 C C . HIS B 1 116 ? 5.285 14.352 0.22 1 97.44 116 HIS B C 1
ATOM 3059 O O . HIS B 1 116 ? 4.98 13.328 -0.39 1 97.44 116 HIS B O 1
ATOM 3065 N N . PHE B 1 117 ? 4.426 15.219 0.615 1 95.88 117 PHE B N 1
ATOM 3066 C CA . PHE B 1 117 ? 2.994 14.977 0.492 1 95.88 117 PHE B CA 1
ATOM 3067 C C . PHE B 1 117 ? 2.562 15.008 -0.969 1 95.88 117 PHE B C 1
ATOM 3069 O O . PHE B 1 117 ? 1.75 14.188 -1.399 1 95.88 117 PHE B O 1
ATOM 3076 N N . ALA B 1 118 ? 3.076 15.977 -1.68 1 97.62 118 ALA B N 1
ATOM 3077 C CA . ALA B 1 118 ? 2.762 16.062 -3.104 1 97.62 118 ALA B CA 1
ATOM 3078 C C . ALA B 1 118 ? 3.164 14.781 -3.832 1 97.62 118 ALA B C 1
ATOM 3080 O O . ALA B 1 118 ? 2.424 14.289 -4.688 1 97.62 118 ALA B O 1
ATOM 3081 N N . CYS B 1 119 ? 4.289 14.258 -3.498 1 97.81 119 CYS B N 1
ATOM 3082 C CA . CYS B 1 119 ? 4.793 13.047 -4.141 1 97.81 119 CYS B CA 1
ATOM 3083 C C . CYS B 1 119 ? 3.953 11.836 -3.754 1 97.81 119 CYS B C 1
ATOM 3085 O O . CYS B 1 119 ? 3.65 10.992 -4.598 1 97.81 119 CYS B O 1
ATOM 3087 N N . ARG B 1 120 ? 3.584 11.758 -2.498 1 94.88 120 ARG B N 1
ATOM 3088 C CA . ARG B 1 120 ? 2.762 10.648 -2.027 1 94.88 120 ARG B CA 1
ATOM 3089 C C . ARG B 1 120 ? 1.436 10.594 -2.777 1 94.88 120 ARG B C 1
ATOM 3091 O O . ARG B 1 120 ? 0.905 9.508 -3.031 1 94.88 120 ARG B O 1
ATOM 3098 N N . MET B 1 121 ? 0.944 11.797 -3.109 1 93.81 121 MET B N 1
ATOM 3099 C CA . MET B 1 121 ? -0.379 11.883 -3.723 1 93.81 121 MET B CA 1
ATOM 3100 C C . MET B 1 121 ? -0.271 11.938 -5.242 1 93.81 121 MET B C 1
ATOM 3102 O O . MET B 1 121 ? -1.282 11.867 -5.945 1 93.81 121 MET B O 1
ATOM 3106 N N . GLY B 1 122 ? 0.89 12.062 -5.746 1 95.75 122 GLY B N 1
ATOM 3107 C CA . GLY B 1 122 ? 1.062 12.188 -7.184 1 95.75 122 GLY B CA 1
ATOM 3108 C C . GLY B 1 122 ? 0.586 13.523 -7.73 1 95.75 122 GLY B C 1
ATOM 3109 O O . GLY B 1 122 ? 0.029 13.586 -8.828 1 95.75 122 GLY B O 1
ATOM 3110 N N . SER B 1 123 ? 0.735 14.555 -6.961 1 96.94 123 SER B N 1
ATOM 3111 C CA . SER B 1 123 ? 0.333 15.898 -7.359 1 96.94 123 SER B CA 1
ATOM 3112 C C . SER B 1 123 ? 1.39 16.547 -8.242 1 96.94 123 SER B C 1
ATOM 3114 O O . SER B 1 123 ? 2.17 17.391 -7.773 1 96.94 123 SER B O 1
ATOM 3116 N N . GLU B 1 124 ? 1.272 16.328 -9.453 1 97.44 124 GLU B N 1
ATOM 3117 C CA . GLU B 1 124 ? 2.348 16.641 -10.398 1 97.44 124 GLU B CA 1
ATOM 3118 C C . GLU B 1 124 ? 2.555 18.141 -10.523 1 97.44 124 GLU B C 1
ATOM 3120 O O . GLU B 1 124 ? 3.691 18.609 -10.57 1 97.44 124 GLU B O 1
ATOM 3125 N N . ALA B 1 125 ? 1.464 18.891 -10.602 1 97.88 125 ALA B N 1
ATOM 3126 C CA . ALA B 1 125 ? 1.596 20.344 -10.727 1 97.88 125 ALA B CA 1
ATOM 3127 C C . ALA B 1 125 ? 2.217 20.953 -9.469 1 97.88 125 ALA B C 1
ATOM 3129 O O . ALA B 1 125 ? 3.053 21.859 -9.555 1 97.88 125 ALA B O 1
ATOM 3130 N N . ALA B 1 126 ? 1.827 20.438 -8.352 1 98 126 ALA B N 1
ATOM 3131 C CA . ALA B 1 126 ? 2.396 20.891 -7.09 1 98 126 ALA B CA 1
ATOM 3132 C C . ALA B 1 126 ? 3.881 20.562 -7 1 98 126 ALA B C 1
ATOM 3134 O O . ALA B 1 126 ? 4.684 21.375 -6.539 1 98 126 ALA B O 1
ATOM 3135 N N . ILE B 1 127 ? 4.238 19.344 -7.422 1 98.12 127 ILE B N 1
ATOM 3136 C CA . ILE B 1 127 ? 5.629 18.906 -7.391 1 98.12 127 ILE B CA 1
ATOM 3137 C C . ILE B 1 127 ? 6.48 19.828 -8.25 1 98.12 127 ILE B C 1
ATOM 3139 O O . ILE B 1 127 ? 7.535 20.297 -7.812 1 98.12 127 ILE B O 1
ATOM 3143 N N . ALA B 1 128 ? 5.996 20.094 -9.406 1 97.44 128 ALA B N 1
ATOM 3144 C CA . ALA B 1 128 ? 6.723 20.984 -10.312 1 97.44 128 ALA B CA 1
ATOM 3145 C C . ALA B 1 128 ? 6.898 22.375 -9.695 1 97.44 128 ALA B C 1
ATOM 3147 O O . ALA B 1 128 ? 7.984 22.953 -9.758 1 97.44 128 ALA B O 1
ATOM 3148 N N . THR B 1 129 ? 5.84 22.875 -9.125 1 97 129 THR B N 1
ATOM 3149 C CA . THR B 1 129 ? 5.871 24.188 -8.484 1 97 129 THR B CA 1
ATOM 3150 C C . THR B 1 129 ? 6.883 24.203 -7.34 1 97 129 THR B C 1
ATOM 3152 O O . THR B 1 129 ? 7.676 25.141 -7.223 1 97 129 THR B O 1
ATOM 3155 N N . LEU B 1 130 ? 6.871 23.172 -6.5 1 97.69 130 LEU B N 1
ATOM 3156 C CA . LEU B 1 130 ? 7.742 23.109 -5.332 1 97.69 130 LEU B CA 1
ATOM 3157 C C . LEU B 1 130 ? 9.211 23.016 -5.75 1 97.69 130 LEU B C 1
ATOM 3159 O O . LEU B 1 130 ? 10.07 23.641 -5.129 1 97.69 130 LEU B O 1
ATOM 3163 N N . ILE B 1 131 ? 9.484 22.266 -6.781 1 96.19 131 ILE B N 1
ATOM 3164 C CA . ILE B 1 131 ? 10.852 22.125 -7.285 1 96.19 131 ILE B CA 1
ATOM 3165 C C . ILE B 1 131 ? 11.32 23.469 -7.844 1 96.19 131 ILE B C 1
ATOM 3167 O O . ILE B 1 131 ? 12.445 23.906 -7.574 1 96.19 131 ILE B O 1
ATOM 3171 N N . LYS B 1 132 ? 10.445 24.125 -8.602 1 94.62 132 LYS B N 1
ATOM 3172 C CA . LYS B 1 132 ? 10.781 25.422 -9.18 1 94.62 132 LYS B CA 1
ATOM 3173 C C . LYS B 1 132 ? 11.102 26.438 -8.086 1 94.62 132 LYS B C 1
ATOM 3175 O O . LYS B 1 132 ? 11.961 27.297 -8.266 1 94.62 132 LYS B O 1
ATOM 3180 N N . GLU B 1 133 ? 10.422 26.328 -7.016 1 93.81 133 GLU B N 1
ATOM 3181 C CA . GLU B 1 133 ? 10.602 27.266 -5.906 1 93.81 133 GLU B CA 1
ATOM 3182 C C . GLU B 1 133 ? 11.688 26.766 -4.945 1 93.81 133 GLU B C 1
ATOM 3184 O O . GLU B 1 133 ? 11.695 27.141 -3.77 1 93.81 133 GLU B O 1
ATOM 3189 N N . GLU B 1 134 ? 12.492 25.797 -5.355 1 92.62 134 GLU B N 1
ATOM 3190 C CA . GLU B 1 134 ? 13.703 25.344 -4.684 1 92.62 134 GLU B CA 1
ATOM 3191 C C . GLU B 1 134 ? 13.367 24.422 -3.514 1 92.62 134 GLU B C 1
ATOM 3193 O O . GLU B 1 134 ? 14.023 24.469 -2.469 1 92.62 134 GLU B O 1
ATOM 3198 N N . GLY B 1 135 ? 12.305 23.719 -3.66 1 94.5 135 GLY B N 1
ATOM 3199 C CA . GLY B 1 135 ? 12.062 22.641 -2.713 1 94.5 135 GLY B CA 1
ATOM 3200 C C . GLY B 1 135 ? 13.156 21.594 -2.717 1 94.5 135 GLY B C 1
ATOM 3201 O O . GLY B 1 135 ? 13.688 21.234 -3.773 1 94.5 135 GLY B O 1
ATOM 3202 N N . SER B 1 136 ? 13.508 21.062 -1.5 1 94.19 136 SER B N 1
ATOM 3203 C CA . SER B 1 136 ? 14.555 20.062 -1.374 1 94.19 136 SER B CA 1
ATOM 3204 C C . SER B 1 136 ? 14.062 18.688 -1.819 1 94.19 136 SER B C 1
ATOM 3206 O O . SER B 1 136 ? 13.219 18.078 -1.157 1 94.19 136 SER B O 1
ATOM 3208 N N . VAL B 1 137 ? 14.648 18.109 -2.818 1 95.06 137 VAL B N 1
ATOM 3209 C CA . VAL B 1 137 ? 14.195 16.875 -3.455 1 95.06 137 VAL B CA 1
ATOM 3210 C C . VAL B 1 137 ? 14.695 15.672 -2.664 1 95.06 137 VAL B C 1
ATOM 3212 O O . VAL B 1 137 ? 14.047 14.625 -2.645 1 95.06 137 VAL B O 1
ATOM 3215 N N . ASP B 1 138 ? 15.758 15.797 -1.876 1 94.38 138 ASP B N 1
ATOM 3216 C CA . ASP B 1 138 ? 16.391 14.633 -1.268 1 94.38 138 ASP B CA 1
ATOM 3217 C C . ASP B 1 138 ? 16.266 14.68 0.255 1 94.38 138 ASP B C 1
ATOM 3219 O O . ASP B 1 138 ? 16.938 13.914 0.956 1 94.38 138 ASP B O 1
ATOM 3223 N N . GLU B 1 139 ? 15.445 15.547 0.731 1 93.12 139 GLU B N 1
ATOM 3224 C CA . GLU B 1 139 ? 15.312 15.664 2.182 1 93.12 139 GLU B CA 1
ATOM 3225 C C . GLU B 1 139 ? 14.531 14.484 2.762 1 93.12 139 GLU B C 1
ATOM 3227 O O . GLU B 1 139 ? 13.391 14.242 2.373 1 93.12 139 GLU B O 1
ATOM 3232 N N . PRO B 1 140 ? 15.148 13.75 3.652 1 95.56 140 PRO B N 1
ATOM 3233 C CA . PRO B 1 140 ? 14.43 12.625 4.25 1 95.56 140 PRO B CA 1
ATOM 3234 C C . PRO B 1 140 ? 13.5 13.047 5.387 1 95.56 140 PRO B C 1
ATOM 3236 O O . PRO B 1 140 ? 13.75 14.062 6.043 1 95.56 140 PRO B O 1
ATOM 3239 N N . ASP B 1 141 ? 12.438 12.352 5.555 1 92.75 141 ASP B N 1
ATOM 3240 C CA . ASP B 1 141 ? 11.617 12.578 6.742 1 92.75 141 ASP B CA 1
ATOM 3241 C C . ASP B 1 141 ? 12.328 12.078 8 1 92.75 141 ASP B C 1
ATOM 3243 O O . ASP B 1 141 ? 13.461 11.602 7.934 1 92.75 141 ASP B O 1
ATOM 3247 N N . LEU B 1 142 ? 11.711 12.258 9.141 1 88.19 142 LEU B N 1
ATOM 3248 C CA . LEU B 1 142 ? 12.375 11.945 10.406 1 88.19 142 LEU B CA 1
ATOM 3249 C C . LEU B 1 142 ? 11.945 10.578 10.922 1 88.19 142 LEU B C 1
ATOM 3251 O O . LEU B 1 142 ? 12.477 10.094 11.93 1 88.19 142 LEU B O 1
ATOM 3255 N N . GLU B 1 143 ? 11.086 9.898 10.242 1 86.75 143 GLU B N 1
ATOM 3256 C CA . GLU B 1 143 ? 10.586 8.602 10.688 1 86.75 143 GLU B CA 1
ATOM 3257 C C . GLU B 1 143 ? 11.359 7.461 10.031 1 86.75 143 GLU B C 1
ATOM 3259 O O . GLU B 1 143 ? 12.266 6.891 10.641 1 86.75 143 GLU B O 1
ATOM 3264 N N . MET B 1 144 ? 11.094 7.301 8.82 1 90.69 144 MET B N 1
ATOM 3265 C CA . MET B 1 144 ? 11.75 6.207 8.109 1 90.69 144 MET B CA 1
ATOM 3266 C C . MET B 1 144 ? 12.906 6.723 7.262 1 90.69 144 MET B C 1
ATOM 3268 O O . MET B 1 144 ? 13.609 5.938 6.621 1 90.69 144 MET B O 1
ATOM 3272 N N . ARG B 1 145 ? 13.078 8.07 7.277 1 95.69 145 ARG B N 1
ATOM 3273 C CA . ARG B 1 145 ? 14.078 8.711 6.434 1 95.69 145 ARG B CA 1
ATOM 3274 C C . ARG B 1 145 ? 13.742 8.539 4.957 1 95.69 145 ARG B C 1
ATOM 3276 O O . ARG B 1 145 ? 14.625 8.281 4.137 1 95.69 145 ARG B O 1
ATOM 3283 N N . TRP B 1 146 ? 12.523 8.578 4.719 1 97.12 146 TRP B N 1
ATOM 3284 C CA . TRP B 1 146 ? 12.07 8.523 3.336 1 97.12 146 TRP B CA 1
ATOM 3285 C C . TRP B 1 146 ? 12.219 9.883 2.66 1 97.12 146 TRP B C 1
ATOM 3287 O O . TRP B 1 146 ? 11.914 10.922 3.258 1 97.12 146 TRP B O 1
ATOM 3297 N N . THR B 1 147 ? 12.711 9.852 1.514 1 97.62 147 THR B N 1
ATOM 3298 C CA . THR B 1 147 ? 12.766 11.023 0.653 1 97.62 147 THR B CA 1
ATOM 3299 C C . THR B 1 147 ? 11.492 11.133 -0.186 1 97.62 147 THR B C 1
ATOM 3301 O O . THR B 1 147 ? 10.688 10.203 -0.229 1 97.62 147 THR B O 1
ATOM 3304 N N . PRO B 1 148 ? 11.266 12.281 -0.819 1 98.06 148 PRO B N 1
ATOM 3305 C CA . PRO B 1 148 ? 10.117 12.414 -1.718 1 98.06 148 PRO B CA 1
ATOM 3306 C C . PRO B 1 148 ? 10.055 11.297 -2.758 1 98.06 148 PRO B C 1
ATOM 3308 O O . PRO B 1 148 ? 8.961 10.836 -3.105 1 98.06 148 PRO B O 1
ATOM 3311 N N . LEU B 1 149 ? 11.203 10.797 -3.162 1 98.56 149 LEU B N 1
ATOM 3312 C CA . LEU B 1 149 ? 11.203 9.711 -4.133 1 98.56 149 LEU B CA 1
ATOM 3313 C C . LEU B 1 149 ? 10.602 8.445 -3.533 1 98.56 149 LEU B C 1
ATOM 3315 O O . LEU B 1 149 ? 9.82 7.754 -4.188 1 98.56 149 LEU B O 1
ATOM 3319 N N . HIS B 1 150 ? 11 8.141 -2.309 1 98.25 150 HIS B N 1
ATOM 3320 C CA . HIS B 1 150 ? 10.383 7.004 -1.632 1 98.25 150 HIS B CA 1
ATOM 3321 C C . HIS B 1 150 ? 8.867 7.133 -1.616 1 98.25 150 HIS B C 1
ATOM 3323 O O . HIS B 1 150 ? 8.156 6.16 -1.882 1 98.25 150 HIS B O 1
ATOM 3329 N N . TYR B 1 151 ? 8.398 8.32 -1.289 1 97.19 151 TYR B N 1
ATOM 3330 C CA . TYR B 1 151 ? 6.965 8.57 -1.226 1 97.19 151 TYR B CA 1
ATOM 3331 C C . TYR B 1 151 ? 6.32 8.398 -2.598 1 97.19 151 TYR B C 1
ATOM 3333 O O . TYR B 1 151 ? 5.238 7.816 -2.715 1 97.19 151 TYR B O 1
ATOM 3341 N N . ALA B 1 152 ? 6.918 8.914 -3.605 1 98.12 152 ALA B N 1
ATOM 3342 C CA . ALA B 1 152 ? 6.391 8.805 -4.965 1 98.12 152 ALA B CA 1
ATOM 3343 C C . ALA B 1 152 ? 6.277 7.34 -5.383 1 98.12 152 ALA B C 1
ATOM 3345 O O . ALA B 1 152 ? 5.277 6.938 -5.984 1 98.12 152 ALA B O 1
ATOM 3346 N N . VAL B 1 153 ? 7.293 6.59 -5.051 1 97.94 153 VAL B N 1
ATOM 3347 C CA . VAL B 1 153 ? 7.344 5.18 -5.426 1 97.94 153 VAL B CA 1
ATOM 3348 C C . VAL B 1 153 ? 6.285 4.402 -4.648 1 97.94 153 VAL B C 1
ATOM 3350 O O . VAL B 1 153 ? 5.543 3.605 -5.227 1 97.94 153 VAL B O 1
ATOM 3353 N N . MET B 1 154 ? 6.207 4.668 -3.387 1 94.75 154 MET B N 1
ATOM 3354 C CA . MET B 1 154 ? 5.207 3.998 -2.561 1 94.75 154 MET B CA 1
ATOM 3355 C C . MET B 1 154 ? 3.797 4.285 -3.068 1 94.75 154 MET B C 1
ATOM 3357 O O . MET B 1 154 ? 2.936 3.406 -3.057 1 94.75 154 MET B O 1
ATOM 3361 N N . GLY B 1 155 ? 3.559 5.469 -3.504 1 92.94 155 GLY B N 1
ATOM 3362 C CA . GLY B 1 155 ? 2.248 5.875 -3.988 1 92.94 155 GLY B CA 1
ATOM 3363 C C . GLY B 1 155 ? 1.978 5.438 -5.414 1 92.94 155 GLY B C 1
ATOM 3364 O O . GLY B 1 155 ? 0.886 5.664 -5.941 1 92.94 155 GLY B O 1
ATOM 3365 N N . LYS B 1 156 ? 2.947 4.836 -6.09 1 95.12 156 LYS B N 1
ATOM 3366 C CA . LYS B 1 156 ? 2.854 4.352 -7.465 1 95.12 156 LYS B CA 1
ATOM 3367 C C . LYS B 1 156 ? 2.736 5.508 -8.453 1 95.12 156 LYS B C 1
ATOM 3369 O O . LYS B 1 156 ? 1.947 5.449 -9.398 1 95.12 156 LYS B O 1
ATOM 3374 N N . HIS B 1 157 ? 3.455 6.535 -8.219 1 96.81 157 HIS B N 1
ATOM 3375 C CA . HIS B 1 157 ? 3.41 7.699 -9.094 1 96.81 157 HIS B CA 1
ATOM 3376 C C . HIS B 1 157 ? 4.691 7.82 -9.914 1 96.81 157 HIS B C 1
ATOM 3378 O O . HIS B 1 157 ? 5.609 8.555 -9.539 1 96.81 157 HIS B O 1
ATOM 3384 N N . LYS B 1 158 ? 4.625 7.219 -11.016 1 97.81 158 LYS B N 1
ATOM 3385 C CA . LYS B 1 158 ? 5.801 7.141 -11.883 1 97.81 158 LYS B CA 1
ATOM 3386 C C . LYS B 1 158 ? 6.207 8.523 -12.383 1 97.81 158 LYS B C 1
ATOM 3388 O O . LYS B 1 158 ? 7.395 8.852 -12.43 1 97.81 158 LYS B O 1
ATOM 3393 N N . TYR B 1 159 ? 5.254 9.336 -12.703 1 97.75 159 TYR B N 1
ATOM 3394 C CA . TYR B 1 159 ? 5.574 10.648 -13.25 1 97.75 159 TYR B CA 1
ATOM 3395 C C . TYR B 1 159 ? 6.188 11.555 -12.188 1 97.75 159 TYR B C 1
ATOM 3397 O O . TYR B 1 159 ? 7.082 12.344 -12.477 1 97.75 159 TYR B O 1
ATOM 3405 N N . ALA B 1 160 ? 5.68 11.445 -10.961 1 98.06 160 ALA B N 1
ATOM 3406 C CA . ALA B 1 160 ? 6.305 12.172 -9.859 1 98.06 160 ALA B CA 1
ATOM 3407 C C . ALA B 1 160 ? 7.766 11.766 -9.695 1 98.06 160 ALA B C 1
ATOM 3409 O O . ALA B 1 160 ? 8.641 12.617 -9.5 1 98.06 160 ALA B O 1
ATOM 3410 N N . ALA B 1 161 ? 8.016 10.461 -9.789 1 98.44 161 ALA B N 1
ATOM 3411 C CA . ALA B 1 161 ? 9.375 9.953 -9.68 1 98.44 161 ALA B CA 1
ATOM 3412 C C . ALA B 1 161 ? 10.258 10.5 -10.805 1 98.44 161 ALA B C 1
ATOM 3414 O O . ALA B 1 161 ? 11.414 10.859 -10.57 1 98.44 161 ALA B O 1
ATOM 3415 N N . LYS B 1 162 ? 9.688 10.555 -11.977 1 98.25 162 LYS B N 1
ATOM 3416 C CA . LYS B 1 162 ? 10.414 11.086 -13.133 1 98.25 162 LYS B CA 1
ATOM 3417 C C . LYS B 1 162 ? 10.797 12.547 -12.914 1 98.25 162 LYS B C 1
ATOM 3419 O O . LYS B 1 162 ? 11.93 12.945 -13.188 1 98.25 162 LYS B O 1
ATOM 3424 N N . LEU B 1 163 ? 9.867 13.305 -12.453 1 97.5 163 LEU B N 1
ATOM 3425 C CA . LEU B 1 163 ? 10.117 14.727 -12.203 1 97.5 163 LEU B CA 1
ATOM 3426 C C . LEU B 1 163 ? 11.211 14.906 -11.156 1 97.5 163 LEU B C 1
ATOM 3428 O O . LEU B 1 163 ? 12.086 15.766 -11.312 1 97.5 163 LEU B O 1
ATOM 3432 N N . LEU B 1 164 ? 11.164 14.125 -10.102 1 98 164 LEU B N 1
ATOM 3433 C CA . LEU B 1 164 ? 12.133 14.242 -9.016 1 98 164 LEU B CA 1
ATOM 3434 C C . LEU B 1 164 ? 13.539 13.93 -9.516 1 98 164 LEU B C 1
ATOM 3436 O O . LEU B 1 164 ? 14.492 14.648 -9.195 1 98 164 LEU B O 1
ATOM 3440 N N . LEU B 1 165 ? 13.703 12.883 -10.305 1 97.5 165 LEU B N 1
ATOM 3441 C CA . LEU B 1 165 ? 15.023 12.477 -10.766 1 97.5 165 LEU B CA 1
ATOM 3442 C C . LEU B 1 165 ? 15.562 13.461 -11.805 1 97.5 165 LEU B C 1
ATOM 3444 O O . LEU B 1 165 ? 16.766 13.695 -11.867 1 97.5 165 LEU B O 1
ATOM 3448 N N . LYS B 1 166 ? 14.641 14.023 -12.594 1 96.31 166 LYS B N 1
ATOM 3449 C CA . LYS B 1 166 ? 15.039 15.008 -13.594 1 96.31 166 LYS B CA 1
ATOM 3450 C C . LYS B 1 166 ? 15.672 16.234 -12.938 1 96.31 166 LYS B C 1
ATOM 3452 O O . LYS B 1 166 ? 16.609 16.812 -13.484 1 96.31 166 LYS B O 1
ATOM 3457 N N . TYR B 1 167 ? 15.164 16.594 -11.789 1 94.12 167 TYR B N 1
ATOM 3458 C CA . TYR B 1 167 ? 15.609 17.828 -11.164 1 94.12 167 TYR B CA 1
ATOM 3459 C C . TYR B 1 167 ? 16.453 17.562 -9.93 1 94.12 167 TYR B C 1
ATOM 3461 O O . TYR B 1 167 ? 16.766 18.469 -9.164 1 94.12 167 TYR B O 1
ATOM 3469 N N . ALA B 1 168 ? 16.797 16.328 -9.703 1 94.69 168 ALA B N 1
ATOM 3470 C CA . ALA B 1 168 ? 17.641 15.977 -8.57 1 94.69 168 ALA B CA 1
ATOM 3471 C C . ALA B 1 168 ? 19.047 16.531 -8.742 1 94.69 168 ALA B C 1
ATOM 3473 O O . ALA B 1 168 ? 19.594 16.531 -9.852 1 94.69 168 ALA B O 1
ATOM 3474 N N . PRO B 1 169 ? 19.656 17 -7.605 1 92.56 169 PRO B N 1
ATOM 3475 C CA . PRO B 1 169 ? 21.047 17.453 -7.707 1 92.56 169 PRO B CA 1
ATOM 3476 C C . PRO B 1 169 ? 21.984 16.359 -8.219 1 92.56 169 PRO B C 1
ATOM 3478 O O . PRO B 1 169 ? 22.875 16.625 -9.031 1 92.56 169 PRO B O 1
ATOM 3481 N N . SER B 1 170 ? 21.828 15.156 -7.738 1 94.94 170 SER B N 1
ATOM 3482 C CA . SER B 1 170 ? 22.516 13.961 -8.203 1 94.94 170 SER B CA 1
ATOM 3483 C C . SER B 1 170 ? 21.547 12.797 -8.375 1 94.94 170 SER B C 1
ATOM 3485 O O . SER B 1 170 ? 21.234 12.102 -7.402 1 94.94 170 SER B O 1
ATOM 3487 N N . PRO B 1 171 ? 21.125 12.57 -9.578 1 94.75 171 PRO B N 1
ATOM 3488 C CA . PRO B 1 171 ? 20.125 11.523 -9.812 1 94.75 171 PRO B CA 1
ATOM 3489 C C . PRO B 1 171 ? 20.562 10.164 -9.273 1 94.75 171 PRO B C 1
ATOM 3491 O O . PRO B 1 171 ? 19.734 9.398 -8.773 1 94.75 171 PRO B O 1
ATOM 3494 N N . TYR B 1 172 ? 21.844 9.922 -9.344 1 96.19 172 TYR B N 1
ATOM 3495 C CA . TYR B 1 172 ? 22.344 8.625 -8.891 1 96.19 172 TYR B CA 1
ATOM 3496 C C . TYR B 1 172 ? 22.156 8.477 -7.383 1 96.19 172 TYR B C 1
ATOM 3498 O O . TYR B 1 172 ? 21.75 7.422 -6.898 1 96.19 172 TYR B O 1
ATOM 3506 N N . VAL B 1 173 ? 22.453 9.508 -6.656 1 96.12 173 VAL B N 1
ATOM 3507 C CA . VAL B 1 173 ? 22.312 9.484 -5.207 1 96.12 173 VAL B CA 1
ATOM 3508 C C . VAL B 1 173 ? 20.828 9.422 -4.836 1 96.12 173 VAL B C 1
ATOM 3510 O O . VAL B 1 173 ? 20.438 8.664 -3.945 1 96.12 173 VAL B O 1
ATOM 3513 N N . THR B 1 174 ? 20.016 10.164 -5.527 1 96.75 174 THR B N 1
ATOM 3514 C CA . THR B 1 174 ? 18.594 10.242 -5.246 1 96.75 174 THR B CA 1
ATOM 3515 C C . THR B 1 174 ? 17.922 8.898 -5.496 1 96.75 174 THR B C 1
ATOM 3517 O O . THR B 1 174 ? 17.125 8.43 -4.668 1 96.75 174 THR B O 1
ATOM 3520 N N . VAL B 1 175 ? 18.266 8.203 -6.566 1 98.19 175 VAL B N 1
ATOM 3521 C CA . VAL B 1 175 ? 17.578 6.984 -6.973 1 98.19 175 VAL B CA 1
ATOM 3522 C C . VAL B 1 175 ? 18 5.828 -6.066 1 98.19 175 VAL B C 1
ATOM 3524 O O . VAL B 1 175 ? 17.234 4.887 -5.855 1 98.19 175 VAL B O 1
ATOM 3527 N N . ASN B 1 176 ? 19.203 5.926 -5.418 1 97.69 176 ASN B N 1
ATOM 3528 C CA . ASN B 1 176 ? 19.734 4.824 -4.613 1 97.69 176 ASN B CA 1
ATOM 3529 C C . ASN B 1 176 ? 19.719 5.168 -3.125 1 97.69 176 ASN B C 1
ATOM 3531 O O . ASN B 1 176 ? 20.375 4.5 -2.328 1 97.69 176 ASN B O 1
ATOM 3535 N N . ARG B 1 177 ? 18.969 6.195 -2.779 1 97 177 ARG B N 1
ATOM 3536 C CA . ARG B 1 177 ? 18.938 6.609 -1.379 1 97 177 ARG B CA 1
ATOM 3537 C C . ARG B 1 177 ? 18.328 5.516 -0.505 1 97 177 ARG B C 1
ATOM 3539 O O . ARG B 1 177 ? 17.25 4.984 -0.821 1 97 177 ARG B O 1
ATOM 3546 N N . ARG B 1 178 ? 18.984 5.223 0.576 1 94.94 178 ARG B N 1
ATOM 3547 C CA . ARG B 1 178 ? 18.5 4.227 1.526 1 94.94 178 ARG B CA 1
ATOM 3548 C C . ARG B 1 178 ? 17.734 4.883 2.668 1 94.94 178 ARG B C 1
ATOM 3550 O O . ARG B 1 178 ? 18.109 5.965 3.131 1 94.94 178 ARG B O 1
ATOM 3557 N N . ASP B 1 179 ? 16.703 4.207 3.035 1 94.06 179 ASP B N 1
ATOM 3558 C CA . ASP B 1 179 ? 15.984 4.695 4.203 1 94.06 179 ASP B CA 1
ATOM 3559 C C . ASP B 1 179 ? 16.625 4.184 5.496 1 94.06 179 ASP B C 1
ATOM 3561 O O . ASP B 1 179 ? 17.781 3.76 5.5 1 94.06 179 ASP B O 1
ATOM 3565 N N . LYS B 1 180 ? 15.938 4.309 6.621 1 89.75 180 LYS B N 1
ATOM 3566 C CA . LYS B 1 180 ? 16.453 4.023 7.961 1 89.75 180 LYS B CA 1
ATOM 3567 C C . LYS B 1 180 ? 16.891 2.566 8.078 1 89.75 180 LYS B C 1
ATOM 3569 O O . LYS B 1 180 ? 17.812 2.25 8.82 1 89.75 180 LYS B O 1
ATOM 3574 N N . ILE B 1 181 ? 16.266 1.703 7.316 1 87.94 181 ILE B N 1
ATOM 3575 C CA . ILE B 1 181 ? 16.578 0.286 7.445 1 87.94 181 ILE B CA 1
ATOM 3576 C C . ILE B 1 181 ? 17.281 -0.201 6.18 1 87.94 181 ILE B C 1
ATOM 3578 O O . ILE B 1 181 ? 17.359 -1.407 5.934 1 87.94 181 ILE B O 1
ATOM 3582 N N . GLY B 1 182 ? 17.656 0.711 5.328 1 92.5 182 GLY B N 1
ATOM 3583 C CA . GLY B 1 182 ? 18.469 0.376 4.18 1 92.5 182 GLY B CA 1
ATOM 3584 C C . GLY B 1 182 ? 17.656 0.087 2.93 1 92.5 182 GLY B C 1
ATOM 3585 O O . GLY B 1 182 ? 18.203 -0.365 1.92 1 92.5 182 GLY B O 1
ATOM 3586 N N . THR B 1 183 ? 16.406 0.349 2.941 1 94.5 183 THR B N 1
ATOM 3587 C CA . THR B 1 183 ? 15.547 0.071 1.795 1 94.5 183 THR B CA 1
ATOM 3588 C C . THR B 1 183 ? 15.641 1.19 0.763 1 94.5 183 THR B C 1
ATOM 3590 O O . THR B 1 183 ? 15.578 2.371 1.113 1 94.5 183 THR B O 1
ATOM 3593 N N . THR B 1 184 ? 15.805 0.816 -0.432 1 97.31 184 THR B N 1
ATOM 3594 C CA . THR B 1 184 ? 15.875 1.773 -1.531 1 97.31 184 THR B CA 1
ATOM 3595 C C . THR B 1 184 ? 14.523 1.904 -2.229 1 97.31 184 THR B C 1
ATOM 3597 O O . THR B 1 184 ? 13.641 1.063 -2.045 1 97.31 184 THR B O 1
ATOM 3600 N N . PRO B 1 185 ? 14.344 2.959 -3.045 1 98.5 185 PRO B N 1
ATOM 3601 C CA . PRO B 1 185 ? 13.117 3.082 -3.828 1 98.5 185 PRO B CA 1
ATOM 3602 C C . PRO B 1 185 ? 12.859 1.866 -4.715 1 98.5 185 PRO B C 1
ATOM 3604 O O . PRO B 1 185 ? 11.711 1.437 -4.863 1 98.5 185 PRO B O 1
ATOM 3607 N N . LEU B 1 186 ? 13.914 1.272 -5.227 1 98.75 186 LEU B N 1
ATOM 3608 C CA . LEU B 1 186 ? 13.758 0.09 -6.066 1 98.75 186 LEU B CA 1
ATOM 3609 C C . LEU B 1 186 ? 13.172 -1.07 -5.27 1 98.75 186 LEU B C 1
ATOM 3611 O O . LEU B 1 186 ? 12.281 -1.774 -5.754 1 98.75 186 LEU B O 1
ATOM 3615 N N . MET B 1 187 ? 13.68 -1.261 -4.105 1 97.56 187 MET B N 1
ATOM 3616 C CA . MET B 1 187 ? 13.18 -2.33 -3.248 1 97.56 187 MET B CA 1
ATOM 3617 C C . MET B 1 187 ? 11.703 -2.121 -2.924 1 97.56 187 MET B C 1
ATOM 3619 O O . MET B 1 187 ? 10.914 -3.064 -2.969 1 97.56 187 MET B O 1
ATOM 3623 N N . ILE B 1 188 ? 11.328 -0.885 -2.633 1 97.38 188 ILE B N 1
ATOM 3624 C CA . ILE B 1 188 ? 9.938 -0.561 -2.338 1 97.38 188 ILE B CA 1
ATOM 3625 C C . ILE B 1 188 ? 9.07 -0.832 -3.566 1 97.38 188 ILE B C 1
ATOM 3627 O O . ILE B 1 188 ? 8.023 -1.474 -3.467 1 97.38 188 ILE B O 1
ATOM 3631 N N . ALA B 1 189 ? 9.461 -0.341 -4.688 1 98.38 189 ALA B N 1
ATOM 3632 C CA . ALA B 1 189 ? 8.711 -0.545 -5.926 1 98.38 189 ALA B CA 1
ATOM 3633 C C . ALA B 1 189 ? 8.516 -2.031 -6.211 1 98.38 189 ALA B C 1
ATOM 3635 O O . ALA B 1 189 ? 7.434 -2.453 -6.629 1 98.38 189 ALA B O 1
ATOM 3636 N N . ALA B 1 190 ? 9.578 -2.795 -5.996 1 98.12 190 ALA B N 1
ATOM 3637 C CA . ALA B 1 190 ? 9.531 -4.234 -6.242 1 98.12 190 ALA B CA 1
ATOM 3638 C C . ALA B 1 190 ? 8.539 -4.918 -5.305 1 98.12 190 ALA B C 1
ATOM 3640 O O . ALA B 1 190 ? 7.742 -5.754 -5.738 1 98.12 190 ALA B O 1
ATOM 3641 N N . ALA B 1 191 ? 8.602 -4.539 -4.074 1 95.31 191 ALA B N 1
ATOM 3642 C CA . ALA B 1 191 ? 7.734 -5.141 -3.064 1 95.31 191 ALA B CA 1
ATOM 3643 C C . ALA B 1 191 ? 6.273 -4.793 -3.32 1 95.31 191 ALA B C 1
ATOM 3645 O O . ALA B 1 191 ? 5.379 -5.598 -3.047 1 95.31 191 ALA B O 1
ATOM 3646 N N . GLU B 1 192 ? 6.082 -3.588 -3.846 1 93.06 192 GLU B N 1
ATOM 3647 C CA . GLU B 1 192 ? 4.715 -3.131 -4.082 1 93.06 192 GLU B CA 1
ATOM 3648 C C . GLU B 1 192 ? 4.199 -3.611 -5.434 1 93.06 192 GLU B C 1
ATOM 3650 O O . GLU B 1 192 ? 3.014 -3.467 -5.738 1 93.06 192 GLU B O 1
ATOM 3655 N N . GLY B 1 193 ? 5.039 -4.137 -6.242 1 94.12 193 GLY B N 1
ATOM 3656 C CA . GLY B 1 193 ? 4.621 -4.691 -7.52 1 94.12 193 GLY B CA 1
ATOM 3657 C C . GLY B 1 193 ? 4.434 -3.637 -8.594 1 94.12 193 GLY B C 1
ATOM 3658 O O . GLY B 1 193 ? 3.662 -3.834 -9.539 1 94.12 193 GLY B O 1
ATOM 3659 N N . HIS B 1 194 ? 5.043 -2.504 -8.438 1 95.94 194 HIS B N 1
ATOM 3660 C CA . HIS B 1 194 ? 4.953 -1.443 -9.438 1 95.94 194 HIS B CA 1
ATOM 3661 C C . HIS B 1 194 ? 5.961 -1.655 -10.555 1 95.94 194 HIS B C 1
ATOM 3663 O O . HIS B 1 194 ? 6.961 -0.938 -10.641 1 95.94 194 HIS B O 1
ATOM 3669 N N . ALA B 1 195 ? 5.633 -2.543 -11.445 1 96.81 195 ALA B N 1
ATOM 3670 C CA . ALA B 1 195 ? 6.562 -3.01 -12.469 1 96.81 195 ALA B CA 1
ATOM 3671 C C . ALA B 1 195 ? 7.059 -1.851 -13.328 1 96.81 195 ALA B C 1
ATOM 3673 O O . ALA B 1 195 ? 8.234 -1.793 -13.688 1 96.81 195 ALA B O 1
ATOM 3674 N N . SER B 1 196 ? 6.16 -0.931 -13.672 1 97.44 196 SER B N 1
ATOM 3675 C CA . SER B 1 196 ? 6.551 0.199 -14.516 1 97.44 196 SER B CA 1
ATOM 3676 C C . SER B 1 196 ? 7.551 1.1 -13.797 1 97.44 196 SER B C 1
ATOM 3678 O O . SER B 1 196 ? 8.469 1.638 -14.422 1 97.44 196 SER B O 1
ATOM 3680 N N . ILE B 1 197 ? 7.387 1.233 -12.508 1 98.56 197 ILE B N 1
ATOM 3681 C CA . ILE B 1 197 ? 8.297 2.066 -11.727 1 98.56 197 ILE B CA 1
ATOM 3682 C C . ILE B 1 197 ? 9.625 1.337 -11.539 1 98.56 197 ILE B C 1
ATOM 3684 O O . ILE B 1 197 ? 10.695 1.956 -11.57 1 98.56 197 ILE B O 1
ATOM 3688 N N . VAL B 1 198 ? 9.555 0.018 -11.352 1 98.75 198 VAL B N 1
ATOM 3689 C CA . VAL B 1 198 ? 10.781 -0.778 -11.273 1 98.75 198 VAL B CA 1
ATOM 3690 C C . VAL B 1 198 ? 11.617 -0.562 -12.531 1 98.75 198 VAL B C 1
ATOM 3692 O O . VAL B 1 198 ? 12.812 -0.271 -12.445 1 98.75 198 VAL B O 1
ATOM 3695 N N . ARG B 1 199 ? 10.984 -0.654 -13.648 1 98.75 199 ARG B N 1
ATOM 3696 C CA . ARG B 1 199 ? 11.672 -0.46 -14.914 1 98.75 199 ARG B CA 1
ATOM 3697 C C . ARG B 1 199 ? 12.273 0.94 -15.008 1 98.75 199 ARG B C 1
ATOM 3699 O O . ARG B 1 199 ? 13.43 1.102 -15.398 1 98.75 199 ARG B O 1
ATOM 3706 N N . PHE B 1 200 ? 11.523 1.881 -14.656 1 98.81 200 PHE B N 1
ATOM 3707 C CA . PHE B 1 200 ? 11.969 3.268 -14.719 1 98.81 200 PHE B CA 1
ATOM 3708 C C . PHE B 1 200 ? 13.18 3.486 -13.82 1 98.81 200 PHE B C 1
ATOM 3710 O O . PHE B 1 200 ? 14.148 4.125 -14.227 1 98.81 200 PHE B O 1
ATOM 3717 N N . LEU B 1 201 ? 13.117 2.996 -12.562 1 98.81 201 LEU B N 1
ATOM 3718 C CA . LEU B 1 201 ? 14.219 3.174 -11.633 1 98.81 201 LEU B CA 1
ATOM 3719 C C . LEU B 1 201 ? 15.484 2.486 -12.141 1 98.81 201 LEU B C 1
ATOM 3721 O O . LEU B 1 201 ? 16.578 3.025 -12.008 1 98.81 201 LEU B O 1
ATOM 3725 N N . LEU B 1 202 ? 15.344 1.306 -12.742 1 98.75 202 LEU B N 1
ATOM 3726 C CA . LEU B 1 202 ? 16.484 0.592 -13.305 1 98.75 202 LEU B CA 1
ATOM 3727 C C . LEU B 1 202 ? 17.078 1.354 -14.492 1 98.75 202 LEU B C 1
ATOM 3729 O O . LEU B 1 202 ? 18.297 1.448 -14.633 1 98.75 202 LEU B O 1
ATOM 3733 N N . ASP B 1 203 ? 16.188 1.899 -15.32 1 98.31 203 ASP B N 1
ATOM 3734 C CA . ASP B 1 203 ? 16.625 2.732 -16.438 1 98.31 203 ASP B CA 1
ATOM 3735 C C . ASP B 1 203 ? 17.344 3.984 -15.93 1 98.31 203 ASP B C 1
ATOM 3737 O O . ASP B 1 203 ? 18.156 4.578 -16.656 1 98.31 203 ASP B O 1
ATOM 3741 N N . SER B 1 204 ? 17.047 4.387 -14.703 1 97.81 204 SER B N 1
ATOM 3742 C CA . SER B 1 204 ? 17.641 5.574 -14.086 1 97.81 204 SER B CA 1
ATOM 3743 C C . SER B 1 204 ? 18.844 5.207 -13.227 1 97.81 204 SER B C 1
ATOM 3745 O O . SER B 1 204 ? 19.219 5.965 -12.336 1 97.81 204 SER B O 1
ATOM 3747 N N . SER B 1 205 ? 19.344 3.967 -13.367 1 97.12 205 SER B N 1
ATOM 3748 C CA . SER B 1 205 ? 20.609 3.512 -12.82 1 97.12 205 SER B CA 1
ATOM 3749 C C . SER B 1 205 ? 20.484 3.109 -11.359 1 97.12 205 SER B C 1
ATOM 3751 O O . SER B 1 205 ? 21.438 3.203 -10.594 1 97.12 205 SER B O 1
ATOM 3753 N N . ALA B 1 206 ? 19.297 2.729 -10.938 1 98.56 206 ALA B N 1
ATOM 3754 C CA . ALA B 1 206 ? 19.156 2.123 -9.609 1 98.56 206 ALA B CA 1
ATOM 3755 C C . ALA B 1 206 ? 20.016 0.864 -9.5 1 98.56 206 ALA B C 1
ATOM 3757 O O . ALA B 1 206 ? 20.109 0.08 -10.453 1 98.56 206 ALA B O 1
ATOM 3758 N N . ASP B 1 207 ? 20.641 0.654 -8.375 1 97.94 207 ASP B N 1
ATOM 3759 C CA . ASP B 1 207 ? 21.438 -0.555 -8.156 1 97.94 207 ASP B CA 1
ATOM 3760 C C . ASP B 1 207 ? 20.531 -1.769 -7.941 1 97.94 207 ASP B C 1
ATOM 3762 O O . ASP B 1 207 ? 19.938 -1.932 -6.871 1 97.94 207 ASP B O 1
ATOM 3766 N N . ILE B 1 208 ? 20.5 -2.619 -8.883 1 98.31 208 ILE B N 1
ATOM 3767 C CA . ILE B 1 208 ? 19.531 -3.707 -8.953 1 98.31 208 ILE B CA 1
ATOM 3768 C C . ILE B 1 208 ? 19.828 -4.734 -7.863 1 98.31 208 ILE B C 1
ATOM 3770 O O . ILE B 1 208 ? 18.922 -5.406 -7.375 1 98.31 208 ILE B O 1
ATOM 3774 N N . ASN B 1 209 ? 21.109 -4.883 -7.41 1 97.5 209 ASN B N 1
ATOM 3775 C CA . ASN B 1 209 ? 21.484 -5.93 -6.465 1 97.5 209 ASN B CA 1
ATOM 3776 C C . ASN B 1 209 ? 21.875 -5.352 -5.109 1 97.5 209 ASN B C 1
ATOM 3778 O O . ASN B 1 209 ? 22.578 -6 -4.336 1 97.5 209 ASN B O 1
ATOM 3782 N N . ASP B 1 210 ? 21.484 -4.031 -4.91 1 95.12 210 ASP B N 1
ATOM 3783 C CA . ASP B 1 210 ? 21.703 -3.459 -3.586 1 95.12 210 ASP B CA 1
ATOM 3784 C C . ASP B 1 210 ? 21 -4.285 -2.506 1 95.12 210 ASP B C 1
ATOM 3786 O O . ASP B 1 210 ? 20.078 -5.039 -2.799 1 95.12 210 ASP B O 1
ATOM 3790 N N . ARG B 1 211 ? 21.531 -4.23 -1.297 1 93.81 211 ARG B N 1
ATOM 3791 C CA . ARG B 1 211 ? 21 -5 -0.182 1 93.81 211 ARG B CA 1
ATOM 3792 C C . ARG B 1 211 ? 20.609 -4.09 0.979 1 93.81 211 ARG B C 1
ATOM 3794 O O . ARG B 1 211 ? 21.312 -3.115 1.267 1 93.81 211 ARG B O 1
ATOM 3801 N N . ASP B 1 212 ? 19.453 -4.363 1.568 1 91.5 212 ASP B N 1
ATOM 3802 C CA . ASP B 1 212 ? 19.062 -3.584 2.736 1 91.5 212 ASP B CA 1
ATOM 3803 C C . ASP B 1 212 ? 19.953 -3.893 3.932 1 91.5 212 ASP B C 1
ATOM 3805 O O . ASP B 1 212 ? 20.766 -4.824 3.889 1 91.5 212 ASP B O 1
ATOM 3809 N N . THR B 1 213 ? 20 -3.008 4.906 1 82.38 213 THR B N 1
ATOM 3810 C CA . THR B 1 213 ? 20.953 -3.141 6.008 1 82.38 213 THR B CA 1
ATOM 3811 C C . THR B 1 213 ? 20.219 -3.443 7.312 1 82.38 213 THR B C 1
ATOM 3813 O O . THR B 1 213 ? 20.828 -3.438 8.383 1 82.38 213 THR B O 1
ATOM 3816 N N . TYR B 1 214 ? 18.938 -3.607 7.176 1 68.81 214 TYR B N 1
ATOM 3817 C CA . TYR B 1 214 ? 18.219 -3.824 8.43 1 68.81 214 TYR B CA 1
ATOM 3818 C C . TYR B 1 214 ? 18.609 -5.16 9.047 1 68.81 214 TYR B C 1
ATOM 3820 O O . TYR B 1 214 ? 18.734 -6.168 8.352 1 68.81 214 TYR B O 1
ATOM 3828 N N . LEU B 1 215 ? 19.047 -5.055 10.203 1 55.12 215 LEU B N 1
ATOM 3829 C CA . LEU B 1 215 ? 19.578 -6.195 10.945 1 55.12 215 LEU B CA 1
ATOM 3830 C C . LEU B 1 215 ? 18.703 -7.426 10.758 1 55.12 215 LEU B C 1
ATOM 3832 O O . LEU B 1 215 ? 19.203 -8.523 10.531 1 55.12 215 LEU B O 1
ATOM 3836 N N . ILE B 1 216 ? 17.391 -7.117 10.836 1 50.09 216 ILE B N 1
ATOM 3837 C CA . ILE B 1 216 ? 16.516 -8.289 10.805 1 50.09 216 ILE B CA 1
ATOM 3838 C C . ILE B 1 216 ? 16.297 -8.727 9.359 1 50.09 216 ILE B C 1
ATOM 3840 O O . ILE B 1 216 ? 16.062 -9.914 9.086 1 50.09 216 ILE B O 1
ATOM 3844 N N . SER B 1 217 ? 16.094 -7.773 8.398 1 56.78 217 SER B N 1
ATOM 3845 C CA . SER B 1 217 ? 15.789 -8.094 7.004 1 56.78 217 SER B CA 1
ATOM 3846 C C . SER B 1 217 ? 17.047 -8.531 6.246 1 56.78 217 SER B C 1
ATOM 3848 O O . SER B 1 217 ? 16.953 -9.219 5.227 1 56.78 217 SER B O 1
ATOM 3850 N N . GLN B 1 218 ? 18.172 -8.617 6.914 1 67.62 218 GLN B N 1
ATOM 3851 C CA . GLN B 1 218 ? 19.25 -9.594 6.738 1 67.62 218 GLN B CA 1
ATOM 3852 C C . GLN B 1 218 ? 19.797 -9.555 5.316 1 67.62 218 GLN B C 1
ATOM 3854 O O . GLN B 1 218 ? 20.047 -10.602 4.707 1 67.62 218 GLN B O 1
ATOM 3859 N N . GLY B 1 219 ? 19.859 -8.266 4.578 1 88.94 219 GLY B N 1
ATOM 3860 C CA . GLY B 1 219 ? 20.578 -8.312 3.32 1 88.94 219 GLY B CA 1
ATOM 3861 C C . GLY B 1 219 ? 19.703 -8.672 2.135 1 88.94 219 GLY B C 1
ATOM 3862 O O . GLY B 1 219 ? 20.141 -9.398 1.234 1 88.94 219 GLY B O 1
ATOM 3863 N N . MET B 1 220 ? 18.5 -8.234 2.076 1 94.12 220 MET B N 1
ATOM 3864 C CA . MET B 1 220 ? 17.578 -8.555 0.997 1 94.12 220 MET B CA 1
ATOM 3865 C C . MET B 1 220 ? 17.766 -7.605 -0.183 1 94.12 220 MET B C 1
ATOM 3867 O O . MET B 1 220 ? 18 -6.414 0.007 1 94.12 220 MET B O 1
ATOM 3871 N N . THR B 1 221 ? 17.609 -8.148 -1.341 1 96.31 221 THR B N 1
ATOM 3872 C CA . THR B 1 221 ? 17.641 -7.371 -2.574 1 96.31 221 THR B CA 1
ATOM 3873 C C . THR B 1 221 ? 16.219 -7.055 -3.039 1 96.31 221 THR B C 1
ATOM 3875 O O . THR B 1 221 ? 15.242 -7.516 -2.438 1 96.31 221 THR B O 1
ATOM 3878 N N . ALA B 1 222 ? 16.125 -6.262 -4.121 1 97.81 222 ALA B N 1
ATOM 3879 C CA . ALA B 1 222 ? 14.828 -5.98 -4.719 1 97.81 222 ALA B CA 1
ATOM 3880 C C . ALA B 1 222 ? 14.125 -7.273 -5.125 1 97.81 222 ALA B C 1
ATOM 3882 O O . ALA B 1 222 ? 12.906 -7.387 -4.992 1 97.81 222 ALA B O 1
ATOM 3883 N N . LEU B 1 223 ? 14.906 -8.219 -5.539 1 97.5 223 LEU B N 1
ATOM 3884 C CA . LEU B 1 223 ? 14.344 -9.5 -5.922 1 97.5 223 LEU B CA 1
ATOM 3885 C C . LEU B 1 223 ? 13.742 -10.219 -4.715 1 97.5 223 LEU B C 1
ATOM 3887 O O . LEU B 1 223 ? 12.664 -10.805 -4.805 1 97.5 223 LEU B O 1
ATOM 3891 N N . HIS B 1 224 ? 14.445 -10.188 -3.627 1 95.44 224 HIS B N 1
ATOM 3892 C CA . HIS B 1 224 ? 13.922 -10.742 -2.387 1 95.44 224 HIS B CA 1
ATOM 3893 C C . HIS B 1 224 ? 12.617 -10.07 -1.984 1 95.44 224 HIS B C 1
ATOM 3895 O O . HIS B 1 224 ? 11.664 -10.734 -1.574 1 95.44 224 HIS B O 1
ATOM 3901 N N . TYR B 1 225 ? 12.625 -8.75 -2.08 1 95.25 225 TYR B N 1
ATOM 3902 C CA . TYR B 1 225 ? 11.438 -7.996 -1.7 1 95.25 225 TYR B CA 1
ATOM 3903 C C . TYR B 1 225 ? 10.25 -8.367 -2.58 1 95.25 225 TYR B C 1
ATOM 3905 O O . TYR B 1 225 ? 9.117 -8.492 -2.094 1 95.25 225 TYR B O 1
ATOM 3913 N N . ALA B 1 226 ? 10.453 -8.484 -3.824 1 96.69 226 ALA B N 1
ATOM 3914 C CA . ALA B 1 226 ? 9.398 -8.906 -4.738 1 96.69 226 ALA B CA 1
ATOM 3915 C C . ALA B 1 226 ? 8.898 -10.305 -4.395 1 96.69 226 ALA B C 1
ATOM 3917 O O . ALA B 1 226 ? 7.703 -10.594 -4.508 1 96.69 226 ALA B O 1
ATOM 3918 N N . ALA B 1 227 ? 9.805 -11.164 -4.02 1 93.75 227 ALA B N 1
ATOM 3919 C CA . ALA B 1 227 ? 9.461 -12.523 -3.633 1 93.75 227 ALA B CA 1
ATOM 3920 C C . ALA B 1 227 ? 8.656 -12.539 -2.336 1 93.75 227 ALA B C 1
ATOM 3922 O O . ALA B 1 227 ? 7.719 -13.328 -2.186 1 93.75 227 ALA B O 1
ATOM 3923 N N . LEU B 1 228 ? 9.07 -11.656 -1.504 1 90.44 228 LEU B N 1
ATOM 3924 C CA . LEU B 1 228 ? 8.43 -11.555 -0.198 1 90.44 228 LEU B CA 1
ATOM 3925 C C . LEU B 1 228 ? 6.934 -11.297 -0.348 1 90.44 228 LEU B C 1
ATOM 3927 O O . LEU B 1 228 ? 6.129 -11.812 0.429 1 90.44 228 LEU B O 1
ATOM 3931 N N . THR B 1 229 ? 6.621 -10.531 -1.357 1 90.94 229 THR B N 1
ATOM 3932 C CA . THR B 1 229 ? 5.238 -10.094 -1.485 1 90.94 229 THR B CA 1
ATOM 3933 C C . THR B 1 229 ? 4.59 -10.695 -2.73 1 90.94 229 THR B C 1
ATOM 3935 O O . THR B 1 229 ? 3.543 -10.227 -3.178 1 90.94 229 THR B O 1
ATOM 3938 N N . ASP B 1 230 ? 5.133 -11.648 -3.377 1 92.56 230 ASP B N 1
ATOM 3939 C CA . ASP B 1 230 ? 4.625 -12.438 -4.496 1 92.56 230 ASP B CA 1
ATOM 3940 C C . ASP B 1 230 ? 4.281 -11.547 -5.688 1 92.56 230 ASP B C 1
ATOM 3942 O O . ASP B 1 230 ? 3.193 -11.648 -6.254 1 92.56 230 ASP B O 1
ATOM 3946 N N . GLN B 1 231 ? 5.176 -10.664 -5.934 1 94.25 231 GLN B N 1
ATOM 3947 C CA . GLN B 1 231 ? 4.992 -9.727 -7.039 1 94.25 231 GLN B CA 1
ATOM 3948 C C . GLN B 1 231 ? 5.676 -10.234 -8.305 1 94.25 231 GLN B C 1
ATOM 3950 O O . GLN B 1 231 ? 6.809 -9.844 -8.602 1 94.25 231 GLN B O 1
ATOM 3955 N N . VAL B 1 232 ? 4.98 -10.898 -9.102 1 93.44 232 VAL B N 1
ATOM 3956 C CA . VAL B 1 232 ? 5.547 -11.617 -10.234 1 93.44 232 VAL B CA 1
ATOM 3957 C C . VAL B 1 232 ? 5.957 -10.625 -11.32 1 93.44 232 VAL B C 1
ATOM 3959 O O . VAL B 1 232 ? 6.98 -10.805 -11.984 1 93.44 232 VAL B O 1
ATOM 3962 N N . LYS B 1 233 ? 5.188 -9.555 -11.516 1 94.94 233 LYS B N 1
ATOM 3963 C CA . LYS B 1 233 ? 5.523 -8.594 -12.555 1 94.94 233 LYS B CA 1
ATOM 3964 C C . LYS B 1 233 ? 6.836 -7.879 -12.242 1 94.94 233 LYS B C 1
ATOM 3966 O O . LYS B 1 233 ? 7.645 -7.633 -13.141 1 94.94 233 LYS B O 1
ATOM 3971 N N . SER B 1 234 ? 7 -7.559 -10.977 1 97.19 234 SER B N 1
ATOM 3972 C CA . SER B 1 234 ? 8.258 -6.945 -10.578 1 97.19 234 SER B CA 1
ATOM 3973 C C . SER B 1 234 ? 9.43 -7.902 -10.789 1 97.19 234 SER B C 1
ATOM 3975 O O . SER B 1 234 ? 10.5 -7.488 -11.234 1 97.19 234 SER B O 1
ATOM 3977 N N . VAL B 1 235 ? 9.219 -9.164 -10.469 1 96.88 235 VAL B N 1
ATOM 3978 C CA . VAL B 1 235 ? 10.266 -10.18 -10.609 1 96.88 235 VAL B CA 1
ATOM 3979 C C . VAL B 1 235 ? 10.656 -10.305 -12.078 1 96.88 235 VAL B C 1
ATOM 3981 O O . VAL B 1 235 ? 11.844 -10.375 -12.406 1 96.88 235 VAL B O 1
ATOM 3984 N N . GLU B 1 236 ? 9.719 -10.312 -12.883 1 95.69 236 GLU B N 1
ATOM 3985 C CA . GLU B 1 236 ? 9.984 -10.453 -14.312 1 95.69 236 GLU B CA 1
ATOM 3986 C C . GLU B 1 236 ? 10.82 -9.289 -14.836 1 95.69 236 GLU B C 1
ATOM 3988 O O . GLU B 1 236 ? 11.758 -9.492 -15.609 1 95.69 236 GLU B O 1
ATOM 3993 N N . VAL B 1 237 ? 10.492 -8.094 -14.438 1 97.5 237 VAL B N 1
ATOM 3994 C CA . VAL B 1 237 ? 11.273 -6.93 -14.852 1 97.5 237 VAL B CA 1
ATOM 3995 C C . VAL B 1 237 ? 12.703 -7.047 -14.312 1 97.5 237 VAL B C 1
ATOM 3997 O O . VAL B 1 237 ? 13.664 -6.801 -15.039 1 97.5 237 VAL B O 1
ATOM 4000 N N . LEU B 1 238 ? 12.836 -7.422 -13.062 1 98.25 238 LEU B N 1
ATOM 4001 C CA . LEU B 1 238 ? 14.148 -7.551 -12.445 1 98.25 238 LEU B CA 1
ATOM 4002 C C . LEU B 1 238 ? 14.992 -8.594 -13.172 1 98.25 238 LEU B C 1
ATOM 4004 O O . LEU B 1 238 ? 16.188 -8.383 -13.391 1 98.25 238 LEU B O 1
ATOM 4008 N N . LEU B 1 239 ? 14.375 -9.664 -13.539 1 96.12 239 LEU B N 1
ATOM 4009 C CA . LEU B 1 239 ? 15.078 -10.711 -14.273 1 96.12 239 LEU B CA 1
ATOM 4010 C C . LEU B 1 239 ? 15.484 -10.219 -15.656 1 96.12 239 LEU B C 1
ATOM 4012 O O . LEU B 1 239 ? 16.562 -10.57 -16.156 1 96.12 239 LEU B O 1
ATOM 4016 N N . GLU B 1 240 ? 14.594 -9.508 -16.312 1 95.94 240 GLU B N 1
ATOM 4017 C CA . GLU B 1 240 ? 14.922 -8.906 -17.594 1 95.94 240 GLU B CA 1
ATOM 4018 C C . GLU B 1 240 ? 16.188 -8.055 -17.516 1 95.94 240 GLU B C 1
ATOM 4020 O O . GLU B 1 240 ? 16.969 -7.996 -18.469 1 95.94 240 GLU B O 1
ATOM 4025 N N . TYR B 1 241 ? 16.375 -7.395 -16.422 1 97.38 241 TYR B N 1
ATOM 4026 C CA . TYR B 1 241 ? 17.531 -6.527 -16.219 1 97.38 241 TYR B CA 1
ATOM 4027 C C . TYR B 1 241 ? 18.672 -7.289 -15.555 1 97.38 241 TYR B C 1
ATOM 4029 O O . TYR B 1 241 ? 19.609 -6.68 -15.031 1 97.38 241 TYR B O 1
ATOM 4037 N N . LYS B 1 242 ? 18.531 -8.648 -15.445 1 95.75 242 LYS B N 1
ATOM 4038 C CA . LYS B 1 242 ? 19.594 -9.578 -15.055 1 95.75 242 LYS B CA 1
ATOM 4039 C C . LYS B 1 242 ? 19.922 -9.43 -13.57 1 95.75 242 LYS B C 1
ATOM 4041 O O . LYS B 1 242 ? 21.094 -9.422 -13.188 1 95.75 242 LYS B O 1
ATOM 4046 N N . ALA B 1 243 ? 18.906 -9.211 -12.805 1 97.19 243 ALA B N 1
ATOM 4047 C CA . ALA B 1 243 ? 19.109 -9.289 -11.359 1 97.19 243 ALA B CA 1
ATOM 4048 C C . ALA B 1 243 ? 19.734 -10.617 -10.961 1 97.19 243 ALA B C 1
ATOM 4050 O O . ALA B 1 243 ? 19.391 -11.664 -11.508 1 97.19 243 ALA B O 1
ATOM 4051 N N . LYS B 1 244 ? 20.656 -10.617 -9.992 1 95.81 244 LYS B N 1
ATOM 4052 C CA . LYS B 1 244 ? 21.328 -11.836 -9.539 1 95.81 244 LYS B CA 1
ATOM 4053 C C . LYS B 1 244 ? 20.391 -12.688 -8.672 1 95.81 244 LYS B C 1
ATOM 4055 O O . LYS B 1 244 ? 19.984 -12.258 -7.59 1 95.81 244 LYS B O 1
ATOM 4060 N N . VAL B 1 245 ? 20.094 -13.883 -9.102 1 94.5 245 VAL B N 1
ATOM 4061 C CA . VAL B 1 245 ? 19.125 -14.742 -8.438 1 94.5 245 VAL B CA 1
ATOM 4062 C C . VAL B 1 245 ? 19.828 -15.57 -7.359 1 94.5 245 VAL B C 1
ATOM 4064 O O . VAL B 1 245 ? 19.156 -16.188 -6.512 1 94.5 245 VAL B O 1
ATOM 4067 N N . GLU B 1 246 ? 21.141 -15.531 -7.281 1 92.19 246 GLU B N 1
ATOM 4068 C CA . GLU B 1 246 ? 21.906 -16.391 -6.391 1 92.19 246 GLU B CA 1
ATOM 4069 C C . GLU B 1 246 ? 22.203 -15.703 -5.066 1 92.19 246 GLU B C 1
ATOM 4071 O O . GLU B 1 246 ? 22.703 -16.328 -4.125 1 92.19 246 GLU B O 1
ATOM 4076 N N . ILE B 1 247 ? 21.938 -14.414 -5.035 1 93.75 247 ILE B N 1
ATOM 4077 C CA . ILE B 1 247 ? 22.25 -13.68 -3.814 1 93.75 247 ILE B CA 1
ATOM 4078 C C . ILE B 1 247 ? 21.438 -14.242 -2.65 1 93.75 247 ILE B C 1
ATOM 4080 O O . ILE B 1 247 ? 20.234 -14.484 -2.787 1 93.75 247 ILE B O 1
ATOM 4084 N N . ARG B 1 248 ? 22.094 -14.445 -1.524 1 90.44 248 ARG B N 1
ATOM 4085 C CA . ARG B 1 248 ? 21.453 -14.977 -0.321 1 90.44 248 ARG B CA 1
ATOM 4086 C C . ARG B 1 248 ? 21.344 -13.906 0.758 1 90.44 248 ARG B C 1
ATOM 4088 O O . ARG B 1 248 ? 22.234 -13.055 0.885 1 90.44 248 ARG B O 1
ATOM 4095 N N . THR B 1 249 ? 20.266 -13.953 1.49 1 89.75 249 THR B N 1
ATOM 4096 C CA . THR B 1 249 ? 20.109 -13.023 2.604 1 89.75 249 THR B CA 1
ATOM 4097 C C . THR B 1 249 ? 21.141 -13.305 3.693 1 89.75 249 THR B C 1
ATOM 4099 O O . THR B 1 249 ? 21.672 -14.414 3.781 1 89.75 249 THR B O 1
ATOM 4102 N N . LYS B 1 250 ? 21.422 -12.328 4.473 1 83.94 250 LYS B N 1
ATOM 4103 C CA . LYS B 1 250 ? 22.422 -12.484 5.527 1 83.94 250 LYS B CA 1
ATOM 4104 C C . LYS B 1 250 ? 21.844 -13.227 6.727 1 83.94 250 LYS B C 1
ATOM 4106 O O . LYS B 1 250 ? 22.516 -14.07 7.324 1 83.94 250 LYS B O 1
ATOM 4111 N N . ALA B 1 251 ? 20.625 -12.945 7.043 1 77.31 251 ALA B N 1
ATOM 4112 C CA . ALA B 1 251 ? 20.031 -13.492 8.266 1 77.31 251 ALA B CA 1
ATOM 4113 C C . ALA B 1 251 ? 19.594 -14.938 8.055 1 77.31 251 ALA B C 1
ATOM 4115 O O . ALA B 1 251 ? 20 -15.828 8.812 1 77.31 251 ALA B O 1
ATOM 4116 N N . SER B 1 252 ? 18.828 -15.258 7.012 1 76.69 252 SER B N 1
ATOM 4117 C CA . SER B 1 252 ? 18.25 -16.578 6.801 1 76.69 252 SER B CA 1
ATOM 4118 C C . SER B 1 252 ? 19.047 -17.375 5.766 1 76.69 252 SER B C 1
ATOM 4120 O O . SER B 1 252 ? 18.875 -18.594 5.641 1 76.69 252 SER B O 1
ATOM 4122 N N . GLY B 1 253 ? 19.906 -16.688 5.062 1 87 253 GLY B N 1
ATOM 4123 C CA . GLY B 1 253 ? 20.719 -17.359 4.047 1 87 253 GLY B CA 1
ATOM 4124 C C . GLY B 1 253 ? 19.891 -17.938 2.912 1 87 253 GLY B C 1
ATOM 4125 O O . GLY B 1 253 ? 20.156 -19.047 2.445 1 87 253 GLY B O 1
ATOM 4126 N N . GLU B 1 254 ? 18.844 -17.266 2.506 1 88.38 254 GLU B N 1
ATOM 4127 C CA . GLU B 1 254 ? 17.922 -17.75 1.479 1 88.38 254 GLU B CA 1
ATOM 4128 C C . GLU B 1 254 ? 18 -16.891 0.217 1 88.38 254 GLU B C 1
ATOM 4130 O O . GLU B 1 254 ? 18.141 -15.672 0.297 1 88.38 254 GLU B O 1
ATOM 4135 N N . THR B 1 255 ? 17.938 -17.609 -0.891 1 91.5 255 THR B N 1
ATOM 4136 C CA . THR B 1 255 ? 17.75 -16.891 -2.146 1 91.5 255 THR B CA 1
ATOM 4137 C C . THR B 1 255 ? 16.312 -16.406 -2.275 1 91.5 255 THR B C 1
ATOM 4139 O O . THR B 1 255 ? 15.445 -16.781 -1.485 1 91.5 255 THR B O 1
ATOM 4142 N N . ALA B 1 256 ? 16.125 -15.555 -3.273 1 92.94 256 ALA B N 1
ATOM 4143 C CA . ALA B 1 256 ? 14.766 -15.078 -3.514 1 92.94 256 ALA B CA 1
ATOM 4144 C C . ALA B 1 256 ? 13.812 -16.234 -3.803 1 92.94 256 ALA B C 1
ATOM 4146 O O . ALA B 1 256 ? 12.664 -16.234 -3.357 1 92.94 256 ALA B O 1
ATOM 4147 N N . LEU B 1 257 ? 14.273 -17.219 -4.527 1 89.75 257 LEU B N 1
ATOM 4148 C CA . LEU B 1 257 ? 13.461 -18.391 -4.848 1 89.75 257 LEU B CA 1
ATOM 4149 C C . LEU B 1 257 ? 13.133 -19.172 -3.588 1 89.75 257 LEU B C 1
ATOM 4151 O O . LEU B 1 257 ? 11.977 -19.562 -3.377 1 89.75 257 LEU B O 1
ATOM 4155 N N . GLU B 1 258 ? 14.117 -19.438 -2.758 1 8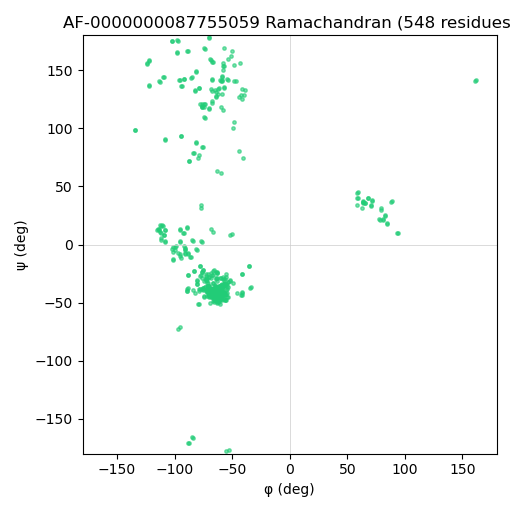5.19 258 GLU B N 1
ATOM 4156 C CA . GLU B 1 258 ? 13.914 -20.156 -1.51 1 85.19 258 GLU B CA 1
ATOM 4157 C C . GLU B 1 258 ? 12.953 -19.422 -0.585 1 85.19 258 GLU B C 1
ATOM 4159 O O . GLU B 1 258 ? 12.102 -20.031 0.062 1 85.19 258 GLU B O 1
ATOM 4164 N N . LEU B 1 259 ? 13.148 -18.125 -0.552 1 87.12 259 LEU B N 1
ATOM 4165 C CA . LEU B 1 259 ? 12.258 -17.297 0.242 1 87.12 259 LEU B CA 1
ATOM 4166 C C . LEU B 1 259 ? 10.82 -17.391 -0.26 1 87.12 259 LEU B C 1
ATOM 4168 O O . LEU B 1 259 ? 9.891 -17.547 0.535 1 87.12 259 LEU B O 1
ATOM 4172 N N . ALA B 1 260 ? 10.609 -17.234 -1.527 1 89.38 260 ALA B N 1
ATOM 4173 C CA . ALA B 1 260 ? 9.289 -17.328 -2.137 1 89.38 260 ALA B CA 1
ATOM 4174 C C . ALA B 1 260 ? 8.625 -18.656 -1.81 1 89.38 260 ALA B C 1
ATOM 4176 O O . ALA B 1 260 ? 7.426 -18.703 -1.512 1 89.38 260 ALA B O 1
ATOM 4177 N N . GLU B 1 261 ? 9.352 -19.656 -1.865 1 82.69 261 GLU B N 1
ATOM 4178 C CA . GLU B 1 261 ? 8.82 -20.984 -1.58 1 82.69 261 GLU B CA 1
ATOM 4179 C C . GLU B 1 261 ? 8.422 -21.109 -0.115 1 82.69 261 GLU B C 1
ATOM 4181 O O . GLU B 1 261 ? 7.359 -21.672 0.195 1 82.69 261 GLU B O 1
ATOM 4186 N N . ARG B 1 262 ? 9.297 -20.656 0.708 1 79 262 ARG B N 1
ATOM 4187 C CA . ARG B 1 262 ? 9.008 -20.734 2.137 1 79 262 ARG B CA 1
ATOM 4188 C C . ARG B 1 262 ? 7.734 -19.969 2.479 1 79 262 ARG B C 1
ATOM 4190 O O . ARG B 1 262 ? 6.934 -20.422 3.299 1 79 262 ARG B O 1
ATOM 4197 N N . LEU B 1 263 ? 7.574 -18.891 1.779 1 81.31 263 LEU B N 1
ATOM 4198 C CA . LEU B 1 263 ? 6.469 -18.016 2.127 1 81.31 263 LEU B CA 1
ATOM 4199 C C . LEU B 1 263 ? 5.215 -18.375 1.336 1 81.31 263 LEU B C 1
ATOM 4201 O O . LEU B 1 263 ? 4.152 -17.781 1.548 1 81.31 263 LEU B O 1
ATOM 4205 N N . GLY B 1 264 ? 5.352 -19.25 0.389 1 79.75 264 GLY B N 1
ATOM 4206 C CA . GLY B 1 264 ? 4.211 -19.609 -0.437 1 79.75 264 GLY B CA 1
ATOM 4207 C C . GLY B 1 264 ? 3.896 -18.578 -1.503 1 79.75 264 GLY B C 1
ATOM 4208 O O . GLY B 1 264 ? 2.73 -18.359 -1.848 1 79.75 264 GLY B O 1
ATOM 4209 N N . SER B 1 265 ? 4.844 -17.812 -1.812 1 87.31 265 SER B N 1
ATOM 4210 C CA . SER B 1 265 ? 4.734 -16.922 -2.959 1 87.31 265 SER B CA 1
ATOM 4211 C C . SER B 1 265 ? 4.887 -17.688 -4.27 1 87.31 265 SER B C 1
ATOM 4213 O O . SER B 1 265 ? 5.934 -17.609 -4.922 1 87.31 265 SER B O 1
ATOM 4215 N N . HIS B 1 266 ? 3.846 -18.25 -4.727 1 82.94 266 HIS B N 1
ATOM 4216 C CA . HIS B 1 266 ? 3.934 -19.281 -5.754 1 82.94 266 HIS B CA 1
ATOM 4217 C C . HIS B 1 266 ? 4.105 -18.672 -7.141 1 82.94 266 HIS B C 1
ATOM 4219 O O . HIS B 1 266 ? 4.773 -19.25 -8 1 82.94 266 HIS B O 1
ATOM 4225 N N . LEU B 1 267 ? 3.477 -17.516 -7.344 1 87.38 267 LEU B N 1
ATOM 4226 C CA . LEU B 1 267 ? 3.668 -16.891 -8.656 1 87.38 267 LEU B CA 1
ATOM 4227 C C . LEU B 1 267 ? 5.141 -16.578 -8.898 1 87.38 267 LEU B C 1
ATOM 4229 O O . LEU B 1 267 ? 5.68 -16.891 -9.961 1 87.38 267 LEU B O 1
ATOM 4233 N N . VAL B 1 268 ? 5.66 -16.062 -7.84 1 90.88 268 VAL B N 1
ATOM 4234 C CA . VAL B 1 268 ? 7.062 -15.672 -7.941 1 90.88 268 VAL B CA 1
ATOM 4235 C C . VAL B 1 268 ? 7.945 -16.922 -8 1 90.88 268 VAL B C 1
ATOM 4237 O O . VAL B 1 268 ? 8.93 -16.953 -8.734 1 90.88 268 VAL B O 1
ATOM 4240 N N . SER B 1 269 ? 7.609 -17.953 -7.223 1 87.44 269 SER B N 1
ATOM 4241 C CA . SER B 1 269 ? 8.383 -19.188 -7.223 1 87.44 269 SER B CA 1
ATOM 4242 C C . SER B 1 269 ? 8.445 -19.797 -8.625 1 8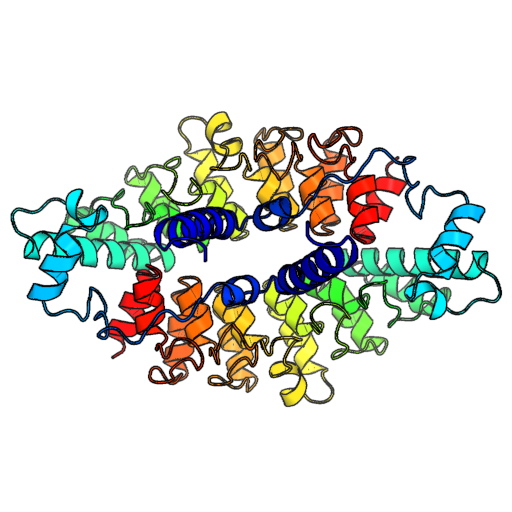7.44 269 SER B C 1
ATOM 4244 O O . SER B 1 269 ? 9.516 -20.219 -9.07 1 87.44 269 SER B O 1
ATOM 4246 N N . VAL B 1 270 ? 7.387 -19.781 -9.281 1 82.12 270 VAL B N 1
ATOM 4247 C CA . VAL B 1 270 ? 7.328 -20.359 -10.617 1 82.12 270 VAL B CA 1
ATOM 4248 C C . VAL B 1 270 ? 8.125 -19.484 -11.594 1 82.12 270 VAL B C 1
ATOM 4250 O O . VAL B 1 270 ? 8.891 -20.016 -12.414 1 82.12 270 VAL B O 1
ATOM 4253 N N . ALA B 1 271 ? 7.938 -18.203 -11.477 1 83.38 271 ALA B N 1
ATOM 4254 C CA . ALA B 1 271 ? 8.656 -17.297 -12.359 1 83.38 271 ALA B CA 1
ATOM 4255 C C . ALA B 1 271 ? 10.164 -17.438 -12.195 1 83.38 271 ALA B C 1
ATOM 4257 O O . ALA B 1 271 ? 10.906 -17.469 -13.18 1 83.38 271 ALA B O 1
ATOM 4258 N N . LEU B 1 272 ? 10.594 -17.531 -10.969 1 87.12 272 LEU B N 1
ATOM 4259 C CA . LEU B 1 272 ? 12.023 -17.641 -10.688 1 87.12 272 LEU B CA 1
ATOM 4260 C C . LEU B 1 272 ? 12.555 -19.016 -11.117 1 87.12 272 LEU B C 1
ATOM 4262 O O . LEU B 1 272 ? 13.688 -19.125 -11.578 1 87.12 272 LEU B O 1
ATOM 4266 N N . PHE B 1 273 ? 11.734 -20 -10.938 1 79.62 273 PHE B N 1
ATOM 4267 C CA . PHE B 1 273 ? 12.141 -21.344 -11.297 1 79.62 273 PHE B CA 1
ATOM 4268 C C . PHE B 1 273 ? 12.273 -21.484 -12.805 1 79.62 273 PHE B C 1
ATOM 4270 O O . PHE B 1 273 ? 13.18 -22.172 -13.289 1 79.62 273 PHE B O 1
ATOM 4277 N N . GLU B 1 274 ? 11.344 -20.906 -13.445 1 75.31 274 GLU B N 1
ATOM 4278 C CA . GLU B 1 274 ? 11.367 -21.016 -14.898 1 75.31 274 GLU B CA 1
ATOM 4279 C C . GLU B 1 274 ? 12.508 -20.188 -15.5 1 75.31 274 GLU B C 1
ATOM 4281 O O . GLU B 1 274 ? 12.945 -20.453 -16.625 1 75.31 274 GLU B O 1
ATOM 4286 N N . CYS B 1 275 ? 12.914 -19.234 -14.875 1 67.25 275 CYS B N 1
ATOM 4287 C CA . CYS B 1 275 ? 14.016 -18.422 -15.375 1 67.25 275 CYS B CA 1
ATOM 4288 C C . CYS B 1 275 ? 15.352 -19.125 -15.133 1 67.25 275 CYS B C 1
ATOM 4290 O O . CYS B 1 275 ? 16.344 -18.812 -15.789 1 67.25 275 CYS B O 1
ATOM 4292 N N . LYS B 1 276 ? 15.383 -20.078 -14.25 1 59.44 276 LYS B N 1
ATOM 4293 C CA . LYS B 1 276 ? 16.641 -20.812 -14.109 1 59.44 276 LYS B CA 1
ATOM 4294 C C . LYS B 1 276 ? 16.859 -21.75 -15.297 1 59.44 276 LYS B C 1
ATOM 4296 O O . LYS B 1 276 ? 15.898 -22.281 -15.859 1 59.44 276 LYS B O 1
#

Foldseek 3Di:
DDDPVVVVVVVVVVVVLVVVPDVCVVVPPPDDDDPPDDPQDLVRDDLVSVLVVVVPQPLLVPADDDGSSVSVVLQVVQVVLLVCLLVLVLVVNVCCCVPVVRDQLRADSQRDGSLLNNLLNLSPNSNVSSVVVPHQQQQATNPFGDGSLLSNLLSLRQVSNVVSLVSPPHSQCRQCPATPQGDGSLLNNLLVLSLVNNLVSVVSVHDQLFFTRHPQQQTDGSLLSNLQNLRLSNNVSSVVVPRDQCDAGRHPRDGSLRSSVVNVSVSNNVSSVVSD/DDDPVVVVVVVVVVVVLVVVPDVRVVVVPPDDPDPPDDQQDLVRDDLVSVLVVVVPQPLLVPADDPGSNVSVVLQVVQVVLLVCLLVLVLVVNVCCCVPVVRDQLRADSQNDGSLLNNLLNLSPNSNVSSVVVPHQQQQATNPFGDGSLLSNLLSLRQVSNVVSLVSPPHSQCRQCPATPFGDGSLLNNLLVLSLVNNLVSVVSVHDQLFFTRHPVQQTDGSLLSNLQNLRLSNNVSSVVVPRDQCDAGRHPRDGSLRSSVVNVSVSNNVSSVVSD

pLDDT: mean 80.24, std 21.89, range [28.44, 98.81]